Protein AF-0000000078527242 (afdb_homodimer)

pLDDT: mean 95.13, std 6.51, range [32.0, 98.88]

Organism: NCBI:txid29354

Radius of gyration: 37.09 Å; Cα contacts (8 Å, |Δi|>4): 2022; chains: 2; bounding box: 52×114×75 Å

Secondary structure (DSSP, 8-state):
------HHHHHHHHHHTS--BTTTT-SHHHHHHHHHHHHTSSS-EEEEEEETTEEEEEEEE--SEEEEEEEEEEE--B----S--SS-TTT-EEETTEEESTTIIIIIHHHHHHHHHHHHHHHHHHTTPPPSEEEEEEEES-TTTT-HHHHHHHHHTSS-TT-EEEE----TT-EEEEE-EEEEEEEEEE-B--BTT-GGGSB-HHHHHHHHHHHHHHHHHTSPPBTTTB--EEEEEEEEE-SSTTB--SEEEEEEEEEE-TT--HHHHHHHHHHHHHHHHHHSTT-EEEEEEEEEE--B---TT-HHHHHHHHHHHHHHSS---EEEESS--HHHHHHHHHT-S-EEE--SS-GGGTTSTT-EEEHHHHHHHHHHHHHHHHHHH-/------HHHHHHHHHHTS--BTTTT-SHHHHHHHHHHHHTSSS-EEEEEEETTEEEEEEEE--SEEEEEEEEEEE--B----S--SS-TTT-EEETTEEESTTIIIIIHHHHHHHHHHHHHHHHHHTTPPPSEEEEEEEES-TTTT-HHHHHHHHHTSS-TT-EEEE----TT-EEEEE-EEEEEEEEEE-B--BTT-GGGSB-HHHHHHHHHHHHHHHHHTSPPBTTTB--EEEEEEEEE-SSTTB--SEEEEEEEEEE-TT--HHHHHHHHHHHHHHHHHHSTT-EEEEEEEEEE--B---TT-HHHHHHHHHHHHHHSS---EEEESS--HHHHHHHHHT-S-EEE--SS-GGGTTSTT-EEEHHHHHHHHHHHHHHHHHHH-

InterPro domains:
  IPR002933 Peptidase M20 [PF01546] (74-382)
  IPR011650 Peptidase M20, dimerisation domain [PF07687] (177-282)
  IPR036264 Bacterial exopeptidase dimerisation domain [SSF55031] (180-295)
  IPR050072 Peptidase M20A family, bacterial cell wall biosynthesis [PTHR43808] (3-382)

Structure (mmCIF, N/CA/C/O backbone):
data_AF-0000000078527242-model_v1
#
loop_
_entity.id
_entity.type
_entity.pdbx_description
1 polymer 'Peptidase M20'
#
loop_
_atom_site.group_PDB
_atom_site.id
_atom_site.type_symbol
_atom_site.label_atom_id
_atom_site.label_alt_id
_atom_site.label_comp_id
_atom_site.label_asym_id
_atom_site.label_entity_id
_atom_site.label_seq_id
_atom_site.pdbx_PDB_ins_code
_atom_site.Cartn_x
_atom_site.Cartn_y
_atom_site.Cartn_z
_atom_site.occupancy
_atom_site.B_iso_or_equiv
_atom_site.auth_seq_id
_atom_site.auth_comp_id
_atom_site.auth_asym_id
_atom_site.auth_atom_id
_atom_site.pdbx_PDB_model_num
ATOM 1 N N . MET A 1 1 ? 27.891 35.531 30.297 1 32 1 MET A N 1
ATOM 2 C CA . MET A 1 1 ? 26.719 34.969 29.625 1 32 1 MET A CA 1
ATOM 3 C C . MET A 1 1 ? 25.578 35.969 29.609 1 32 1 MET A C 1
ATOM 5 O O . MET A 1 1 ? 25.172 36.469 30.656 1 32 1 MET A O 1
ATOM 9 N N . GLU A 1 2 ? 25.5 36.688 28.656 1 41.56 2 GLU A N 1
ATOM 10 C CA . GLU A 1 2 ? 24.625 37.875 28.594 1 41.56 2 GLU A CA 1
ATOM 11 C C . GLU A 1 2 ? 23.266 37.562 29.219 1 41.56 2 GLU A C 1
ATOM 13 O O . GLU A 1 2 ? 22.766 36.438 29.141 1 41.56 2 GLU A O 1
ATOM 18 N N . ASN A 1 3 ? 22.984 38.156 30.328 1 49.22 3 ASN A N 1
ATOM 19 C CA . ASN A 1 3 ? 21.844 38.031 31.219 1 49.22 3 ASN A CA 1
ATOM 20 C C . ASN A 1 3 ? 20.531 37.938 30.469 1 49.22 3 ASN A C 1
ATOM 22 O O . ASN A 1 3 ? 19.969 38.969 30.047 1 49.22 3 ASN A O 1
ATOM 26 N N . HIS A 1 4 ? 20.328 36.938 29.625 1 65.19 4 HIS A N 1
ATOM 27 C CA . HIS A 1 4 ? 19.125 36.656 28.828 1 65.19 4 HIS A CA 1
ATOM 28 C C . HIS A 1 4 ? 17.953 36.25 29.719 1 65.19 4 HIS A C 1
ATOM 30 O O . HIS A 1 4 ? 16.984 35.688 29.234 1 65.19 4 HIS A O 1
ATOM 36 N N . ARG A 1 5 ? 18.125 36.75 30.938 1 74.75 5 ARG A N 1
ATOM 37 C CA . ARG A 1 5 ? 17.125 36.312 31.891 1 74.75 5 ARG A CA 1
ATOM 38 C C . ARG A 1 5 ? 15.938 37.281 31.938 1 74.75 5 ARG A C 1
ATOM 40 O O . ARG A 1 5 ? 16.125 38.469 32.156 1 74.75 5 ARG A O 1
ATOM 47 N N . SER A 1 6 ? 14.883 36.875 31.406 1 86.25 6 SER A N 1
ATOM 48 C CA . SER A 1 6 ? 13.594 37.562 31.469 1 86.25 6 SER A CA 1
ATOM 49 C C . SER A 1 6 ? 12.516 36.625 32.062 1 86.25 6 SER A C 1
ATOM 51 O O . SER A 1 6 ? 12.773 35.438 32.281 1 86.25 6 SER A O 1
ATOM 53 N N . ASP A 1 7 ? 11.344 37.375 32.406 1 88.06 7 ASP A N 1
ATOM 54 C CA . ASP A 1 7 ? 10.203 36.562 32.844 1 88.06 7 ASP A CA 1
ATOM 55 C C . ASP A 1 7 ? 9.844 35.5 31.828 1 88.06 7 ASP A C 1
ATOM 57 O O . ASP A 1 7 ? 9.602 34.344 32.188 1 88.06 7 ASP A O 1
ATOM 61 N N . ALA A 1 8 ? 9.977 35.844 30.594 1 95.5 8 ALA A N 1
ATOM 62 C CA . ALA A 1 8 ? 9.57 34.938 29.547 1 95.5 8 ALA A CA 1
ATOM 63 C C . ALA A 1 8 ? 10.586 33.812 29.391 1 95.5 8 ALA A C 1
ATOM 65 O O . ALA A 1 8 ? 10.211 32.656 29.094 1 95.5 8 ALA A O 1
ATOM 66 N N . THR A 1 9 ? 11.883 34.031 29.547 1 96.69 9 THR A N 1
ATOM 67 C CA . THR A 1 9 ? 12.883 32.969 29.422 1 96.69 9 THR A CA 1
ATOM 68 C C . THR A 1 9 ? 12.758 31.969 30.562 1 96.69 9 THR A C 1
ATOM 70 O O . THR A 1 9 ? 12.867 30.766 30.359 1 96.69 9 THR A O 1
ATOM 73 N N . LEU A 1 10 ? 12.547 32.531 31.766 1 96.19 10 LEU A N 1
ATOM 74 C CA . LEU A 1 10 ? 12.359 31.641 32.938 1 96.19 10 LEU A CA 1
ATOM 75 C C . LEU A 1 10 ? 11.094 30.812 32.781 1 96.19 10 LEU A C 1
ATOM 77 O O . LEU A 1 10 ? 11.094 29.609 33.062 1 96.19 10 LEU A O 1
ATOM 81 N N . LEU A 1 11 ? 10.07 31.453 32.375 1 97.5 11 LEU A N 1
ATOM 82 C CA . LEU A 1 11 ? 8.805 30.766 32.156 1 97.5 11 LEU A CA 1
ATOM 83 C C . LEU A 1 11 ? 8.961 29.672 31.078 1 97.5 11 LEU A C 1
ATOM 85 O O . LEU A 1 11 ? 8.352 28.609 31.188 1 97.5 11 LEU A O 1
ATOM 89 N N . THR A 1 12 ? 9.719 29.953 30.031 1 98.25 12 THR A N 1
ATOM 90 C CA . THR A 1 12 ? 9.969 28.984 28.969 1 98.25 12 THR A CA 1
ATOM 91 C C . THR A 1 12 ? 10.586 27.719 29.547 1 98.25 12 THR A C 1
ATOM 93 O O . THR A 1 12 ? 10.141 26.609 29.234 1 98.25 12 THR A O 1
ATOM 96 N N . GLN A 1 13 ? 11.547 27.875 30.359 1 97.88 13 GLN A N 1
ATOM 97 C CA . GLN A 1 13 ? 12.203 26.719 30.969 1 97.88 13 GLN A CA 1
ATOM 98 C C . GLN A 1 13 ? 11.227 25.922 31.828 1 97.88 13 GLN A C 1
ATOM 100 O O . GLN A 1 13 ? 11.203 24.688 31.75 1 97.88 13 GLN A O 1
ATOM 105 N N . ASN A 1 14 ? 10.453 26.609 32.625 1 98 14 ASN A N 1
ATOM 106 C CA . ASN A 1 14 ? 9.477 25.938 33.469 1 98 14 ASN A CA 1
ATOM 107 C C . ASN A 1 14 ? 8.461 25.156 32.656 1 98 14 ASN A C 1
ATOM 109 O O . ASN A 1 14 ? 8.102 24.031 33 1 98 14 ASN A O 1
ATOM 113 N N . LEU A 1 15 ? 8.008 25.75 31.594 1 98.62 15 LEU A N 1
ATOM 114 C CA . LEU A 1 15 ? 6.996 25.109 30.75 1 98.62 15 LEU A CA 1
ATOM 115 C C . LEU A 1 15 ? 7.574 23.891 30.047 1 98.62 15 LEU A C 1
ATOM 117 O O . LEU A 1 15 ? 6.895 22.875 29.906 1 98.62 15 LEU A O 1
ATOM 121 N N . ILE A 1 16 ? 8.836 24 29.562 1 98.38 16 ILE A N 1
ATOM 122 C CA . ILE A 1 16 ? 9.484 22.891 28.859 1 98.38 16 ILE A CA 1
ATOM 123 C C . ILE A 1 16 ? 9.617 21.688 29.781 1 98.38 16 ILE A C 1
ATOM 125 O O . ILE A 1 16 ? 9.477 20.547 29.359 1 98.38 16 ILE A O 1
ATOM 129 N N . ARG A 1 17 ? 9.812 21.891 31.031 1 98.31 17 ARG A N 1
ATOM 130 C CA . ARG A 1 17 ? 10.047 20.828 32 1 98.31 17 ARG A CA 1
ATOM 131 C C . ARG A 1 17 ? 8.758 20.078 32.312 1 98.31 17 ARG A C 1
ATOM 133 O O . ARG A 1 17 ? 8.789 19.016 32.938 1 98.31 17 ARG A O 1
ATOM 140 N N . ILE A 1 18 ? 7.66 20.562 31.844 1 98.44 18 ILE A N 1
ATOM 141 C CA . ILE A 1 18 ? 6.383 19.875 31.984 1 98.44 18 ILE A CA 1
ATOM 142 C C . ILE A 1 18 ? 6.059 19.109 30.688 1 98.44 18 ILE A C 1
ATOM 144 O O . ILE A 1 18 ? 5.832 19.719 29.641 1 98.44 18 ILE A O 1
ATOM 148 N N . ASP A 1 19 ? 6.02 17.812 30.766 1 97.94 19 ASP A N 1
ATOM 149 C CA . ASP A 1 19 ? 5.676 17 29.594 1 97.94 19 ASP A CA 1
ATOM 150 C C . ASP A 1 19 ? 4.223 17.234 29.188 1 97.94 19 ASP A C 1
ATOM 152 O O . ASP A 1 19 ? 3.305 17.047 29.984 1 97.94 19 ASP A O 1
ATOM 156 N N . SER A 1 20 ? 4.023 17.641 27.953 1 98.25 20 SER A N 1
ATOM 157 C CA . SER A 1 20 ? 2.684 17.828 27.406 1 98.25 20 SER A CA 1
ATOM 158 C C . SER A 1 20 ? 2.584 17.281 26 1 98.25 20 SER A C 1
ATOM 160 O O . SER A 1 20 ? 1.985 17.906 25.109 1 98.25 20 SER A O 1
ATOM 162 N N . THR A 1 21 ? 3.215 16.172 25.75 1 95.69 21 THR A N 1
ATOM 163 C CA . THR A 1 21 ? 3.248 15.516 24.438 1 95.69 21 THR A CA 1
ATOM 164 C C . THR A 1 21 ? 1.855 15.039 24.047 1 95.69 21 THR A C 1
ATOM 166 O O . THR A 1 21 ? 1.085 14.578 24.891 1 95.69 21 THR A O 1
ATOM 169 N N . ASP A 1 22 ? 1.546 15.18 22.812 1 92.44 22 ASP A N 1
ATOM 170 C CA . ASP A 1 22 ? 0.29 14.727 22.234 1 92.44 22 ASP A CA 1
ATOM 171 C C . ASP A 1 22 ? 0.536 13.984 20.922 1 92.44 22 ASP A C 1
ATOM 173 O O . ASP A 1 22 ? 0.829 14.602 19.891 1 92.44 22 ASP A O 1
ATOM 177 N N . PRO A 1 23 ? 0.286 12.602 20.891 1 89.81 23 PRO A N 1
ATOM 178 C CA . PRO A 1 23 ? -0.17 11.836 22.047 1 89.81 23 PRO A CA 1
ATOM 179 C C . PRO A 1 23 ? 0.911 11.68 23.125 1 89.81 23 PRO A C 1
ATOM 181 O O . PRO A 1 23 ? 2.096 11.867 22.828 1 89.81 23 PRO A O 1
ATOM 184 N N . GLY A 1 24 ? 0.457 11.352 24.328 1 93.69 24 GLY A N 1
ATOM 185 C CA . GLY A 1 24 ? 1.379 11.148 25.438 1 93.69 24 GLY A CA 1
ATOM 186 C C . GLY A 1 24 ? 0.832 11.633 26.766 1 93.69 24 GLY A C 1
ATOM 187 O O . GLY A 1 24 ? -0.224 11.18 27.219 1 93.69 24 GLY A O 1
ATOM 188 N N . ALA A 1 25 ? 1.569 12.586 27.375 1 96 25 ALA A N 1
ATOM 189 C CA . ALA A 1 25 ? 1.191 13.102 28.688 1 96 25 ALA A CA 1
ATOM 190 C C . ALA A 1 25 ? -0.031 14.016 28.578 1 96 25 ALA A C 1
ATOM 192 O O . ALA A 1 25 ? -0.722 14.242 29.578 1 96 25 ALA A O 1
ATOM 193 N N . TYR A 1 26 ? -0.269 14.539 27.469 1 96.69 26 TYR A N 1
ATOM 194 C CA . TYR A 1 26 ? -1.339 15.5 27.203 1 96.69 26 TYR A CA 1
ATOM 195 C C . TYR A 1 26 ? -1.196 16.734 28.094 1 96.69 26 TYR A C 1
ATOM 197 O O . TYR A 1 26 ? -0.121 16.984 28.641 1 96.69 26 TYR A O 1
ATOM 205 N N . GLU A 1 27 ? -2.229 17.656 28.156 1 97.75 27 GLU A N 1
ATOM 206 C CA . GLU A 1 27 ? -2.018 19.031 28.625 1 97.75 27 GLU A CA 1
ATOM 207 C C . GLU A 1 27 ? -2.477 19.188 30.062 1 97.75 27 GLU A C 1
ATOM 209 O O . GLU A 1 27 ? -2.541 20.312 30.578 1 97.75 27 GLU A O 1
ATOM 214 N N . LYS A 1 28 ? -2.77 18.141 30.781 1 97.56 28 LYS A N 1
ATOM 215 C CA . LYS A 1 28 ? -3.336 18.297 32.125 1 97.56 28 LYS A CA 1
ATOM 216 C C . LYS A 1 28 ? -2.398 19.094 33.031 1 97.56 28 LYS A C 1
ATOM 218 O O . LYS A 1 28 ? -2.791 20.109 33.594 1 97.56 28 LYS A O 1
ATOM 223 N N . ASN A 1 29 ? -1.172 18.688 33.156 1 98.06 29 ASN A N 1
ATOM 224 C CA . ASN A 1 29 ? -0.233 19.297 34.094 1 98.06 29 ASN A CA 1
ATOM 225 C C . ASN A 1 29 ? 0.144 20.719 33.688 1 98.06 29 ASN A C 1
ATOM 227 O O . ASN A 1 29 ? 0.283 21.609 34.531 1 98.06 29 ASN A O 1
ATOM 231 N N . ILE A 1 30 ? 0.326 20.922 32.406 1 98.5 30 ILE A N 1
ATOM 232 C CA . ILE A 1 30 ? 0.716 22.25 31.953 1 98.5 30 ILE A CA 1
ATOM 233 C C . ILE A 1 30 ? -0.466 23.203 32.094 1 98.5 30 ILE A C 1
ATOM 235 O O . ILE A 1 30 ? -0.283 24.391 32.375 1 98.5 30 ILE A O 1
ATOM 239 N N . ALA A 1 31 ? -1.637 22.719 31.859 1 98.5 31 ALA A N 1
ATOM 240 C CA . ALA A 1 31 ? -2.832 23.547 32.062 1 98.5 31 ALA A CA 1
ATOM 241 C C . ALA A 1 31 ? -2.967 23.969 33.5 1 98.5 31 ALA A C 1
ATOM 243 O O . ALA A 1 31 ? -3.318 25.125 33.781 1 98.5 31 ALA A O 1
ATOM 244 N N . GLU A 1 32 ? -2.744 23.047 34.344 1 98.31 32 GLU A N 1
ATOM 245 C CA . GLU A 1 32 ? -2.805 23.344 35.781 1 98.31 32 GLU A CA 1
ATOM 246 C C . GLU A 1 32 ? -1.767 24.406 36.156 1 98.31 32 GLU A C 1
ATOM 248 O O . GLU A 1 32 ? -2.055 25.312 36.938 1 98.31 32 GLU A O 1
ATOM 253 N N . TYR A 1 33 ? -0.623 24.25 35.656 1 98.38 33 TYR A N 1
ATOM 254 C CA . TYR A 1 33 ? 0.436 25.219 35.938 1 98.38 33 TYR A CA 1
ATOM 255 C C . TYR A 1 33 ? 0.022 26.609 35.469 1 98.38 33 TYR A C 1
ATOM 257 O O . TYR A 1 33 ? 0.158 27.578 36.219 1 98.38 33 TYR A O 1
ATOM 265 N N . ILE A 1 34 ? -0.471 26.719 34.25 1 98.56 34 ILE A N 1
ATOM 266 C CA . ILE A 1 34 ? -0.866 28 33.688 1 98.56 34 ILE A CA 1
ATOM 267 C C . ILE A 1 34 ? -2.062 28.578 34.438 1 98.56 34 ILE A C 1
ATOM 269 O O . ILE A 1 34 ? -2.113 29.766 34.719 1 98.56 34 ILE A O 1
ATOM 273 N N . PHE A 1 35 ? -2.992 27.734 34.75 1 98.44 35 PHE A N 1
ATOM 274 C CA . PHE A 1 35 ? -4.156 28.141 35.531 1 98.44 35 PHE A CA 1
ATOM 275 C C . PHE A 1 35 ? -3.734 28.781 36.844 1 98.44 35 PHE A C 1
ATOM 277 O O . PHE A 1 35 ? -4.23 29.844 37.219 1 98.44 35 PHE A O 1
ATOM 284 N N . ASN A 1 36 ? -2.863 28.094 37.531 1 98.19 36 ASN A N 1
ATOM 285 C CA . ASN A 1 36 ? -2.393 28.594 38.812 1 98.19 36 ASN A CA 1
ATOM 286 C C . ASN A 1 36 ? -1.66 29.922 38.688 1 98.19 36 ASN A C 1
ATOM 288 O O . ASN A 1 36 ? -1.845 30.828 39.5 1 98.19 36 ASN A O 1
ATOM 292 N N . ARG A 1 37 ? -0.851 30.016 37.688 1 97.25 37 ARG A N 1
ATOM 293 C CA . ARG A 1 37 ? -0.117 31.266 37.438 1 97.25 37 ARG A CA 1
ATOM 294 C C . ARG A 1 37 ? -1.07 32.406 37.156 1 97.25 37 ARG A C 1
ATOM 296 O O . ARG A 1 37 ? -0.912 33.5 37.719 1 97.25 37 ARG A O 1
ATOM 303 N N . LEU A 1 38 ? -2.031 32.219 36.312 1 98.06 38 LEU A N 1
ATOM 304 C CA . LEU A 1 38 ? -2.977 33.281 35.938 1 98.06 38 LEU A CA 1
ATOM 305 C C . LEU A 1 38 ? -3.896 33.625 37.125 1 98.06 38 LEU A C 1
ATOM 307 O O . LEU A 1 38 ? -4.309 34.781 37.25 1 98.06 38 LEU A O 1
ATOM 311 N N . SER A 1 39 ? -4.191 32.625 37.938 1 97.44 39 SER A N 1
ATOM 312 C CA . SER A 1 39 ? -5.094 32.812 39.094 1 97.44 39 SER A CA 1
ATOM 313 C C . SER A 1 39 ? -4.449 33.688 40.156 1 97.44 39 SER A C 1
ATOM 315 O O . SER A 1 39 ? -5.141 34.188 41.031 1 97.44 39 SER A O 1
ATOM 317 N N . SER A 1 40 ? -3.211 33.844 40.125 1 96.06 40 SER A N 1
ATOM 318 C CA . SER A 1 40 ? -2.516 34.719 41.062 1 96.06 40 SER A CA 1
ATOM 319 C C . SER A 1 40 ? -2.697 36.188 40.688 1 96.06 40 SER A C 1
ATOM 321 O O . SER A 1 40 ? -2.42 37.062 41.5 1 96.06 40 SER A O 1
ATOM 323 N N . LEU A 1 41 ? -3.139 36.469 39.531 1 95.38 41 LEU A N 1
ATOM 324 C CA . LEU A 1 41 ? -3.457 37.812 39.062 1 95.38 41 LEU A CA 1
ATOM 325 C C . LEU A 1 41 ? -4.895 38.188 39.406 1 95.38 41 LEU A C 1
ATOM 327 O O . LEU A 1 41 ? -5.734 37.281 39.625 1 95.38 41 LEU A O 1
ATOM 331 N N . PRO A 1 42 ? -5.148 39.469 39.562 1 94.31 42 PRO A N 1
ATOM 332 C CA . PRO A 1 42 ? -6.516 39.875 39.875 1 94.31 42 PRO A CA 1
ATOM 333 C C . PRO A 1 42 ? -7.418 39.938 38.656 1 94.31 42 PRO A C 1
ATOM 335 O O . PRO A 1 42 ? -8.008 40.969 38.344 1 94.31 42 PRO A O 1
ATOM 338 N N . VAL A 1 43 ? -7.602 38.906 37.906 1 95.94 43 VAL A N 1
ATOM 339 C CA . VAL A 1 43 ? -8.453 38.781 36.719 1 95.94 43 VAL A CA 1
ATOM 340 C C . VAL A 1 43 ? -9.211 37.469 36.781 1 95.94 43 VAL A C 1
ATOM 342 O O . VAL A 1 43 ? -8.75 36.5 37.375 1 95.94 43 VAL A O 1
ATOM 345 N N . PRO A 1 44 ? -10.352 37.406 36.188 1 96.88 44 PRO A N 1
ATOM 346 C CA . PRO A 1 44 ? -11.047 36.125 36.062 1 96.88 44 PRO A CA 1
ATOM 347 C C . PRO A 1 44 ? -10.289 35.125 35.219 1 96.88 44 PRO A C 1
ATOM 349 O O . PRO A 1 44 ? -9.727 35.5 34.188 1 96.88 44 PRO A O 1
ATOM 352 N N . VAL A 1 45 ? -10.266 33.875 35.656 1 98.12 45 VAL A N 1
ATOM 353 C CA . VAL A 1 45 ? -9.656 32.781 34.938 1 98.12 45 VAL A CA 1
ATOM 354 C C . VAL A 1 45 ? -10.648 31.625 34.812 1 98.12 45 VAL A C 1
ATOM 356 O O . VAL A 1 45 ? -11.297 31.25 35.781 1 98.12 45 VAL A O 1
ATOM 359 N N . ILE A 1 46 ? -10.828 31.109 33.625 1 98.25 46 ILE A N 1
ATOM 360 C CA . ILE A 1 46 ? -11.727 30 33.344 1 98.25 46 ILE A CA 1
ATOM 361 C C . ILE A 1 46 ? -10.914 28.781 32.906 1 98.25 46 ILE A C 1
ATOM 363 O O . ILE A 1 46 ? -10 28.906 32.094 1 98.25 46 ILE A O 1
ATOM 367 N N . LYS A 1 47 ? -11.117 27.672 33.531 1 97.75 47 LYS A N 1
ATOM 368 C CA . LYS A 1 47 ? -10.609 26.359 33.125 1 97.75 47 LYS A CA 1
ATOM 369 C C . LYS A 1 47 ? -11.734 25.469 32.594 1 97.75 47 LYS A C 1
ATOM 371 O O . LYS A 1 47 ? -12.625 25.078 33.344 1 97.75 47 LYS A O 1
ATOM 376 N N . LYS A 1 48 ? -11.68 25.234 31.312 1 98 48 LYS A N 1
ATOM 377 C CA . LYS A 1 48 ? -12.781 24.516 30.672 1 98 48 LYS A CA 1
ATOM 378 C C . LYS A 1 48 ? -12.312 23.172 30.109 1 98 48 LYS A C 1
ATOM 380 O O . LYS A 1 48 ? -11.391 23.125 29.297 1 98 48 LYS A O 1
ATOM 385 N N . GLU A 1 49 ? -12.992 22.078 30.484 1 98.06 49 GLU A N 1
ATOM 386 C CA . GLU A 1 49 ? -12.656 20.75 29.969 1 98.06 49 GLU A CA 1
ATOM 387 C C . GLU A 1 49 ? -13.141 20.578 28.531 1 98.06 49 GLU A C 1
ATOM 389 O O . GLU A 1 49 ? -14.328 20.766 28.234 1 98.06 49 GLU A O 1
ATOM 394 N N . VAL A 1 50 ? -12.305 20.312 27.656 1 97.75 50 VAL A N 1
ATOM 395 C CA . VAL A 1 50 ? -12.609 20.141 26.234 1 97.75 50 VAL A CA 1
ATOM 396 C C . VAL A 1 50 ? -12.641 18.641 25.906 1 97.75 50 VAL A C 1
ATOM 398 O O . VAL A 1 50 ? -13.523 18.188 25.172 1 97.75 50 VAL A O 1
ATOM 401 N N . LEU A 1 51 ? -11.648 17.906 26.328 1 96.69 51 LEU A N 1
ATOM 402 C CA . LEU A 1 51 ? -11.508 16.453 26.281 1 96.69 51 LEU A CA 1
ATOM 403 C C . LEU A 1 51 ? -11.258 15.891 27.688 1 96.69 51 LEU A C 1
ATOM 405 O O . LEU A 1 51 ? -10.906 16.641 28.609 1 96.69 51 LEU A O 1
ATOM 409 N N . PRO A 1 52 ? -11.492 14.594 27.891 1 96.88 52 PRO A N 1
ATOM 410 C CA . PRO A 1 52 ? -11.289 14.047 29.234 1 96.88 52 PRO A CA 1
ATOM 411 C C . PRO A 1 52 ? -9.906 14.375 29.797 1 96.88 52 PRO A C 1
ATOM 413 O O . PRO A 1 52 ? -8.898 13.875 29.297 1 96.88 52 PRO A O 1
ATOM 416 N N . GLY A 1 53 ? -9.891 15.188 30.844 1 96.94 53 GLY A N 1
ATOM 417 C CA . GLY A 1 53 ? -8.656 15.539 31.531 1 96.94 53 GLY A CA 1
ATOM 418 C C . GLY A 1 53 ? -7.844 16.594 30.812 1 96.94 53 GLY A C 1
ATOM 419 O O . GLY A 1 53 ? -6.707 16.875 31.188 1 96.94 53 GLY A O 1
ATOM 420 N N . ARG A 1 54 ? -8.344 17.203 29.703 1 98.12 54 ARG A N 1
ATOM 421 C CA . ARG A 1 54 ? -7.656 18.203 28.922 1 98.12 54 ARG A CA 1
ATOM 422 C C . ARG A 1 54 ? -8.445 19.516 28.875 1 98.12 54 ARG A C 1
ATOM 424 O O . ARG A 1 54 ? -9.594 19.531 28.422 1 98.12 54 ARG A O 1
ATOM 431 N N . TYR A 1 55 ? -7.832 20.609 29.328 1 98.38 55 TYR A N 1
ATOM 432 C CA . TYR A 1 55 ? -8.586 21.828 29.609 1 98.38 55 TYR A CA 1
ATOM 433 C C . TYR A 1 55 ? -8.031 23 28.828 1 98.38 55 TYR A C 1
ATOM 435 O O . TYR A 1 55 ? -6.82 23.203 28.766 1 98.38 55 TYR A O 1
ATOM 443 N N . ASN A 1 56 ? -8.945 23.703 28.203 1 98.75 56 ASN A N 1
ATOM 444 C CA . ASN A 1 56 ? -8.594 25.062 27.781 1 98.75 56 ASN A CA 1
ATOM 445 C C . ASN A 1 56 ? -8.562 26.016 28.969 1 98.75 56 ASN A C 1
ATOM 447 O O . ASN A 1 56 ? -9.312 25.859 29.922 1 98.75 56 ASN A O 1
ATOM 451 N N . ILE A 1 57 ? -7.699 27.016 28.922 1 98.81 57 ILE A N 1
ATOM 452 C CA . ILE A 1 57 ? -7.602 28.047 29.938 1 98.81 57 ILE A CA 1
ATOM 453 C C . ILE A 1 57 ? -7.859 29.422 29.312 1 98.81 57 ILE A C 1
ATOM 455 O O . ILE A 1 57 ? -7.332 29.719 28.234 1 98.81 57 ILE A O 1
ATOM 459 N N . MET A 1 58 ? -8.68 30.25 29.922 1 98.75 58 MET A N 1
ATOM 460 C CA . MET A 1 58 ? -8.922 31.609 29.453 1 98.75 58 MET A CA 1
ATOM 461 C C . MET A 1 58 ? -8.828 32.625 30.594 1 98.75 58 MET A C 1
ATOM 463 O O . MET A 1 58 ? -9.352 32.375 31.688 1 98.75 58 MET A O 1
ATOM 467 N N . ALA A 1 59 ? -8.109 33.656 30.453 1 98.75 59 ALA A N 1
ATOM 468 C CA . ALA A 1 59 ? -8.055 34.781 31.359 1 98.75 59 ALA A CA 1
ATOM 469 C C . ALA A 1 59 ? -8.375 36.094 30.641 1 98.75 59 ALA A C 1
ATOM 471 O O . ALA A 1 59 ? -7.988 36.281 29.484 1 98.75 59 ALA A O 1
ATOM 472 N N . LYS A 1 60 ? -9.039 36.969 31.312 1 98.25 60 LYS A N 1
ATOM 473 C CA . LYS A 1 60 ? -9.516 38.188 30.641 1 98.25 60 LYS A CA 1
ATOM 474 C C . LYS A 1 60 ? -9.305 39.406 31.5 1 98.25 60 LYS A C 1
ATOM 476 O O . LYS A 1 60 ? -9.641 39.406 32.688 1 98.25 60 LYS A O 1
ATOM 481 N N . ILE A 1 61 ? -8.633 40.406 30.922 1 97.94 61 ILE A N 1
ATOM 482 C CA . ILE A 1 61 ? -8.617 41.75 31.453 1 97.94 61 ILE A CA 1
ATOM 483 C C . ILE A 1 61 ? -9.703 42.594 30.766 1 97.94 61 ILE A C 1
ATOM 485 O O . ILE A 1 61 ? -9.648 42.812 29.562 1 97.94 61 ILE A O 1
ATOM 489 N N . LYS A 1 62 ? -10.664 43 31.531 1 96.62 62 LYS A N 1
ATOM 490 C CA . LYS A 1 62 ? -11.805 43.719 30.969 1 96.62 62 LYS A CA 1
ATOM 491 C C . LYS A 1 62 ? -11.414 45.156 30.562 1 96.62 62 LYS A C 1
ATOM 493 O O . LYS A 1 62 ? -10.758 45.844 31.328 1 96.62 62 LYS A O 1
ATOM 498 N N . GLY A 1 63 ? -11.766 45.469 29.344 1 97.12 63 GLY A N 1
ATOM 499 C CA . GLY A 1 63 ? -11.586 46.844 28.875 1 97.12 63 GLY A CA 1
ATOM 500 C C . GLY A 1 63 ? -12.898 47.594 28.672 1 97.12 63 GLY A C 1
ATOM 501 O O . GLY A 1 63 ? -13.969 47.062 28.953 1 97.12 63 GLY A O 1
ATOM 502 N N . GLU A 1 64 ? -12.734 48.875 28.25 1 97.5 64 GLU A N 1
ATOM 503 C CA . GLU A 1 64 ? -13.922 49.656 27.938 1 97.5 64 GLU A CA 1
ATOM 504 C C . GLU A 1 64 ? -14.719 49.031 26.781 1 97.5 64 GLU A C 1
ATOM 506 O O . GLU A 1 64 ? -15.945 49 26.812 1 97.5 64 GLU A O 1
ATOM 511 N N . ILE A 1 65 ? -14.008 48.625 25.828 1 97.25 65 ILE A N 1
ATOM 512 C CA . ILE A 1 65 ? -14.57 47.875 24.703 1 97.25 65 ILE A CA 1
ATOM 513 C C . ILE A 1 65 ? -14.297 46.375 24.891 1 97.25 65 ILE A C 1
ATOM 515 O O . ILE A 1 65 ? -13.148 45.969 24.906 1 97.25 65 ILE A O 1
ATOM 519 N N . ASP A 1 66 ? -15.297 45.656 25 1 96.19 66 ASP A N 1
ATOM 520 C CA . ASP A 1 66 ? -15.133 44.219 25.281 1 96.19 66 ASP A CA 1
ATOM 521 C C . ASP A 1 66 ? -14.719 43.469 24.031 1 96.19 66 ASP A C 1
ATOM 523 O O . ASP A 1 66 ? -14.008 42.469 24.109 1 96.19 66 ASP A O 1
ATOM 527 N N . ASP A 1 67 ? -15.273 43.875 22.844 1 95.25 67 ASP A N 1
ATOM 528 C CA . ASP A 1 67 ? -14.938 43.344 21.531 1 95.25 67 ASP A CA 1
ATOM 529 C C . ASP A 1 67 ? -14.984 44.438 20.469 1 95.25 67 ASP A C 1
ATOM 531 O O . ASP A 1 67 ? -15.93 45.219 20.406 1 95.25 67 ASP A O 1
ATOM 535 N N . PRO A 1 68 ? -13.992 44.469 19.703 1 97.31 68 PRO A N 1
ATOM 536 C CA . PRO A 1 68 ? -12.875 43.562 19.516 1 97.31 68 PRO A CA 1
ATOM 537 C C . PRO A 1 68 ? -11.906 43.562 20.703 1 97.31 68 PRO A C 1
ATOM 539 O O . PRO A 1 68 ? -11.438 44.625 21.109 1 97.31 68 PRO A O 1
ATOM 542 N N . ALA A 1 69 ? -11.625 42.406 21.188 1 98.44 69 ALA A N 1
ATOM 543 C CA . ALA A 1 69 ? -10.594 42.156 22.203 1 98.44 69 ALA A CA 1
ATOM 544 C C . ALA A 1 69 ? -9.273 41.781 21.547 1 98.44 69 ALA A C 1
ATOM 546 O O . ALA A 1 69 ? -9.258 41.188 20.453 1 98.44 69 ALA A O 1
ATOM 547 N N . LEU A 1 70 ? -8.203 42.156 22.156 1 98.69 70 LEU A N 1
ATOM 548 C CA . LEU A 1 70 ? -6.93 41.531 21.812 1 98.69 70 LEU A CA 1
ATOM 549 C C . LEU A 1 70 ? -6.816 40.156 22.453 1 98.69 70 LEU A C 1
ATOM 551 O O . LEU A 1 70 ? -7.023 40.031 23.672 1 98.69 70 LEU A O 1
ATOM 555 N N . VAL A 1 71 ? -6.57 39.188 21.641 1 98.88 71 VAL A N 1
ATOM 556 C CA . VAL A 1 71 ? -6.504 37.812 22.125 1 98.88 71 VAL A CA 1
ATOM 557 C C . VAL A 1 71 ? -5.141 37.219 21.797 1 98.88 71 VAL A C 1
ATOM 559 O O . VAL A 1 71 ? -4.73 37.188 20.641 1 98.88 71 VAL A O 1
ATOM 562 N N . TYR A 1 72 ? -4.371 36.812 22.781 1 98.88 72 TYR A N 1
ATOM 563 C CA . TYR A 1 72 ? -3.236 35.938 22.594 1 98.88 72 TYR A CA 1
ATOM 564 C C . TYR A 1 72 ? -3.639 34.469 22.812 1 98.88 72 TYR A C 1
ATOM 566 O O . TYR A 1 72 ? -4.059 34.094 23.906 1 98.88 72 TYR A O 1
ATOM 574 N N . ILE A 1 73 ? -3.555 33.656 21.766 1 98.81 73 ILE A N 1
ATOM 575 C CA . ILE A 1 73 ? -3.949 32.281 21.859 1 98.81 73 ILE A CA 1
ATOM 576 C C . ILE A 1 73 ? -2.73 31.375 21.625 1 98.81 73 ILE A C 1
ATOM 578 O O . ILE A 1 73 ? -1.954 31.594 20.703 1 98.81 73 ILE A O 1
ATOM 582 N N . CYS A 1 74 ? -2.492 30.406 22.547 1 98.69 74 CYS A N 1
ATOM 583 C CA . CYS A 1 74 ? -1.323 29.547 22.516 1 98.69 74 CYS A CA 1
ATOM 584 C C . CYS A 1 74 ? -1.714 28.094 22.797 1 98.69 74 CYS A C 1
ATOM 586 O O . CYS A 1 74 ? -2.441 27.828 23.766 1 98.69 74 CYS A O 1
ATOM 588 N N . HIS A 1 75 ? -1.266 27.188 21.938 1 98.31 75 HIS A N 1
ATOM 589 C CA . HIS A 1 75 ? -1.521 25.797 22.297 1 98.31 75 HIS A CA 1
ATOM 590 C C . HIS A 1 75 ? -0.514 25.297 23.312 1 98.31 75 HIS A C 1
ATOM 592 O O . HIS A 1 75 ? 0.629 25.766 23.344 1 98.31 75 HIS A O 1
ATOM 598 N N . MET A 1 76 ? -0.97 24.328 24.109 1 98.62 76 MET A N 1
ATOM 599 C CA . MET A 1 76 ? -0.191 23.906 25.266 1 98.62 76 MET A CA 1
ATOM 600 C C . MET A 1 76 ? 0.475 22.562 25.016 1 98.62 76 MET A C 1
ATOM 602 O O . MET A 1 76 ? 1.387 22.172 25.75 1 98.62 76 MET A O 1
ATOM 606 N N . ASP A 1 77 ? 0.004 21.875 23.984 1 97.44 77 ASP A N 1
ATOM 607 C CA . ASP A 1 77 ? 0.544 20.547 23.703 1 97.44 77 ASP A CA 1
ATOM 608 C C . ASP A 1 77 ? 1.762 20.625 22.781 1 97.44 77 ASP A C 1
ATOM 610 O O . ASP A 1 77 ? 2.027 21.688 22.203 1 97.44 77 ASP A O 1
ATOM 614 N N . THR A 1 78 ? 2.588 19.578 22.828 1 95.31 78 THR A N 1
ATOM 615 C CA . THR A 1 78 ? 3.693 19.375 21.906 1 95.31 78 THR A CA 1
ATOM 616 C C . THR A 1 78 ? 3.561 18.031 21.188 1 95.31 78 THR A C 1
ATOM 618 O O . THR A 1 78 ? 2.768 17.172 21.594 1 95.31 78 THR A O 1
ATOM 621 N N . VAL A 1 79 ? 4.312 17.875 20.078 1 90.44 79 VAL A N 1
ATOM 622 C CA . VAL A 1 79 ? 4.391 16.562 19.438 1 90.44 79 VAL A CA 1
ATOM 623 C C . VAL A 1 79 ? 5.188 15.602 20.312 1 90.44 79 VAL A C 1
ATOM 625 O O . VAL A 1 79 ? 5.781 16.016 21.312 1 90.44 79 VAL A O 1
ATOM 628 N N . THR A 1 80 ? 5.273 14.383 19.984 1 90.06 80 THR A N 1
ATOM 629 C CA . THR A 1 80 ? 5.977 13.367 20.766 1 90.06 80 THR A CA 1
ATOM 630 C C . THR A 1 80 ? 7.473 13.656 20.812 1 90.06 80 THR A C 1
ATOM 632 O O . THR A 1 80 ? 7.988 14.406 19.969 1 90.06 80 THR A O 1
ATOM 635 N N . ILE A 1 81 ? 8.133 13.125 21.797 1 90.62 81 ILE A N 1
ATOM 636 C CA . ILE A 1 81 ? 9.555 13.383 21.984 1 90.62 81 ILE A CA 1
ATOM 637 C C . ILE A 1 81 ? 10.359 12.711 20.875 1 90.62 81 ILE A C 1
ATOM 639 O O . ILE A 1 81 ? 11.234 13.328 20.266 1 90.62 81 ILE A O 1
ATOM 643 N N . GLY A 1 82 ? 9.977 11.484 20.625 1 83.5 82 GLY A N 1
ATOM 644 C CA . GLY A 1 82 ? 10.703 10.742 19.609 1 83.5 82 GLY A CA 1
ATOM 645 C C . GLY A 1 82 ? 12.102 10.359 20.031 1 83.5 82 GLY A C 1
ATOM 646 O O . GLY A 1 82 ? 12.469 10.508 21.188 1 83.5 82 GLY A O 1
ATOM 647 N N . ASP A 1 83 ? 12.961 9.797 19.078 1 85 83 ASP A N 1
ATOM 648 C CA . ASP A 1 83 ? 14.312 9.336 19.344 1 85 83 ASP A CA 1
ATOM 649 C C . ASP A 1 83 ? 15.352 10.297 18.766 1 85 83 ASP A C 1
ATOM 651 O O . ASP A 1 83 ? 15.016 11.195 18 1 85 83 ASP A O 1
ATOM 655 N N . GLY A 1 84 ? 16.578 10.219 19.203 1 89.81 84 GLY A N 1
ATOM 656 C CA . GLY A 1 84 ? 17.656 10.93 18.547 1 89.81 84 GLY A CA 1
ATOM 657 C C . GLY A 1 84 ? 18.094 12.188 19.297 1 89.81 84 GLY A C 1
ATOM 658 O O . GLY A 1 84 ? 18.812 13.023 18.75 1 89.81 84 GLY A O 1
ATOM 659 N N . TRP A 1 85 ? 17.625 12.359 20.469 1 92.69 85 TRP A N 1
ATOM 660 C CA . TRP A 1 85 ? 17.984 13.531 21.25 1 92.69 85 TRP A CA 1
ATOM 661 C C . TRP A 1 85 ? 19.391 13.414 21.812 1 92.69 85 TRP A C 1
ATOM 663 O O . TRP A 1 85 ? 19.812 12.336 22.234 1 92.69 85 TRP A O 1
ATOM 673 N N . THR A 1 86 ? 20.109 14.461 21.734 1 95.88 86 THR A N 1
ATOM 674 C CA . THR A 1 86 ? 21.422 14.539 22.375 1 95.88 86 THR A CA 1
ATOM 675 C C . THR A 1 86 ? 21.344 15.328 23.672 1 95.88 86 THR A C 1
ATOM 677 O O . THR A 1 86 ? 22.25 15.273 24.5 1 95.88 86 THR A O 1
ATOM 680 N N . THR A 1 87 ? 20.281 16.094 23.875 1 95.56 87 THR A N 1
ATOM 681 C CA . THR A 1 87 ? 19.953 16.797 25.109 1 95.56 87 THR A CA 1
ATOM 682 C C . THR A 1 87 ? 18.688 16.234 25.734 1 95.56 87 THR A C 1
ATOM 684 O O . THR A 1 87 ? 17.922 15.516 25.078 1 95.56 87 THR A O 1
ATOM 687 N N . ASP A 1 88 ? 18.531 16.453 27.047 1 96.44 88 ASP A N 1
ATOM 688 C CA . ASP A 1 88 ? 17.297 16.031 27.688 1 96.44 88 ASP A CA 1
ATOM 689 C C . ASP A 1 88 ? 16.094 16.781 27.125 1 96.44 88 ASP A C 1
ATOM 691 O O . ASP A 1 88 ? 16 18 27.281 1 96.44 88 ASP A O 1
ATOM 695 N N . PRO A 1 89 ? 15.195 16.078 26.531 1 97.38 89 PRO A N 1
ATOM 696 C CA . PRO A 1 89 ? 14.07 16.75 25.891 1 97.38 89 PRO A CA 1
ATOM 697 C C . PRO A 1 89 ? 13.195 17.516 26.875 1 97.38 89 PRO A C 1
ATOM 699 O O . PRO A 1 89 ? 12.445 18.422 26.484 1 97.38 89 PRO A O 1
ATOM 702 N N . LEU A 1 90 ? 13.242 17.25 28.172 1 98.06 90 LEU A N 1
ATOM 703 C CA . LEU A 1 90 ? 12.445 17.938 29.172 1 98.06 90 LEU A CA 1
ATOM 704 C C . LEU A 1 90 ? 13.344 18.656 30.172 1 98.06 90 LEU A C 1
ATOM 706 O O . LEU A 1 90 ? 12.891 19.031 31.266 1 98.06 90 LEU A O 1
ATOM 710 N N . GLY A 1 91 ? 14.531 18.922 29.75 1 97.38 91 GLY A N 1
ATOM 711 C CA . GLY A 1 91 ? 15.508 19.516 30.656 1 97.38 91 GLY A CA 1
ATOM 712 C C . GLY A 1 91 ? 15.531 21.031 30.609 1 97.38 91 GLY A C 1
ATOM 713 O O . GLY A 1 91 ? 15.891 21.688 31.594 1 97.38 91 GLY A O 1
ATOM 714 N N . ALA A 1 92 ? 15.258 21.562 29.438 1 97.5 92 ALA A N 1
ATOM 715 C CA . ALA A 1 92 ? 15.273 23 29.203 1 97.5 92 ALA A CA 1
ATOM 716 C C . ALA A 1 92 ? 16.672 23.578 29.438 1 97.5 92 ALA A C 1
ATOM 718 O O . ALA A 1 92 ? 16.812 24.641 30.062 1 97.5 92 ALA A O 1
ATOM 719 N N . GLU A 1 93 ? 17.609 22.906 28.984 1 96.69 93 GLU A N 1
ATOM 720 C CA . GLU A 1 93 ? 19 23.344 29.156 1 96.69 93 GLU A CA 1
ATOM 721 C C . GLU A 1 93 ? 19.297 24.562 28.281 1 96.69 93 GLU A C 1
ATOM 723 O O . GLU A 1 93 ? 18.828 24.656 27.141 1 96.69 93 GLU A O 1
ATOM 728 N N . VAL A 1 94 ? 20.141 25.484 28.859 1 96.25 94 VAL A N 1
ATOM 729 C CA . VAL A 1 94 ? 20.609 26.625 28.078 1 96.25 94 VAL A CA 1
ATOM 730 C C . VAL A 1 94 ? 22.016 26.359 27.562 1 96.25 94 VAL A C 1
ATOM 732 O O . VAL A 1 94 ? 22.953 26.188 28.344 1 96.25 94 VAL A O 1
ATOM 735 N N . ILE A 1 95 ? 22.109 26.25 26.266 1 96.06 95 ILE A N 1
ATOM 736 C CA . ILE A 1 95 ? 23.391 26 25.609 1 96.06 95 ILE A CA 1
ATOM 737 C C . ILE A 1 95 ? 23.672 27.078 24.578 1 96.06 95 ILE A C 1
ATOM 739 O O . ILE A 1 95 ? 22.891 27.25 23.625 1 96.06 95 ILE A O 1
ATOM 743 N N . ASN A 1 96 ? 24.734 27.859 24.734 1 95.44 96 ASN A N 1
ATOM 744 C CA . ASN A 1 96 ? 25.172 28.891 23.797 1 95.44 96 ASN A CA 1
ATOM 745 C C . ASN A 1 96 ? 24.047 29.859 23.469 1 95.44 96 ASN A C 1
ATOM 747 O O . ASN A 1 96 ? 23.766 30.125 22.297 1 95.44 96 ASN A O 1
ATOM 751 N N . GLY A 1 97 ? 23.266 30.234 24.5 1 95.88 97 GLY A N 1
ATOM 752 C CA . GLY A 1 97 ? 22.25 31.281 24.344 1 95.88 97 GLY A CA 1
ATOM 753 C C . GLY A 1 97 ? 20.922 30.766 23.844 1 95.88 97 GLY A C 1
ATOM 754 O O . GLY A 1 97 ? 20.031 31.547 23.516 1 95.88 97 GLY A O 1
ATOM 755 N N . SER A 1 98 ? 20.812 29.422 23.812 1 97.19 98 SER A N 1
ATOM 756 C CA . SER A 1 98 ? 19.578 28.797 23.359 1 97.19 98 SER A CA 1
ATOM 757 C C . SER A 1 98 ? 19.031 27.828 24.391 1 97.19 98 SER A C 1
ATOM 759 O O . SER A 1 98 ? 19.797 27.109 25.047 1 97.19 98 SER A O 1
ATOM 761 N N . ILE A 1 99 ? 17.75 27.797 24.516 1 97.62 99 ILE A N 1
ATOM 762 C CA . ILE A 1 99 ? 17.094 26.844 25.391 1 97.62 99 ILE A CA 1
ATOM 763 C C . ILE A 1 99 ? 16.688 25.594 24.594 1 97.62 99 ILE A C 1
ATOM 765 O O . ILE A 1 99 ? 15.977 25.703 23.594 1 97.62 99 ILE A O 1
ATOM 769 N N . TYR A 1 100 ? 17.141 24.484 25.078 1 97.56 100 TYR A N 1
ATOM 770 C CA . TYR A 1 100 ? 16.844 23.234 24.391 1 97.56 100 TYR A CA 1
ATOM 771 C C . TYR A 1 100 ? 15.734 22.469 25.109 1 97.56 100 TYR A C 1
ATOM 773 O O . TYR A 1 100 ? 15.664 22.469 26.344 1 97.56 100 TYR A O 1
ATOM 781 N N . GLY A 1 101 ? 14.898 21.797 24.312 1 97.56 101 GLY A N 1
ATOM 782 C CA . GLY A 1 101 ? 13.844 20.953 24.844 1 97.56 101 GLY A CA 1
ATOM 783 C C . GLY A 1 101 ? 12.656 20.812 23.906 1 97.56 101 GLY A C 1
ATOM 784 O O . GLY A 1 101 ? 12.469 21.641 23 1 97.56 101 GLY A O 1
ATOM 785 N N . ARG A 1 102 ? 11.867 19.766 24.125 1 96.88 102 ARG A N 1
ATOM 786 C CA . ARG A 1 102 ? 10.648 19.594 23.344 1 96.88 102 ARG A CA 1
ATOM 787 C C . ARG A 1 102 ? 9.656 20.719 23.609 1 96.88 102 ARG A C 1
ATOM 789 O O . ARG A 1 102 ? 9.297 20.984 24.75 1 96.88 102 ARG A O 1
ATOM 796 N N . GLY A 1 103 ? 9.266 21.422 22.547 1 96.38 103 GLY A N 1
ATOM 797 C CA . GLY A 1 103 ? 8.344 22.531 22.672 1 96.38 103 GLY A CA 1
ATOM 798 C C . GLY A 1 103 ? 9.055 23.875 22.828 1 96.38 103 GLY A C 1
ATOM 799 O O . GLY A 1 103 ? 8.406 24.922 22.812 1 96.38 103 GLY A O 1
ATOM 800 N N . ALA A 1 104 ? 10.398 23.828 22.875 1 97.31 104 ALA A N 1
ATOM 801 C CA . ALA A 1 104 ? 11.133 25.078 23.016 1 97.31 104 ALA A CA 1
ATOM 802 C C . ALA A 1 104 ? 10.758 26.062 21.922 1 97.31 104 ALA A C 1
ATOM 804 O O . ALA A 1 104 ? 10.5 27.25 22.188 1 97.31 104 ALA A O 1
ATOM 805 N N . CYS A 1 105 ? 10.703 25.516 20.797 1 94.44 105 CYS A N 1
ATOM 806 C CA . CYS A 1 105 ? 10.367 26.328 19.625 1 94.44 105 CYS A CA 1
ATOM 807 C C . CYS A 1 105 ? 8.875 26.266 19.328 1 94.44 105 CYS A C 1
ATOM 809 O O . CYS A 1 105 ? 8.25 27.281 19.047 1 94.44 105 CYS A O 1
ATOM 811 N N . ASP A 1 106 ? 8.125 25.25 19.453 1 93.31 106 ASP A N 1
ATOM 812 C CA . ASP A 1 106 ? 6.734 25.016 19.078 1 93.31 106 ASP A CA 1
ATOM 813 C C . ASP A 1 106 ? 5.945 24.391 20.234 1 93.31 106 ASP A C 1
ATOM 815 O O . ASP A 1 106 ? 5.867 23.172 20.344 1 93.31 106 ASP A O 1
ATOM 819 N N . MET A 1 107 ? 5.391 25.094 21.141 1 95.12 107 MET A N 1
ATOM 820 C CA . MET A 1 107 ? 5.621 26.531 21.109 1 95.12 107 MET A CA 1
ATOM 821 C C . MET A 1 107 ? 5.609 27.125 22.516 1 95.12 107 MET A C 1
ATOM 823 O O . MET A 1 107 ? 4.996 28.172 22.75 1 95.12 107 MET A O 1
ATOM 827 N N . LYS A 1 108 ? 6.246 26.438 23.391 1 98.31 108 LYS A N 1
ATOM 828 C CA . LYS A 1 108 ? 6.211 26.812 24.797 1 98.31 108 LYS A CA 1
ATOM 829 C C . LYS A 1 108 ? 6.953 28.141 25.031 1 98.31 108 LYS A C 1
ATOM 831 O O . LYS A 1 108 ? 6.672 28.859 25.984 1 98.31 108 LYS A O 1
ATOM 836 N N . SER A 1 109 ? 7.934 28.453 24.219 1 98.44 109 SER A N 1
ATOM 837 C CA . SER A 1 109 ? 8.555 29.766 24.328 1 98.44 109 SER A CA 1
ATOM 838 C C . SER A 1 109 ? 7.578 30.875 23.938 1 98.44 109 SER A C 1
ATOM 840 O O . SER A 1 109 ? 7.531 31.922 24.594 1 98.44 109 SER A O 1
ATOM 842 N N . GLY A 1 110 ? 6.816 30.688 22.859 1 98.62 110 GLY A N 1
ATOM 843 C CA . GLY A 1 110 ? 5.77 31.625 22.516 1 98.62 110 GLY A CA 1
ATOM 844 C C . GLY A 1 110 ? 4.699 31.766 23.578 1 98.62 110 GLY A C 1
ATOM 845 O O . GLY A 1 110 ? 4.238 32.875 23.875 1 98.62 110 GLY A O 1
ATOM 846 N N . LEU A 1 111 ? 4.32 30.672 24.125 1 98.75 111 LEU A N 1
ATOM 847 C CA . LEU A 1 111 ? 3.379 30.641 25.234 1 98.75 111 LEU A CA 1
ATOM 848 C C . LEU A 1 111 ? 3.898 31.469 26.422 1 98.75 111 LEU A C 1
ATOM 850 O O . LEU A 1 111 ? 3.148 32.219 27.016 1 98.75 111 LEU A O 1
ATOM 854 N N . ALA A 1 112 ? 5.129 31.328 26.703 1 98.69 112 ALA A N 1
ATOM 855 C CA . ALA A 1 112 ? 5.762 32.062 27.797 1 98.69 112 ALA A CA 1
ATOM 856 C C . ALA A 1 112 ? 5.707 33.562 27.516 1 98.69 112 ALA A C 1
ATOM 858 O O . ALA A 1 112 ? 5.426 34.375 28.422 1 98.69 112 ALA A O 1
ATOM 859 N N . CYS A 1 113 ? 6.004 33.938 26.312 1 98.62 113 CYS A N 1
ATOM 860 C CA . CYS A 1 113 ? 5.969 35.375 25.938 1 98.62 113 CYS A CA 1
ATOM 861 C C . CYS A 1 113 ? 4.566 35.938 26.109 1 98.62 113 CYS A C 1
ATOM 863 O O . CYS A 1 113 ? 4.402 37.062 26.609 1 98.62 113 CYS A O 1
ATOM 865 N N . ALA A 1 114 ? 3.578 35.219 25.656 1 98.75 114 ALA A N 1
ATOM 866 C CA . ALA A 1 114 ? 2.189 35.656 25.766 1 98.75 114 ALA A CA 1
ATOM 867 C C . ALA A 1 114 ? 1.777 35.812 27.234 1 98.75 114 ALA A C 1
ATOM 869 O O . ALA A 1 114 ? 1.126 36.812 27.594 1 98.75 114 ALA A O 1
ATOM 870 N N . LEU A 1 115 ? 2.152 34.812 28.062 1 98.62 115 LEU A N 1
ATOM 871 C CA . LEU A 1 115 ? 1.83 34.875 29.484 1 98.62 115 LEU A CA 1
ATOM 872 C C . LEU A 1 115 ? 2.508 36.062 30.156 1 98.62 115 LEU A C 1
ATOM 874 O O . LEU A 1 115 ? 1.908 36.719 31 1 98.62 115 LEU A O 1
ATOM 878 N N . SER A 1 116 ? 3.73 36.25 29.797 1 98 116 SER A N 1
ATOM 879 C CA . SER A 1 116 ? 4.473 37.375 30.359 1 98 116 SER A CA 1
ATOM 880 C C . SER A 1 116 ? 3.809 38.719 30 1 98 116 SER A C 1
ATOM 882 O O . SER A 1 116 ? 3.613 39.562 30.859 1 98 116 SER A O 1
ATOM 884 N N . ALA A 1 117 ? 3.486 38.875 28.75 1 98.06 117 ALA A N 1
ATOM 885 C CA . ALA A 1 117 ? 2.818 40.094 28.297 1 98.06 117 ALA A CA 1
ATOM 886 C C . ALA A 1 117 ? 1.479 40.281 29 1 98.06 117 ALA A C 1
ATOM 888 O O . ALA A 1 117 ? 1.135 41.406 29.422 1 98.06 117 ALA A O 1
ATOM 889 N N . PHE A 1 118 ? 0.722 39.25 29.109 1 98.25 118 PHE A N 1
ATOM 890 C CA . PHE A 1 118 ? -0.578 39.312 29.766 1 98.25 118 PHE A CA 1
ATOM 891 C C . PHE A 1 118 ? -0.43 39.75 31.219 1 98.25 118 PHE A C 1
ATOM 893 O O . PHE A 1 118 ? -1.183 40.594 31.703 1 98.25 118 PHE A O 1
ATOM 900 N N . SER A 1 119 ? 0.516 39.125 31.906 1 97.31 119 SER A N 1
ATOM 901 C CA . SER A 1 119 ? 0.76 39.469 33.312 1 97.31 119 SER A CA 1
ATOM 902 C C . SER A 1 119 ? 1.135 40.938 33.469 1 97.31 119 SER A C 1
ATOM 904 O O . SER A 1 119 ? 0.685 41.594 34.406 1 97.31 119 SER A O 1
ATOM 906 N N . ALA A 1 120 ? 1.95 41.375 32.594 1 96.25 120 ALA A N 1
ATOM 907 C CA . ALA A 1 120 ? 2.354 42.781 32.656 1 96.25 120 ALA A CA 1
ATOM 908 C C . ALA A 1 120 ? 1.148 43.719 32.5 1 96.25 120 ALA A C 1
ATOM 910 O O . ALA A 1 120 ? 1.024 44.719 33.25 1 96.25 120 ALA A O 1
ATOM 911 N N . MET A 1 121 ? 0.267 43.406 31.609 1 97.38 121 MET A N 1
ATOM 912 C CA . MET A 1 121 ? -0.916 44.219 31.375 1 97.38 121 MET A CA 1
ATOM 913 C C . MET A 1 121 ? -1.889 44.125 32.562 1 97.38 121 MET A C 1
ATOM 915 O O . MET A 1 121 ? -2.562 45.094 32.906 1 97.38 121 MET A O 1
ATOM 919 N N . ALA A 1 122 ? -1.966 42.938 33.094 1 96.75 122 ALA A N 1
ATOM 920 C CA . ALA A 1 122 ? -2.838 42.75 34.25 1 96.75 122 ALA A CA 1
ATOM 921 C C . ALA A 1 122 ? -2.389 43.625 35.438 1 96.75 122 ALA A C 1
ATOM 923 O O . ALA A 1 122 ? -3.219 44.188 36.125 1 96.75 122 ALA A O 1
ATOM 924 N N . LYS A 1 123 ? -1.117 43.656 35.594 1 94.44 123 LYS A N 1
ATOM 925 C CA . LYS A 1 123 ? -0.571 44.469 36.688 1 94.44 123 LYS A CA 1
ATOM 926 C C . LYS A 1 123 ? -0.833 45.969 36.406 1 94.44 123 LYS A C 1
ATOM 928 O O . LYS A 1 123 ? -1.165 46.688 37.344 1 94.44 123 LYS A O 1
ATOM 933 N N . GLU A 1 124 ? -0.685 46.312 35.219 1 94.81 124 GLU A N 1
ATOM 934 C CA . GLU A 1 124 ? -0.958 47.719 34.844 1 94.81 124 GLU A CA 1
ATOM 935 C C . GLU A 1 124 ? -2.434 48.031 35.031 1 94.81 124 GLU A C 1
ATOM 937 O O . GLU A 1 124 ? -2.773 49.125 35.531 1 94.81 124 GLU A O 1
ATOM 942 N N . ALA A 1 125 ? -3.254 47.188 34.656 1 94.94 125 ALA A N 1
ATOM 943 C CA . ALA A 1 125 ? -4.688 47.375 34.844 1 94.94 125 ALA A CA 1
ATOM 944 C C . ALA A 1 125 ? -5.043 47.438 36.312 1 94.94 125 ALA A C 1
ATOM 946 O O . ALA A 1 125 ? -5.895 48.25 36.719 1 94.94 125 ALA A O 1
ATOM 947 N N . ALA A 1 126 ? -4.414 46.688 37.094 1 93 126 ALA A N 1
ATOM 948 C CA . ALA A 1 126 ? -4.668 46.625 38.531 1 93 126 ALA A CA 1
ATOM 949 C C . ALA A 1 126 ? -4.211 47.906 39.219 1 93 126 ALA A C 1
ATOM 951 O O . ALA A 1 126 ? -4.688 48.25 40.312 1 93 126 ALA A O 1
ATOM 952 N N . SER A 1 127 ? -3.348 48.625 38.562 1 93.19 127 SER A N 1
ATOM 953 C CA . SER A 1 127 ? -2.832 49.875 39.125 1 93.19 127 SER A CA 1
ATOM 954 C C . SER A 1 127 ? -3.758 51.031 38.812 1 93.19 127 SER A C 1
ATOM 956 O O . SER A 1 127 ? -3.467 52.188 39.188 1 93.19 127 SER A O 1
ATOM 958 N N . GLY A 1 128 ? -4.848 50.781 38.094 1 91.81 128 GLY A N 1
ATOM 959 C CA . GLY A 1 128 ? -5.867 51.812 37.938 1 91.81 128 GLY A CA 1
ATOM 960 C C . GLY A 1 128 ? -6.02 52.25 36.5 1 91.81 128 GLY A C 1
ATOM 961 O O . GLY A 1 128 ? -6.906 53.062 36.188 1 91.81 128 GLY A O 1
ATOM 962 N N . LYS A 1 129 ? -5.223 51.844 35.625 1 92.88 129 LYS A N 1
ATOM 963 C CA . LYS A 1 129 ? -5.352 52.188 34.219 1 92.88 129 LYS A CA 1
ATOM 964 C C . LYS A 1 129 ? -6.422 51.312 33.562 1 92.88 129 LYS A C 1
ATOM 966 O O . LYS A 1 129 ? -6.332 50.094 33.562 1 92.88 129 LYS A O 1
ATOM 971 N N . ILE A 1 130 ? -7.336 51.906 32.938 1 92.88 130 ILE A N 1
ATOM 972 C CA . ILE A 1 130 ? -8.43 51.188 32.312 1 92.88 130 ILE A CA 1
ATOM 973 C C . ILE A 1 130 ? -8.094 50.875 30.859 1 92.88 130 ILE A C 1
ATOM 975 O O . ILE A 1 130 ? -7.914 51.812 30.062 1 92.88 130 ILE A O 1
ATOM 979 N N . PRO A 1 131 ? -8.039 49.625 30.516 1 97.12 131 PRO A N 1
ATOM 980 C CA . PRO A 1 131 ? -7.754 49.312 29.109 1 97.12 131 PRO A CA 1
ATOM 981 C C . PRO A 1 131 ? -8.875 49.75 28.172 1 97.12 131 PRO A C 1
ATOM 983 O O . PRO A 1 131 ? -10.055 49.656 28.516 1 97.12 131 PRO A O 1
ATOM 986 N N . ARG A 1 132 ? -8.492 50.156 26.984 1 97.56 132 ARG A N 1
ATOM 987 C CA . ARG A 1 132 ? -9.469 50.5 25.953 1 97.56 132 ARG A CA 1
ATOM 988 C C . ARG A 1 132 ? -10.203 49.25 25.469 1 97.56 132 ARG A C 1
ATOM 990 O O . ARG A 1 132 ? -11.438 49.25 25.406 1 97.56 132 ARG A O 1
ATOM 997 N N . HIS A 1 133 ? -9.461 48.25 25.109 1 97.94 133 HIS A N 1
ATOM 998 C CA . HIS A 1 133 ? -10 46.969 24.688 1 97.94 133 HIS A CA 1
ATOM 999 C C . HIS A 1 133 ? -9.742 45.875 25.734 1 97.94 133 HIS A C 1
ATOM 1001 O O . HIS A 1 133 ? -8.75 45.938 26.469 1 97.94 133 HIS A O 1
ATOM 1007 N N . SER A 1 134 ? -10.648 44.938 25.797 1 98.25 134 SER A N 1
ATOM 1008 C CA . SER A 1 134 ? -10.352 43.781 26.625 1 98.25 134 SER A CA 1
ATOM 1009 C C . SER A 1 134 ? -9.141 43 26.094 1 98.25 134 SER A C 1
ATOM 1011 O O . SER A 1 134 ? -8.859 43.031 24.891 1 98.25 134 SER A O 1
ATOM 1013 N N . PHE A 1 135 ? -8.438 42.469 26.969 1 98.5 135 PHE A N 1
ATOM 1014 C CA . PHE A 1 135 ? -7.289 41.625 26.641 1 98.5 135 PHE A CA 1
ATOM 1015 C C . PHE A 1 135 ? -7.492 40.219 27.172 1 98.5 135 PHE A C 1
ATOM 1017 O O . PHE A 1 135 ? -7.738 40.031 28.359 1 98.5 135 PHE A O 1
ATOM 1024 N N . VAL A 1 136 ? -7.418 39.219 26.266 1 98.81 136 VAL A N 1
ATOM 1025 C CA . VAL A 1 136 ? -7.738 37.844 26.609 1 98.81 136 VAL A CA 1
ATOM 1026 C C . VAL A 1 136 ? -6.543 36.938 26.312 1 98.81 136 VAL A C 1
ATOM 1028 O O . VAL A 1 136 ? -5.918 37.031 25.266 1 98.81 136 VAL A O 1
ATOM 1031 N N . PHE A 1 137 ? -6.152 36.094 27.266 1 98.75 137 PHE A N 1
ATOM 1032 C CA . PHE A 1 137 ? -5.234 35 27.047 1 98.75 137 PHE A CA 1
ATOM 1033 C C . PHE A 1 137 ? -6 33.688 26.938 1 98.75 137 PHE A C 1
ATOM 1035 O O . PHE A 1 137 ? -6.887 33.375 27.75 1 98.75 137 PHE A O 1
ATOM 1042 N N . ILE A 1 138 ? -5.672 32.906 25.922 1 98.88 138 ILE A N 1
ATOM 1043 C CA . ILE A 1 138 ? -6.285 31.578 25.766 1 98.88 138 ILE A CA 1
ATOM 1044 C C . ILE A 1 138 ? -5.199 30.516 25.609 1 98.88 138 ILE A C 1
ATOM 1046 O O . ILE A 1 138 ? -4.355 30.625 24.719 1 98.88 138 ILE A O 1
ATOM 1050 N N . GLY A 1 139 ? -5.148 29.531 26.484 1 98.81 139 GLY A N 1
ATOM 1051 C CA . GLY A 1 139 ? -4.391 28.312 26.297 1 98.81 139 GLY A CA 1
ATOM 1052 C C . GLY A 1 139 ? -5.23 27.156 25.781 1 98.81 139 GLY A C 1
ATOM 1053 O O . GLY A 1 139 ? -6.242 26.797 26.391 1 98.81 139 GLY A O 1
ATOM 1054 N N . THR A 1 140 ? -4.836 26.531 24.625 1 98.75 140 THR A N 1
ATOM 1055 C CA . THR A 1 140 ? -5.684 25.531 24 1 98.75 140 THR A CA 1
ATOM 1056 C C . THR A 1 140 ? -5.035 24.156 24.078 1 98.75 140 THR A C 1
ATOM 1058 O O . THR A 1 140 ? -3.816 24.031 24.219 1 98.75 140 THR A O 1
ATOM 1061 N N . VAL A 1 141 ? -5.879 23.109 24 1 98.12 141 VAL A N 1
ATOM 1062 C CA . VAL A 1 141 ? -5.441 21.719 23.953 1 98.12 141 VAL A CA 1
ATOM 1063 C C . VAL A 1 141 ? -5.535 21.203 22.516 1 98.12 141 VAL A C 1
ATOM 1065 O O . VAL A 1 141 ? -6.227 21.797 21.688 1 98.12 141 VAL A O 1
ATOM 1068 N N . ASP A 1 142 ? -4.773 20.219 22.125 1 95.81 142 ASP A N 1
ATOM 1069 C CA . ASP A 1 142 ? -4.961 19.312 21 1 95.81 142 ASP A CA 1
ATOM 1070 C C . ASP A 1 142 ? -4.633 20 19.672 1 95.81 142 ASP A C 1
ATOM 1072 O O . ASP A 1 142 ? -5.16 19.625 18.625 1 95.81 142 ASP A O 1
ATOM 1076 N N . GLU A 1 143 ? -3.838 21.016 19.672 1 92.69 143 GLU A N 1
ATOM 1077 C CA . GLU A 1 143 ? -3.441 21.688 18.438 1 92.69 143 GLU A CA 1
ATOM 1078 C C . GLU A 1 143 ? -2.627 20.75 17.547 1 92.69 143 GLU A C 1
ATOM 1080 O O . GLU A 1 143 ? -2.789 20.75 16.328 1 92.69 143 GLU A O 1
ATOM 1085 N N . GLU A 1 144 ? -1.83 19.969 18.047 1 87.62 144 GLU A N 1
ATOM 1086 C CA . GLU A 1 144 ? -0.896 19.125 17.312 1 87.62 144 GLU A CA 1
ATOM 1087 C C . GLU A 1 144 ? -1.597 17.906 16.719 1 87.62 144 GLU A C 1
ATOM 1089 O O . GLU A 1 144 ? -0.968 17.094 16.047 1 87.62 144 GLU A O 1
ATOM 1094 N N . ASP A 1 145 ? -2.834 17.734 16.938 1 86.44 145 ASP A N 1
ATOM 1095 C CA . ASP A 1 145 ? -3.588 16.594 16.406 1 86.44 145 ASP A CA 1
ATOM 1096 C C . ASP A 1 145 ? -4.82 17.062 15.641 1 86.44 145 ASP A C 1
ATOM 1098 O O . ASP A 1 145 ? -4.715 17.5 14.492 1 86.44 145 ASP A O 1
ATOM 1102 N N . PHE A 1 146 ? -6.039 17.266 16.344 1 85.56 146 PHE A N 1
ATOM 1103 C CA . PHE A 1 146 ? -7.273 17.547 15.617 1 85.56 146 PHE A CA 1
ATOM 1104 C C . PHE A 1 146 ? -7.719 18.984 15.844 1 85.56 146 PHE A C 1
ATOM 1106 O O . PHE A 1 146 ? -8.742 19.406 15.305 1 85.56 146 PHE A O 1
ATOM 1113 N N . MET A 1 147 ? -6.945 19.734 16.609 1 92.5 147 MET A N 1
ATOM 1114 C CA . MET A 1 147 ? -7.215 21.141 16.875 1 92.5 147 MET A CA 1
ATOM 1115 C C . MET A 1 147 ? -8.609 21.328 17.484 1 92.5 147 MET A C 1
ATOM 1117 O O . MET A 1 147 ? -9.281 22.312 17.188 1 92.5 147 MET A O 1
ATOM 1121 N N . ARG A 1 148 ? -9.031 20.344 18.391 1 94.25 148 ARG A N 1
ATOM 1122 C CA . ARG A 1 148 ? -10.359 20.359 18.984 1 94.25 148 ARG A CA 1
ATOM 1123 C C . ARG A 1 148 ? -10.469 21.453 20.047 1 94.25 148 ARG A C 1
ATOM 1125 O O . ARG A 1 148 ? -11.57 21.891 20.391 1 94.25 148 ARG A O 1
ATOM 1132 N N . GLY A 1 149 ? -9.297 21.953 20.625 1 98.19 149 GLY A N 1
ATOM 1133 C CA . GLY A 1 149 ? -9.273 23.047 21.594 1 98.19 149 GLY A CA 1
ATOM 1134 C C . GLY A 1 149 ? -9.789 24.359 21.016 1 98.19 149 GLY A C 1
ATOM 1135 O O . GLY A 1 149 ? -10.664 25 21.609 1 98.19 149 GLY A O 1
ATOM 1136 N N . VAL A 1 150 ? -9.219 24.703 19.891 1 97.94 150 VAL A N 1
ATOM 1137 C CA . VAL A 1 150 ? -9.609 25.969 19.281 1 97.94 150 VAL A CA 1
ATOM 1138 C C . VAL A 1 150 ? -11.055 25.891 18.797 1 97.94 150 VAL A C 1
ATOM 1140 O O . VAL A 1 150 ? -11.789 26.891 18.844 1 97.94 150 VAL A O 1
ATOM 1143 N N . GLU A 1 151 ? -11.492 24.734 18.375 1 97.06 151 GLU A N 1
ATOM 1144 C CA . GLU A 1 151 ? -12.891 24.578 18 1 97.06 151 GLU A CA 1
ATOM 1145 C C . GLU A 1 151 ? -13.812 24.875 19.188 1 97.06 151 GLU A C 1
ATOM 1147 O O . GLU A 1 151 ? -14.867 25.5 19.016 1 97.06 151 GLU A O 1
ATOM 1152 N N . ASP A 1 152 ? -13.438 24.375 20.312 1 98.19 152 ASP A N 1
ATOM 1153 C CA . ASP A 1 152 ? -14.211 24.641 21.516 1 98.19 152 ASP A CA 1
ATOM 1154 C C . ASP A 1 152 ? -14.195 26.125 21.875 1 98.19 152 ASP A C 1
ATOM 1156 O O . ASP A 1 152 ? -15.203 26.672 22.312 1 98.19 152 ASP A O 1
ATOM 1160 N N . VAL A 1 153 ? -13.047 26.797 21.703 1 98.56 153 VAL A N 1
ATOM 1161 C CA . VAL A 1 153 ? -12.906 28.234 21.938 1 98.56 153 VAL A CA 1
ATOM 1162 C C . VAL A 1 153 ? -13.938 29 21.109 1 98.56 153 VAL A C 1
ATOM 1164 O O . VAL A 1 153 ? -14.578 29.938 21.594 1 98.56 153 VAL A O 1
ATOM 1167 N N . ILE A 1 154 ? -14.062 28.609 19.859 1 98.19 154 ILE A N 1
ATOM 1168 C CA . ILE A 1 154 ? -15.016 29.25 18.953 1 98.19 154 ILE A CA 1
ATOM 1169 C C . ILE A 1 154 ? -16.438 28.969 19.422 1 98.19 154 ILE A C 1
ATOM 1171 O O . ILE A 1 154 ? -17.266 29.891 19.5 1 98.19 154 ILE A O 1
ATOM 1175 N N . ARG A 1 155 ? -16.734 27.719 19.828 1 97.88 155 ARG A N 1
ATOM 1176 C CA . ARG A 1 155 ? -18.062 27.312 20.266 1 97.88 155 ARG A CA 1
ATOM 1177 C C . ARG A 1 155 ? -18.484 28.078 21.516 1 97.88 155 ARG A C 1
ATOM 1179 O O . ARG A 1 155 ? -19.656 28.422 21.672 1 97.88 155 ARG A O 1
ATOM 1186 N N . GLU A 1 156 ? -17.531 28.344 22.375 1 97.38 156 GLU A N 1
ATOM 1187 C CA . GLU A 1 156 ? -17.797 29 23.641 1 97.38 156 GLU A CA 1
ATOM 1188 C C . GLU A 1 156 ? -17.922 30.516 23.469 1 97.38 156 GLU A C 1
ATOM 1190 O O . GLU A 1 156 ? -18.328 31.219 24.391 1 97.38 156 GLU A O 1
ATOM 1195 N N . GLY A 1 157 ? -17.5 30.984 22.344 1 97.81 157 GLY A N 1
ATOM 1196 C CA . GLY A 1 157 ? -17.609 32.406 22.078 1 97.81 157 GLY A CA 1
ATOM 1197 C C . GLY A 1 157 ? -16.5 33.219 22.719 1 97.81 157 GLY A C 1
ATOM 1198 O O . GLY A 1 157 ? -16.672 34.406 23 1 97.81 157 GLY A O 1
ATOM 1199 N N . TRP A 1 158 ? -15.359 32.594 22.984 1 98.12 158 TRP A N 1
ATOM 1200 C CA . TRP A 1 158 ? -14.242 33.312 23.594 1 98.12 158 TRP A CA 1
ATOM 1201 C C . TRP A 1 158 ? -13.586 34.25 22.578 1 98.12 158 TRP A C 1
ATOM 1203 O O . TRP A 1 158 ? -12.836 35.156 22.953 1 98.12 158 TRP A O 1
ATOM 1213 N N . VAL A 1 159 ? -13.836 33.969 21.297 1 98.31 159 VAL A N 1
ATOM 1214 C CA . VAL A 1 159 ? -13.383 34.812 20.203 1 98.31 159 VAL A CA 1
ATOM 1215 C C . VAL A 1 159 ? -14.531 35.062 19.219 1 98.31 159 VAL A C 1
ATOM 1217 O O . VAL A 1 159 ? -15.484 34.281 19.172 1 98.31 159 VAL A O 1
ATOM 1220 N N . THR A 1 160 ? -14.414 36.125 18.5 1 98.12 160 THR A N 1
ATOM 1221 C CA . THR A 1 160 ? -15.445 36.469 17.516 1 98.12 160 THR A CA 1
ATOM 1222 C C . THR A 1 160 ? -14.82 36.844 16.188 1 98.12 160 THR A C 1
ATOM 1224 O O . THR A 1 160 ? -13.594 36.875 16.047 1 98.12 160 THR A O 1
ATOM 1227 N N . GLU A 1 161 ? -15.664 37.188 15.211 1 97.19 161 GLU A N 1
ATOM 1228 C CA . GLU A 1 161 ? -15.227 37.594 13.883 1 97.19 161 GLU A CA 1
ATOM 1229 C C . GLU A 1 161 ? -14.523 38.969 13.93 1 97.19 161 GLU A C 1
ATOM 1231 O O . GLU A 1 161 ? -13.828 39.344 12.977 1 97.19 161 GLU A O 1
ATOM 1236 N N . LYS A 1 162 ? -14.57 39.625 15.102 1 97.06 162 LYS A N 1
ATOM 1237 C CA . LYS A 1 162 ? -14.016 40.969 15.211 1 97.06 162 LYS A CA 1
ATOM 1238 C C . LYS A 1 162 ? -12.734 40.969 16.047 1 97.06 162 LYS A C 1
ATOM 1240 O O . LYS A 1 162 ? -11.961 41.938 16.016 1 97.06 162 LYS A O 1
ATOM 1245 N N . SER A 1 163 ? -12.531 39.938 16.812 1 98.25 163 SER A N 1
ATOM 1246 C CA . SER A 1 163 ? -11.422 39.875 17.75 1 98.25 163 SER A CA 1
ATOM 1247 C C . SER A 1 163 ? -10.086 40.031 17.031 1 98.25 163 SER A C 1
ATOM 1249 O O . SER A 1 163 ? -9.945 39.625 15.875 1 98.25 163 SER A O 1
ATOM 1251 N N . PHE A 1 164 ? -9.102 40.656 17.688 1 98.44 164 PHE A N 1
ATOM 1252 C CA . PHE A 1 164 ? -7.711 40.688 17.25 1 98.44 164 PHE A CA 1
ATOM 1253 C C . PHE A 1 164 ? -6.941 39.5 17.812 1 98.44 164 PHE A C 1
ATOM 1255 O O . PHE A 1 164 ? -6.535 39.531 18.969 1 98.44 164 PHE A O 1
ATOM 1262 N N . ILE A 1 165 ? -6.668 38.5 16.969 1 98.56 165 ILE A N 1
ATOM 1263 C CA . ILE A 1 165 ? -6.195 37.25 17.516 1 98.56 165 ILE A CA 1
ATOM 1264 C C . ILE A 1 165 ? -4.773 36.969 17.031 1 98.56 165 ILE A C 1
ATOM 1266 O O . ILE A 1 165 ? -4.512 36.938 15.828 1 98.56 165 ILE A O 1
ATOM 1270 N N . LEU A 1 166 ? -3.877 36.781 17.938 1 98.62 166 LEU A N 1
ATOM 1271 C CA . LEU A 1 166 ? -2.475 36.469 17.672 1 98.62 166 LEU A CA 1
ATOM 1272 C C . LEU A 1 166 ? -2.043 35.188 18.359 1 98.62 166 LEU A C 1
ATOM 1274 O O . LEU A 1 166 ? -2.205 35.031 19.562 1 98.62 166 LEU A O 1
ATOM 1278 N N . ASP A 1 167 ? -1.605 34.25 17.531 1 98.38 167 ASP A N 1
ATOM 1279 C CA . ASP A 1 167 ? -0.905 33.125 18.156 1 98.38 167 ASP A CA 1
ATOM 1280 C C . ASP A 1 167 ? 0.607 33.344 18.109 1 98.38 167 ASP A C 1
ATOM 1282 O O . ASP A 1 167 ? 1.092 34.281 17.5 1 98.38 167 ASP A O 1
ATOM 1286 N N . THR A 1 168 ? 1.323 32.5 18.891 1 98.31 168 THR A N 1
ATOM 1287 C CA . THR A 1 168 ? 2.752 32.75 19.062 1 98.31 168 THR A CA 1
ATOM 1288 C C . THR A 1 168 ? 3.564 31.594 18.484 1 98.31 168 THR A C 1
ATOM 1290 O O . THR A 1 168 ? 4.566 31.172 19.078 1 98.31 168 THR A O 1
ATOM 1293 N N . GLU A 1 169 ? 3.109 31.094 17.359 1 96.94 169 GLU A N 1
ATOM 1294 C CA . GLU A 1 169 ? 3.865 30.078 16.641 1 96.94 169 GLU A CA 1
ATOM 1295 C C . GLU A 1 169 ? 5.238 30.609 16.234 1 96.94 169 GLU A C 1
ATOM 1297 O O . GLU A 1 169 ? 5.43 31.828 16.078 1 96.94 169 GLU A O 1
ATOM 1302 N N . PRO A 1 170 ? 6.191 29.656 16.109 1 96.19 170 PRO A N 1
ATOM 1303 C CA . PRO A 1 170 ? 7.5 30.141 15.664 1 96.19 170 PRO A CA 1
ATOM 1304 C C . PRO A 1 170 ? 7.477 30.672 14.234 1 96.19 170 PRO A C 1
ATOM 1306 O O . PRO A 1 170 ? 7.105 29.953 13.305 1 96.19 170 PRO A O 1
ATOM 1309 N N . THR A 1 171 ? 7.906 31.938 14.055 1 95.44 171 THR A N 1
ATOM 1310 C CA . THR A 1 171 ? 7.781 32.562 12.742 1 95.44 171 THR A CA 1
ATOM 1311 C C . THR A 1 171 ? 9.117 33.156 12.297 1 95.44 171 THR A C 1
ATOM 1313 O O . THR A 1 171 ? 9.18 33.875 11.297 1 95.44 171 THR A O 1
ATOM 1316 N N . ASN A 1 172 ? 10.133 32.938 13.094 1 93.88 172 ASN A N 1
ATOM 1317 C CA . ASN A 1 172 ? 11.477 33.406 12.758 1 93.88 172 ASN A CA 1
ATOM 1318 C C . ASN A 1 172 ? 11.523 34.875 12.438 1 93.88 172 ASN A C 1
ATOM 1320 O O . ASN A 1 172 ? 12.125 35.281 11.445 1 93.88 172 ASN A O 1
ATOM 1324 N N . GLY A 1 173 ? 10.75 35.625 13.195 1 94.12 173 GLY A N 1
ATOM 1325 C CA . GLY A 1 173 ? 10.805 37.094 13.102 1 94.12 173 GLY A CA 1
ATOM 1326 C C . GLY A 1 173 ? 9.875 37.656 12.047 1 94.12 173 GLY A C 1
ATOM 1327 O O . GLY A 1 173 ? 9.82 38.875 11.844 1 94.12 173 GLY A O 1
ATOM 1328 N N . GLN A 1 174 ? 9.133 36.781 11.438 1 96.12 174 GLN A N 1
ATOM 1329 C CA . GLN A 1 174 ? 8.18 37.25 10.43 1 96.12 174 GLN A CA 1
ATOM 1330 C C . GLN A 1 174 ? 6.766 37.281 10.992 1 96.12 174 GLN A C 1
ATOM 1332 O O . GLN A 1 174 ? 6.441 36.562 11.93 1 96.12 174 GLN A O 1
ATOM 1337 N N . ILE A 1 175 ? 5.98 38.25 10.453 1 97.06 175 ILE A N 1
ATOM 1338 C CA . ILE A 1 175 ? 4.543 38.188 10.695 1 97.06 175 ILE A CA 1
ATOM 1339 C C . ILE A 1 175 ? 3.898 37.25 9.672 1 97.06 175 ILE A C 1
ATOM 1341 O O . ILE A 1 175 ? 4.016 37.469 8.469 1 97.06 175 ILE A O 1
ATOM 1345 N N . GLN A 1 176 ? 3.277 36.219 10.141 1 94.69 176 GLN A N 1
ATOM 1346 C CA . GLN A 1 176 ? 2.672 35.281 9.227 1 94.69 176 GLN A CA 1
ATOM 1347 C C . GLN A 1 176 ? 1.15 35.281 9.336 1 94.69 176 GLN A C 1
ATOM 1349 O O . GLN A 1 176 ? 0.597 35 10.398 1 94.69 176 GLN A O 1
ATOM 1354 N N . VAL A 1 177 ? 0.44 35.656 8.219 1 93.06 177 VAL A N 1
ATOM 1355 C CA . VAL A 1 177 ? -0.977 35.969 8.289 1 93.06 177 VAL A CA 1
ATOM 1356 C C . VAL A 1 177 ? -1.774 35.094 7.352 1 93.06 177 VAL A C 1
ATOM 1358 O O . VAL A 1 177 ? -3.008 35.094 7.375 1 93.06 177 VAL A O 1
ATOM 1361 N N . ALA A 1 178 ? -1.137 34.375 6.469 1 90.06 178 ALA A N 1
ATOM 1362 C CA . ALA A 1 178 ? -1.811 33.531 5.477 1 90.06 178 ALA A CA 1
ATOM 1363 C C . ALA A 1 178 ? -1.478 32.062 5.684 1 90.06 178 ALA A C 1
ATOM 1365 O O . ALA A 1 178 ? -0.445 31.734 6.27 1 90.06 178 ALA A O 1
ATOM 1366 N N . HIS A 1 179 ? -2.471 31.234 5.312 1 93.5 179 HIS A N 1
ATOM 1367 C CA . HIS A 1 179 ? -2.33 29.797 5.445 1 93.5 179 HIS A CA 1
ATOM 1368 C C . HIS A 1 179 ? -2.863 29.078 4.211 1 93.5 179 HIS A C 1
ATOM 1370 O O . HIS A 1 179 ? -3.9 29.453 3.662 1 93.5 179 HIS A O 1
ATOM 1376 N N . LYS A 1 180 ? -2.078 28.078 3.824 1 92.88 180 LYS A N 1
ATOM 1377 C CA . LYS A 1 180 ? -2.656 27.156 2.846 1 92.88 180 LYS A CA 1
ATOM 1378 C C . LYS A 1 180 ? -3.803 26.359 3.453 1 92.88 180 LYS A C 1
ATOM 1380 O O . LYS A 1 180 ? -3.826 26.109 4.66 1 92.88 180 LYS A O 1
ATOM 1385 N N . GLY A 1 181 ? -4.746 26.031 2.584 1 93.31 181 GLY A N 1
ATOM 1386 C CA . GLY A 1 181 ? -5.762 25.094 3.021 1 93.31 181 GLY A CA 1
ATOM 1387 C C . GLY A 1 181 ? -5.23 23.688 3.219 1 93.31 181 GLY A C 1
ATOM 1388 O O . GLY A 1 181 ? -4.152 23.344 2.725 1 93.31 181 GLY A O 1
ATOM 1389 N N . ARG A 1 182 ? -5.977 22.906 4 1 93.12 182 ARG A N 1
ATOM 1390 C CA . ARG A 1 182 ? -5.633 21.516 4.246 1 93.12 182 ARG A CA 1
ATOM 1391 C C . ARG A 1 182 ? -6.852 20.609 4.082 1 93.12 182 ARG A C 1
ATOM 1393 O O . ARG A 1 182 ? -7.836 20.75 4.816 1 93.12 182 ARG A O 1
ATOM 1400 N N . THR A 1 183 ? -6.793 19.75 3.16 1 95.5 183 THR A N 1
ATOM 1401 C CA . THR A 1 183 ? -7.84 18.75 2.977 1 95.5 183 THR A CA 1
ATOM 1402 C C . THR A 1 183 ? -7.25 17.344 3.002 1 95.5 183 THR A C 1
ATOM 1404 O O . THR A 1 183 ? -6.309 17.031 2.262 1 95.5 183 THR A O 1
ATOM 1407 N N . TRP A 1 184 ? -7.832 16.5 3.865 1 95.69 184 TRP A N 1
ATOM 1408 C CA . TRP A 1 184 ? -7.402 15.102 3.984 1 95.69 184 TRP A CA 1
ATOM 1409 C C . TRP A 1 184 ? -8.438 14.156 3.389 1 95.69 184 TRP A C 1
ATOM 1411 O O . TRP A 1 184 ? -9.633 14.281 3.67 1 95.69 184 TRP A O 1
ATOM 1421 N N . PHE A 1 185 ? -7.922 13.289 2.537 1 97.75 185 PHE A N 1
ATOM 1422 C CA . PHE A 1 185 ? -8.789 12.266 1.962 1 97.75 185 PHE A CA 1
ATOM 1423 C C . PHE A 1 185 ? -8.336 10.875 2.395 1 97.75 185 PHE A C 1
ATOM 1425 O O . PHE A 1 185 ? -7.141 10.625 2.559 1 97.75 185 PHE A O 1
ATOM 1432 N N . GLU A 1 186 ? -9.273 10.047 2.598 1 98.25 186 GLU A N 1
ATOM 1433 C CA . GLU A 1 186 ? -9.094 8.602 2.531 1 98.25 186 GLU A CA 1
ATOM 1434 C C . GLU A 1 186 ? -9.82 8.008 1.326 1 98.25 186 GLU A C 1
ATOM 1436 O O . GLU A 1 186 ? -11.039 8.133 1.208 1 98.25 186 GLU A O 1
ATOM 1441 N N . VAL A 1 187 ? -9.102 7.43 0.438 1 98.75 187 VAL A N 1
ATOM 1442 C CA . VAL A 1 187 ? -9.695 6.84 -0.756 1 98.75 187 VAL A CA 1
ATOM 1443 C C . VAL A 1 187 ? -9.578 5.32 -0.7 1 98.75 187 VAL A C 1
ATOM 1445 O O . VAL A 1 187 ? -8.516 4.785 -0.393 1 98.75 187 VAL A O 1
ATOM 1448 N N . THR A 1 188 ? -10.672 4.633 -0.938 1 98.81 188 THR A N 1
ATOM 1449 C CA . THR A 1 188 ? -10.719 3.176 -0.947 1 98.81 188 THR A CA 1
ATOM 1450 C C . THR A 1 188 ? -11.211 2.656 -2.293 1 98.81 188 THR A C 1
ATOM 1452 O O . THR A 1 188 ? -12.25 3.092 -2.789 1 98.81 188 THR A O 1
ATOM 1455 N N . VAL A 1 189 ? -10.461 1.775 -2.828 1 98.81 189 VAL A N 1
ATOM 1456 C CA . VAL A 1 189 ? -10.867 1.091 -4.051 1 98.81 189 VAL A CA 1
ATOM 1457 C C . VAL A 1 189 ? -11.266 -0.347 -3.729 1 98.81 189 VAL A C 1
ATOM 1459 O O . VAL A 1 189 ? -10.57 -1.041 -2.986 1 98.81 189 VAL A O 1
ATOM 1462 N N . THR A 1 190 ? -12.398 -0.759 -4.207 1 98 190 THR A N 1
ATOM 1463 C CA . THR A 1 190 ? -12.867 -2.137 -4.129 1 98 190 THR A CA 1
ATOM 1464 C C . THR A 1 190 ? -12.844 -2.797 -5.504 1 98 190 THR A C 1
ATOM 1466 O O . THR A 1 190 ? -13.461 -2.295 -6.449 1 98 190 THR A O 1
ATOM 1469 N N . GLY A 1 191 ? -12.141 -3.873 -5.59 1 97.31 191 GLY A N 1
ATOM 1470 C CA . GLY A 1 191 ? -12.07 -4.668 -6.809 1 97.31 191 GLY A CA 1
ATOM 1471 C C . GLY A 1 191 ? -12.688 -6.043 -6.66 1 97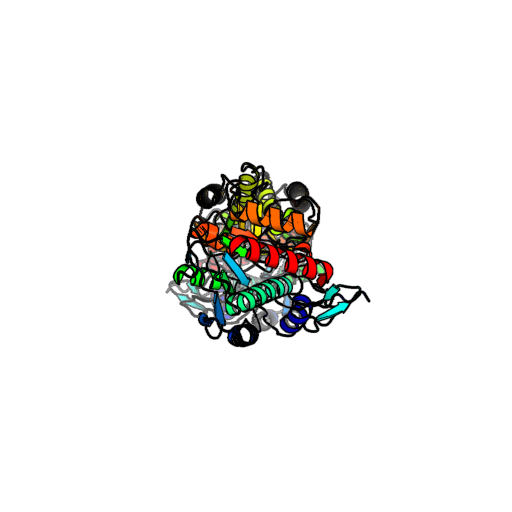.31 191 GLY A C 1
ATOM 1472 O O . GLY A 1 191 ? -13.688 -6.207 -5.953 1 97.31 191 GLY A O 1
ATOM 1473 N N . VAL A 1 192 ? -12.211 -6.977 -7.504 1 92.69 192 VAL A N 1
ATOM 1474 C CA . VAL A 1 192 ? -12.68 -8.359 -7.504 1 92.69 192 VAL A CA 1
ATOM 1475 C C . VAL A 1 192 ? -11.492 -9.312 -7.527 1 92.69 192 VAL A C 1
ATOM 1477 O O . VAL A 1 192 ? -10.602 -9.188 -8.375 1 92.69 192 VAL A O 1
ATOM 1480 N N . THR A 1 193 ? -11.453 -10.25 -6.551 1 88 193 THR A N 1
ATOM 1481 C CA . THR A 1 193 ? -10.359 -11.203 -6.457 1 88 193 THR A CA 1
ATOM 1482 C C . THR A 1 193 ? -10.398 -12.195 -7.621 1 88 193 THR A C 1
ATOM 1484 O O . THR A 1 193 ? -11.477 -12.523 -8.125 1 88 193 THR A O 1
ATOM 1487 N N . ALA A 1 194 ? -9.258 -12.562 -8.086 1 83.62 194 ALA A N 1
ATOM 1488 C CA . ALA A 1 194 ? -9.062 -13.625 -9.062 1 83.62 194 ALA A CA 1
ATOM 1489 C C . ALA A 1 194 ? -7.645 -14.195 -8.977 1 83.62 194 ALA A C 1
ATOM 1491 O O . ALA A 1 194 ? -6.77 -13.602 -8.344 1 83.62 194 ALA A O 1
ATOM 1492 N N . HIS A 1 195 ? -7.5 -15.43 -9.477 1 80.69 195 HIS A N 1
ATOM 1493 C CA . HIS A 1 195 ? -6.152 -15.977 -9.602 1 80.69 195 HIS A CA 1
ATOM 1494 C C . HIS A 1 195 ? -5.301 -15.133 -10.547 1 80.69 195 HIS A C 1
ATOM 1496 O O . HIS A 1 195 ? -5.785 -14.672 -11.578 1 80.69 195 HIS A O 1
ATOM 1502 N N . ALA A 1 196 ? -3.992 -14.961 -10.234 1 85.5 196 ALA A N 1
ATOM 1503 C CA . ALA A 1 196 ? -3.111 -14.109 -11.023 1 85.5 196 ALA A CA 1
ATOM 1504 C C . ALA A 1 196 ? -2.961 -14.648 -12.445 1 85.5 196 ALA A C 1
ATOM 1506 O O . ALA A 1 196 ? -2.592 -13.906 -13.359 1 85.5 196 ALA A O 1
ATOM 1507 N N . SER A 1 197 ? -3.275 -15.906 -12.672 1 83.38 197 SER A N 1
ATOM 1508 C CA . SER A 1 197 ? -3.18 -16.5 -14 1 83.38 197 SER A CA 1
ATOM 1509 C C . SER A 1 197 ? -4.414 -16.172 -14.844 1 83.38 197 SER A C 1
ATOM 1511 O O . SER A 1 197 ? -4.414 -16.391 -16.062 1 83.38 197 SER A O 1
ATOM 1513 N N . THR A 1 198 ? -5.469 -15.742 -14.18 1 83.94 198 THR A N 1
ATOM 1514 C CA . THR A 1 198 ? -6.688 -15.344 -14.875 1 83.94 198 THR A CA 1
ATOM 1515 C C . THR A 1 198 ? -7.164 -13.977 -14.398 1 83.94 198 THR A C 1
ATOM 1517 O O . THR A 1 198 ? -8.312 -13.828 -13.969 1 83.94 198 THR A O 1
ATOM 1520 N N . PRO A 1 199 ? -6.359 -12.977 -14.516 1 88.38 199 PRO A N 1
ATOM 1521 C CA . PRO A 1 199 ? -6.676 -11.68 -13.914 1 88.38 199 PRO A CA 1
ATOM 1522 C C . PRO A 1 199 ? -7.91 -11.023 -14.531 1 88.38 199 PRO A C 1
ATOM 1524 O O . PRO A 1 199 ? -8.539 -10.172 -13.898 1 88.38 199 PRO A O 1
ATOM 1527 N N . TRP A 1 200 ? -8.352 -11.414 -15.734 1 88.38 200 TRP A N 1
ATOM 1528 C CA . TRP A 1 200 ? -9.516 -10.844 -16.406 1 88.38 200 TRP A CA 1
ATOM 1529 C C . TRP A 1 200 ? -10.805 -11.25 -15.688 1 88.38 200 TRP A C 1
ATOM 1531 O O . TRP A 1 200 ? -11.859 -10.664 -15.914 1 88.38 200 TRP A O 1
ATOM 1541 N N . LYS A 1 201 ? -10.641 -12.211 -14.875 1 87.94 201 LYS A N 1
ATOM 1542 C CA . LYS A 1 201 ? -11.805 -12.625 -14.094 1 87.94 201 LYS A CA 1
ATOM 1543 C C . LYS A 1 201 ? -11.977 -11.75 -12.859 1 87.94 201 LYS A C 1
ATOM 1545 O O . LYS A 1 201 ? -12.977 -11.867 -12.141 1 87.94 201 LYS A O 1
ATOM 1550 N N . GLY A 1 202 ? -11.047 -10.891 -12.594 1 92.62 202 GLY A N 1
ATOM 1551 C CA . GLY A 1 202 ? -11.094 -10.008 -11.445 1 92.62 202 GLY A CA 1
ATOM 1552 C C . GLY A 1 202 ? -10.992 -8.539 -11.812 1 92.62 202 GLY A C 1
ATOM 1553 O O . GLY A 1 202 ? -11.273 -8.156 -12.945 1 92.62 202 GLY A O 1
ATOM 1554 N N . ALA A 1 203 ? -10.789 -7.691 -10.859 1 97 203 ALA A N 1
ATOM 1555 C CA . ALA A 1 203 ? -10.531 -6.258 -10.984 1 97 203 ALA A CA 1
ATOM 1556 C C . ALA A 1 203 ? -9.469 -5.805 -9.984 1 97 203 ALA A C 1
ATOM 1558 O O . ALA A 1 203 ? -9.711 -5.801 -8.781 1 97 203 ALA A O 1
ATOM 1559 N N . ASP A 1 204 ? -8.312 -5.359 -10.469 1 97.56 204 ASP A N 1
ATOM 1560 C CA . ASP A 1 204 ? -7.117 -5.09 -9.672 1 97.56 204 ASP A CA 1
ATOM 1561 C C . ASP A 1 204 ? -7.227 -3.74 -8.961 1 97.56 204 ASP A C 1
ATOM 1563 O O . ASP A 1 204 ? -7 -2.693 -9.57 1 97.56 204 ASP A O 1
ATOM 1567 N N . ALA A 1 205 ? -7.488 -3.818 -7.676 1 98.62 205 ALA A N 1
ATOM 1568 C CA . ALA A 1 205 ? -7.711 -2.609 -6.887 1 98.62 205 ALA A CA 1
ATOM 1569 C C . ALA A 1 205 ? -6.441 -1.77 -6.797 1 98.62 205 ALA A C 1
ATOM 1571 O O . ALA A 1 205 ? -6.504 -0.539 -6.742 1 98.62 205 ALA A O 1
ATOM 1572 N N . ILE A 1 206 ? -5.25 -2.365 -6.758 1 98.75 206 ILE A N 1
ATOM 1573 C CA . ILE A 1 206 ? -3.979 -1.658 -6.648 1 98.75 206 ILE A CA 1
ATOM 1574 C C . ILE A 1 206 ? -3.68 -0.932 -7.957 1 98.75 206 ILE A C 1
ATOM 1576 O O . ILE A 1 206 ? -3.254 0.226 -7.949 1 98.75 206 ILE A O 1
ATOM 1580 N N . ALA A 1 207 ? -3.943 -1.597 -9.07 1 98.69 207 ALA A N 1
ATOM 1581 C CA . ALA A 1 207 ? -3.777 -0.946 -10.367 1 98.69 207 ALA A CA 1
ATOM 1582 C C . ALA A 1 207 ? -4.668 0.29 -10.477 1 98.69 207 ALA A C 1
ATOM 1584 O O . ALA A 1 207 ? -4.223 1.341 -10.945 1 98.69 207 ALA A O 1
ATOM 1585 N N . ALA A 1 208 ? -5.883 0.142 -10.078 1 98.81 208 ALA A N 1
ATOM 1586 C CA . ALA A 1 208 ? -6.816 1.262 -10.125 1 98.81 208 ALA A CA 1
ATOM 1587 C C . ALA A 1 208 ? -6.352 2.404 -9.227 1 98.81 208 ALA A C 1
ATOM 1589 O O . ALA A 1 208 ? -6.43 3.574 -9.609 1 98.81 208 ALA A O 1
ATOM 1590 N N . MET A 1 209 ? -5.879 2.078 -8.047 1 98.88 209 MET A N 1
ATOM 1591 C CA . MET A 1 209 ? -5.406 3.098 -7.113 1 98.88 209 MET A CA 1
ATOM 1592 C C . MET A 1 209 ? -4.219 3.857 -7.695 1 98.88 209 MET A C 1
ATOM 1594 O O . MET A 1 209 ? -4.102 5.07 -7.516 1 98.88 209 MET A O 1
ATOM 1598 N N . ALA A 1 210 ? -3.316 3.121 -8.367 1 98.88 210 ALA A N 1
ATOM 1599 C CA . ALA A 1 210 ? -2.184 3.777 -9.016 1 98.88 210 ALA A CA 1
ATOM 1600 C C . ALA A 1 210 ? -2.658 4.82 -10.023 1 98.88 210 ALA A C 1
ATOM 1602 O O . ALA A 1 210 ? -2.094 5.914 -10.109 1 98.88 210 ALA A O 1
ATOM 1603 N N . GLU A 1 211 ? -3.693 4.469 -10.797 1 98.75 211 GLU A N 1
ATOM 1604 C CA . GLU A 1 211 ? -4.27 5.418 -11.742 1 98.75 211 GLU A CA 1
ATOM 1605 C C . GLU A 1 211 ? -4.836 6.641 -11.031 1 98.75 211 GLU A C 1
ATOM 1607 O O . GLU A 1 211 ? -4.68 7.77 -11.492 1 98.75 211 GLU A O 1
ATOM 1612 N N . ILE A 1 212 ? -5.496 6.402 -9.93 1 98.88 212 ILE A N 1
ATOM 1613 C CA . ILE A 1 212 ? -6.09 7.48 -9.148 1 98.88 212 ILE A CA 1
ATOM 1614 C C . ILE A 1 212 ? -4.992 8.414 -8.641 1 98.88 212 ILE A C 1
ATOM 1616 O O . ILE A 1 212 ? -5.078 9.633 -8.812 1 98.88 212 ILE A O 1
ATOM 1620 N N . ILE A 1 213 ? -3.953 7.871 -8.039 1 98.88 213 ILE A N 1
ATOM 1621 C CA . ILE A 1 213 ? -2.861 8.641 -7.457 1 98.88 213 ILE A CA 1
ATOM 1622 C C . ILE A 1 213 ? -2.186 9.484 -8.539 1 98.88 213 ILE A C 1
ATOM 1624 O O . ILE A 1 213 ? -1.972 10.68 -8.367 1 98.88 213 ILE A O 1
ATOM 1628 N N . SER A 1 214 ? -1.871 8.844 -9.664 1 98.44 214 SER A N 1
ATOM 1629 C CA . SER A 1 214 ? -1.206 9.547 -10.75 1 98.44 214 SER A CA 1
ATOM 1630 C C . SER A 1 214 ? -2.064 10.695 -11.273 1 98.44 214 SER A C 1
ATOM 1632 O O . SER A 1 214 ? -1.554 11.781 -11.562 1 98.44 214 SER A O 1
ATOM 1634 N N . SER A 1 215 ? -3.357 10.453 -11.438 1 98.62 215 SER A N 1
ATOM 1635 C CA . SER A 1 215 ? -4.281 11.477 -11.922 1 98.62 215 SER A CA 1
ATOM 1636 C C . SER A 1 215 ? -4.367 12.641 -10.945 1 98.62 215 SER A C 1
ATOM 1638 O O . SER A 1 215 ? -4.293 13.805 -11.352 1 98.62 215 SER A O 1
ATOM 1640 N N . ILE A 1 216 ? -4.523 12.359 -9.656 1 98.81 216 ILE A N 1
ATOM 1641 C CA . ILE A 1 216 ? -4.617 13.391 -8.633 1 98.81 216 ILE A CA 1
ATOM 1642 C C . ILE A 1 216 ? -3.346 14.234 -8.633 1 98.81 216 ILE A C 1
ATOM 1644 O O . ILE A 1 216 ? -3.41 15.469 -8.617 1 98.81 216 ILE A O 1
ATOM 1648 N N . ARG A 1 217 ? -2.232 13.578 -8.609 1 98.25 217 ARG A N 1
ATOM 1649 C CA . ARG A 1 217 ? -0.952 14.273 -8.578 1 98.25 217 ARG A CA 1
ATOM 1650 C C . ARG A 1 217 ? -0.83 15.242 -9.758 1 98.25 217 ARG A C 1
ATOM 1652 O O . ARG A 1 217 ? -0.446 16.391 -9.578 1 98.25 217 ARG A O 1
ATOM 1659 N N . ARG A 1 218 ? -1.132 14.75 -10.953 1 97.56 218 ARG A N 1
ATOM 1660 C CA . ARG A 1 218 ? -1.048 15.57 -12.164 1 97.56 218 ARG A CA 1
ATOM 1661 C C . ARG A 1 218 ? -1.985 16.766 -12.078 1 97.56 218 ARG A C 1
ATOM 1663 O O . ARG A 1 218 ? -1.583 17.891 -12.359 1 97.56 218 ARG A O 1
ATOM 1670 N N . ARG A 1 219 ? -3.18 16.594 -11.672 1 98.38 219 ARG A N 1
ATOM 1671 C CA . ARG A 1 219 ? -4.195 17.641 -11.664 1 98.38 219 ARG A CA 1
ATOM 1672 C C . ARG A 1 219 ? -3.896 18.688 -10.602 1 98.38 219 ARG A C 1
ATOM 1674 O O . ARG A 1 219 ? -4.113 19.891 -10.82 1 98.38 219 ARG A O 1
ATOM 1681 N N . ILE A 1 220 ? -3.451 18.25 -9.43 1 98.25 220 ILE A N 1
ATOM 1682 C CA . ILE A 1 220 ? -3.061 19.203 -8.398 1 98.25 220 ILE A CA 1
ATOM 1683 C C . ILE A 1 220 ? -1.88 20.047 -8.891 1 98.25 220 ILE A C 1
ATOM 1685 O O . ILE A 1 220 ? -1.836 21.25 -8.664 1 98.25 220 ILE A O 1
ATOM 1689 N N . GLY A 1 221 ? -0.948 19.375 -9.602 1 96.31 221 GLY A N 1
ATOM 1690 C CA . GLY A 1 221 ? 0.2 20.062 -10.164 1 96.31 221 GLY A CA 1
ATOM 1691 C C . GLY A 1 221 ? -0.18 21.109 -11.203 1 96.31 221 GLY A C 1
ATOM 1692 O O . GLY A 1 221 ? 0.568 22.062 -11.438 1 96.31 221 GLY A O 1
ATOM 1693 N N . GLU A 1 222 ? -1.322 20.953 -11.781 1 97.31 222 GLU A N 1
ATOM 1694 C CA . GLU A 1 222 ? -1.778 21.844 -12.844 1 97.31 222 GLU A CA 1
ATOM 1695 C C . GLU A 1 222 ? -2.607 22.984 -12.281 1 97.31 222 GLU A C 1
ATOM 1697 O O . GLU A 1 222 ? -2.961 23.922 -13.008 1 97.31 222 GLU A O 1
ATOM 1702 N N . CYS A 1 223 ? -2.916 22.984 -11.016 1 97.56 223 CYS A N 1
ATOM 1703 C CA . CYS A 1 223 ? -3.693 24.047 -10.398 1 97.56 223 CYS A CA 1
ATOM 1704 C C . CYS A 1 223 ? -2.922 25.375 -10.414 1 97.56 223 CYS A C 1
ATOM 1706 O O . CYS A 1 223 ? -1.69 25.375 -10.375 1 97.56 223 CYS A O 1
ATOM 1708 N N . PRO A 1 224 ? -3.633 26.453 -10.445 1 97 224 PRO A N 1
ATOM 1709 C CA . PRO A 1 224 ? -2.963 27.766 -10.469 1 97 224 PRO A CA 1
ATOM 1710 C C . PRO A 1 224 ? -2.191 28.047 -9.18 1 97 224 PRO A C 1
ATOM 1712 O O . PRO A 1 224 ? -2.57 27.562 -8.109 1 97 224 PRO A O 1
ATOM 1715 N N . SER A 1 225 ? -1.132 28.844 -9.32 1 95.31 225 SER A N 1
ATOM 1716 C CA . SER A 1 225 ? -0.375 29.312 -8.164 1 95.31 225 SER A CA 1
ATOM 1717 C C . SER A 1 225 ? -0.99 30.578 -7.574 1 95.31 225 SER A C 1
ATOM 1719 O O . SER A 1 225 ? -1.829 31.219 -8.203 1 95.31 225 SER A O 1
ATOM 1721 N N . HIS A 1 226 ? -0.649 30.844 -6.328 1 93.94 226 HIS A N 1
ATOM 1722 C CA . HIS A 1 226 ? -1.04 32.062 -5.629 1 93.94 226 HIS A CA 1
ATOM 1723 C C . HIS A 1 226 ? 0.175 32.938 -5.309 1 93.94 226 HIS A C 1
ATOM 1725 O O . HIS A 1 226 ? 1.23 32.406 -4.938 1 93.94 226 HIS A O 1
ATOM 1731 N N . GLU A 1 227 ? 0.089 34.156 -5.461 1 89.44 227 GLU A N 1
ATOM 1732 C CA . GLU A 1 227 ? 1.2 35.094 -5.332 1 89.44 227 GLU A CA 1
ATOM 1733 C C . GLU A 1 227 ? 1.85 35 -3.955 1 89.44 227 GLU A C 1
ATOM 1735 O O . GLU A 1 227 ? 3.076 35.062 -3.838 1 89.44 227 GLU A O 1
ATOM 1740 N N . ASP A 1 228 ? 1.041 34.844 -2.875 1 87.56 228 ASP A N 1
ATOM 1741 C CA . ASP A 1 228 ? 1.548 34.844 -1.507 1 87.56 228 ASP A CA 1
ATOM 1742 C C . ASP A 1 228 ? 1.755 33.438 -0.989 1 87.56 228 ASP A C 1
ATOM 1744 O O . ASP A 1 228 ? 2.664 33.188 -0.196 1 87.56 228 ASP A O 1
ATOM 1748 N N . LEU A 1 229 ? 0.903 32.5 -1.525 1 92.25 229 LEU A N 1
ATOM 1749 C CA . LEU A 1 229 ? 0.852 31.203 -0.888 1 92.25 229 LEU A CA 1
ATOM 1750 C C . LEU A 1 229 ? 1.557 30.156 -1.741 1 92.25 229 LEU A C 1
ATOM 1752 O O . LEU A 1 229 ? 1.756 29.016 -1.301 1 92.25 229 LEU A O 1
ATOM 1756 N N . GLY A 1 230 ? 1.903 30.484 -2.967 1 92.31 230 GLY A N 1
ATOM 1757 C CA . GLY A 1 230 ? 2.615 29.547 -3.83 1 92.31 230 GLY A CA 1
ATOM 1758 C C . GLY A 1 230 ? 1.696 28.578 -4.551 1 92.31 230 GLY A C 1
ATOM 1759 O O . GLY A 1 230 ? 0.715 29 -5.172 1 92.31 230 GLY A O 1
ATOM 1760 N N . ILE A 1 231 ? 2.072 27.281 -4.449 1 94.56 231 ILE A N 1
ATOM 1761 C CA . ILE A 1 231 ? 1.339 26.312 -5.25 1 94.56 231 ILE A CA 1
ATOM 1762 C C . ILE A 1 231 ? 0.624 25.312 -4.332 1 94.56 231 ILE A C 1
ATOM 1764 O O . ILE A 1 231 ? 1.033 25.125 -3.186 1 94.56 231 ILE A O 1
ATOM 1768 N N . SER A 1 232 ? -0.464 24.734 -4.809 1 96.38 232 SER A N 1
ATOM 1769 C CA . SER A 1 232 ? -1.085 23.594 -4.141 1 96.38 232 SER A CA 1
ATOM 1770 C C . SER A 1 232 ? -0.21 22.359 -4.242 1 96.38 232 SER A C 1
ATOM 1772 O O . SER A 1 232 ? 0.494 22.172 -5.234 1 96.38 232 SER A O 1
ATOM 1774 N N . THR A 1 233 ? -0.23 21.547 -3.24 1 95.69 233 THR A N 1
ATOM 1775 C CA . THR A 1 233 ? 0.583 20.344 -3.219 1 95.69 233 THR A CA 1
ATOM 1776 C C . THR A 1 233 ? -0.227 19.156 -2.705 1 95.69 233 THR A C 1
ATOM 1778 O O . THR A 1 233 ? -1.296 19.328 -2.117 1 95.69 233 THR A O 1
ATOM 1781 N N . VAL A 1 234 ? 0.224 18 -3.006 1 97.44 234 VAL A N 1
ATOM 1782 C CA . VAL A 1 234 ? -0.434 16.766 -2.559 1 97.44 234 VAL A CA 1
ATOM 1783 C C . VAL A 1 234 ? 0.614 15.758 -2.107 1 97.44 234 VAL A C 1
ATOM 1785 O O . VAL A 1 234 ? 1.685 15.648 -2.711 1 97.44 234 VAL A O 1
ATOM 1788 N N . THR A 1 235 ? 0.38 15.133 -1.001 1 96.69 235 THR A N 1
ATOM 1789 C CA . THR A 1 235 ? 1.181 14.047 -0.443 1 96.69 235 THR A CA 1
ATOM 1790 C C . THR A 1 235 ? 0.332 12.789 -0.244 1 96.69 235 THR A C 1
ATOM 1792 O O . THR A 1 235 ? -0.779 12.867 0.285 1 96.69 235 THR A O 1
ATOM 1795 N N . PHE A 1 236 ? 0.844 11.695 -0.731 1 98.31 236 PHE A N 1
ATOM 1796 C CA . PHE A 1 236 ? 0.223 10.406 -0.467 1 98.31 236 PHE A CA 1
ATOM 1797 C C . PHE A 1 236 ? 0.924 9.695 0.683 1 98.31 236 PHE A C 1
ATOM 1799 O O . PHE A 1 236 ? 1.912 8.984 0.473 1 98.31 236 PHE A O 1
ATOM 1806 N N . GLY A 1 237 ? 0.41 9.812 1.821 1 96.75 237 GLY A N 1
ATOM 1807 C CA . GLY A 1 237 ? 1.146 9.547 3.049 1 96.75 237 GLY A CA 1
ATOM 1808 C C . GLY A 1 237 ? 1.254 8.07 3.373 1 96.75 237 GLY A C 1
ATOM 1809 O O . GLY A 1 237 ? 2.264 7.621 3.92 1 96.75 237 GLY A O 1
ATOM 1810 N N . GLN A 1 238 ? 0.207 7.324 3.09 1 97.12 238 GLN A N 1
ATOM 1811 C CA . GLN A 1 238 ? 0.166 5.902 3.41 1 97.12 238 GLN A CA 1
ATOM 1812 C C . GLN A 1 238 ? -0.706 5.137 2.418 1 97.12 238 GLN A C 1
ATOM 1814 O O . GLN A 1 238 ? -1.709 5.664 1.931 1 97.12 238 GLN A O 1
ATOM 1819 N N . ILE A 1 239 ? -0.305 3.879 2.16 1 98.44 239 ILE A N 1
ATOM 1820 C CA . ILE A 1 239 ? -1.067 3.037 1.244 1 98.44 239 ILE A CA 1
ATOM 1821 C C . ILE A 1 239 ? -1.002 1.583 1.706 1 98.44 239 ILE A C 1
ATOM 1823 O O . ILE A 1 239 ? 0.019 1.138 2.234 1 98.44 239 ILE A O 1
ATOM 1827 N N . GLU A 1 240 ? -2.043 0.918 1.571 1 97.88 240 GLU A N 1
ATOM 1828 C CA . GLU A 1 240 ? -2.127 -0.513 1.844 1 97.88 240 GLU A CA 1
ATOM 1829 C C . GLU A 1 240 ? -3.104 -1.199 0.893 1 97.88 240 GLU A C 1
ATOM 1831 O O . GLU A 1 240 ? -4.172 -0.661 0.599 1 97.88 240 GLU A O 1
ATOM 1836 N N . GLY A 1 241 ? -2.676 -2.279 0.38 1 97.25 241 GLY A N 1
ATOM 1837 C CA . GLY A 1 241 ? -3.557 -3.01 -0.519 1 97.25 241 GLY A CA 1
ATOM 1838 C C . GLY A 1 241 ? -3.107 -4.438 -0.765 1 97.25 241 GLY A C 1
ATOM 1839 O O . GLY A 1 241 ? -1.907 -4.715 -0.819 1 97.25 241 GLY A O 1
ATOM 1840 N N . GLY A 1 242 ? -4.09 -5.332 -0.928 1 93.69 242 GLY A N 1
ATOM 1841 C CA . GLY A 1 242 ? -3.818 -6.734 -1.199 1 93.69 242 GLY A CA 1
ATOM 1842 C C . GLY A 1 242 ? -3.48 -7.527 0.047 1 93.69 242 GLY A C 1
ATOM 1843 O O . GLY A 1 242 ? -2.99 -6.969 1.031 1 93.69 242 GLY A O 1
ATOM 1844 N N . TYR A 1 243 ? -3.771 -8.797 0.062 1 83.5 243 TYR A N 1
ATOM 1845 C CA . TYR A 1 243 ? -3.498 -9.656 1.21 1 83.5 243 TYR A CA 1
ATOM 1846 C C . TYR A 1 243 ? -2.479 -10.727 0.857 1 83.5 243 TYR A C 1
ATOM 1848 O O . TYR A 1 243 ? -1.844 -11.305 1.743 1 83.5 243 TYR A O 1
ATOM 1856 N N . ARG A 1 244 ? -2.307 -11.039 -0.45 1 82.88 244 ARG A N 1
ATOM 1857 C CA . ARG A 1 244 ? -1.326 -12.008 -0.938 1 82.88 244 ARG A CA 1
ATOM 1858 C C . ARG A 1 244 ? -0.659 -11.508 -2.215 1 82.88 244 ARG A C 1
ATOM 1860 O O . ARG A 1 244 ? -1.312 -10.906 -3.068 1 82.88 244 ARG A O 1
ATOM 1867 N N . PRO A 1 245 ? 0.595 -11.758 -2.412 1 85.38 245 PRO A N 1
ATOM 1868 C CA . PRO A 1 245 ? 1.368 -11.195 -3.518 1 85.38 245 PRO A CA 1
ATOM 1869 C C . PRO A 1 245 ? 0.875 -11.656 -4.887 1 85.38 245 PRO A C 1
ATOM 1871 O O . PRO A 1 245 ? 1.008 -10.938 -5.875 1 85.38 245 PRO A O 1
ATOM 1874 N N . TYR A 1 246 ? 0.191 -12.758 -4.965 1 82.19 246 TYR A N 1
ATOM 1875 C CA . TYR A 1 246 ? -0.038 -13.273 -6.309 1 82.19 246 TYR A CA 1
ATOM 1876 C C . TYR A 1 246 ? -1.51 -13.602 -6.52 1 82.19 246 TYR A C 1
ATOM 1878 O O . TYR A 1 246 ? -1.84 -14.602 -7.164 1 82.19 246 TYR A O 1
ATOM 1886 N N . VAL A 1 247 ? -2.305 -12.797 -6.035 1 84.94 247 VAL A N 1
ATOM 1887 C CA . VAL A 1 247 ? -3.754 -12.781 -6.199 1 84.94 247 VAL A CA 1
ATOM 1888 C C . VAL A 1 247 ? -4.207 -11.383 -6.605 1 84.94 247 VAL A C 1
ATOM 1890 O O . VAL A 1 247 ? -3.678 -10.383 -6.117 1 84.94 247 VAL A O 1
ATOM 1893 N N . VAL A 1 248 ? -5.164 -11.328 -7.523 1 92.56 248 VAL A N 1
ATOM 1894 C CA . VAL A 1 248 ? -5.727 -10.031 -7.875 1 92.56 248 VAL A CA 1
ATOM 1895 C C . VAL A 1 248 ? -6.348 -9.383 -6.641 1 92.56 248 VAL A C 1
ATOM 1897 O O . VAL A 1 248 ? -7.277 -9.938 -6.043 1 92.56 248 VAL A O 1
ATOM 1900 N N . PRO A 1 249 ? -5.809 -8.273 -6.25 1 95.12 249 PRO A N 1
ATOM 1901 C CA . PRO A 1 249 ? -6.285 -7.68 -5.004 1 95.12 249 PRO A CA 1
ATOM 1902 C C . PRO A 1 249 ? -7.676 -7.059 -5.141 1 95.12 249 PRO A C 1
ATOM 1904 O O . PRO A 1 249 ? -7.969 -6.41 -6.148 1 95.12 249 PRO A O 1
ATOM 1907 N N . ASP A 1 250 ? -8.5 -7.227 -4.117 1 95.56 250 ASP A N 1
ATOM 1908 C CA . ASP A 1 250 ? -9.859 -6.715 -4.199 1 95.56 250 ASP A CA 1
ATOM 1909 C C . ASP A 1 250 ? -10.031 -5.469 -3.334 1 95.56 250 ASP A C 1
ATOM 1911 O O . ASP A 1 250 ? -11.125 -4.906 -3.256 1 95.56 250 ASP A O 1
ATOM 1915 N N . GLN A 1 251 ? -8.914 -5.02 -2.715 1 97.5 251 GLN A N 1
ATOM 1916 C CA . GLN A 1 251 ? -9.016 -3.812 -1.9 1 97.5 251 GLN A CA 1
ATOM 1917 C C . GLN A 1 251 ? -7.695 -3.057 -1.868 1 97.5 251 GLN A C 1
ATOM 1919 O O . GLN A 1 251 ? -6.625 -3.67 -1.81 1 97.5 251 GLN A O 1
ATOM 1924 N N . CYS A 1 252 ? -7.738 -1.766 -1.859 1 98.5 252 CYS A N 1
ATOM 1925 C CA . CYS A 1 252 ? -6.602 -0.866 -1.694 1 98.5 252 CYS A CA 1
ATOM 1926 C C . CYS A 1 252 ? -7.043 0.466 -1.101 1 98.5 252 CYS A C 1
ATOM 1928 O O . CYS A 1 252 ? -8.094 0.997 -1.467 1 98.5 252 CYS A O 1
ATOM 1930 N N . LYS A 1 253 ? -6.285 0.958 -0.163 1 98.62 253 LYS A N 1
ATOM 1931 C CA . LYS A 1 253 ? -6.617 2.207 0.519 1 98.62 253 LYS A CA 1
ATOM 1932 C C . LYS A 1 253 ? -5.418 3.15 0.547 1 98.62 253 LYS A C 1
ATOM 1934 O O . LYS A 1 253 ? -4.277 2.707 0.703 1 98.62 253 LYS A O 1
ATOM 1939 N N . VAL A 1 254 ? -5.684 4.457 0.376 1 98.62 254 VAL A N 1
ATOM 1940 C CA . VAL A 1 254 ? -4.621 5.453 0.429 1 98.62 254 VAL A CA 1
ATOM 1941 C C . VAL A 1 254 ? -5.078 6.652 1.255 1 98.62 254 VAL A C 1
ATOM 1943 O O . VAL A 1 254 ? -6.258 7.02 1.229 1 98.62 254 VAL A O 1
ATOM 1946 N N . TRP A 1 255 ? -4.207 7.211 2.076 1 98 255 TRP A N 1
ATOM 1947 C CA . TRP A 1 255 ? -4.402 8.445 2.822 1 98 255 TRP A CA 1
ATOM 1948 C C . TRP A 1 255 ? -3.695 9.617 2.137 1 98 255 TRP A C 1
ATOM 1950 O O . TRP A 1 255 ? -2.504 9.531 1.827 1 98 255 TRP A O 1
ATOM 1960 N N . ILE A 1 256 ? -4.41 10.688 1.936 1 98.12 256 ILE A N 1
ATOM 1961 C CA . ILE A 1 256 ? -3.924 11.781 1.099 1 98.12 256 ILE A CA 1
ATOM 1962 C C . ILE A 1 256 ? -3.986 13.094 1.876 1 98.12 256 ILE A C 1
ATOM 1964 O O . ILE A 1 256 ? -4.996 13.391 2.518 1 98.12 256 ILE A O 1
ATOM 1968 N N . ASP A 1 257 ? -2.918 13.852 1.826 1 95.94 257 ASP A N 1
ATOM 1969 C CA . ASP A 1 257 ? -2.852 15.219 2.344 1 95.94 257 ASP A CA 1
ATOM 1970 C C . ASP A 1 257 ? -2.723 16.234 1.207 1 95.94 257 ASP A C 1
ATOM 1972 O O . ASP A 1 257 ? -1.773 16.172 0.423 1 95.94 257 ASP A O 1
ATOM 1976 N N . MET A 1 258 ? -3.672 17.156 1.106 1 96.81 258 MET A N 1
ATOM 1977 C CA . MET A 1 258 ? -3.602 18.234 0.125 1 96.81 258 MET A CA 1
ATOM 1978 C C . MET A 1 258 ? -3.463 19.578 0.814 1 96.81 258 MET A C 1
ATOM 1980 O O . MET A 1 258 ? -4.191 19.875 1.764 1 96.81 258 MET A O 1
ATOM 1984 N N . ARG A 1 259 ? -2.496 20.328 0.422 1 95.38 259 ARG A N 1
ATOM 1985 C CA . ARG A 1 259 ? -2.355 21.734 0.801 1 95.38 259 ARG A CA 1
ATOM 1986 C C . ARG A 1 259 ? -2.75 22.656 -0.349 1 95.38 259 ARG A C 1
ATOM 1988 O O . ARG A 1 259 ? -2.025 22.766 -1.34 1 95.38 259 ARG A O 1
ATOM 1995 N N . LEU A 1 260 ? -3.842 23.375 -0.154 1 96.62 260 LEU A N 1
ATOM 1996 C CA . LEU A 1 260 ? -4.504 24.047 -1.269 1 96.62 260 LEU A CA 1
ATOM 1997 C C . LEU A 1 260 ? -4.355 25.562 -1.162 1 96.62 260 LEU A C 1
ATOM 1999 O O . LEU A 1 260 ? -4.422 26.125 -0.064 1 96.62 260 LEU A O 1
ATOM 2003 N N . VAL A 1 261 ? -4.191 26.172 -2.311 1 95.88 261 VAL A N 1
ATOM 2004 C CA . VAL A 1 261 ? -4.117 27.625 -2.365 1 95.88 261 VAL A CA 1
ATOM 2005 C C . VAL A 1 261 ? -5.215 28.172 -3.281 1 95.88 261 VAL A C 1
ATOM 2007 O O . VAL A 1 261 ? -5.633 27.484 -4.223 1 95.88 261 VAL A O 1
ATOM 2010 N N . PRO A 1 262 ? -5.609 29.391 -2.957 1 94.38 262 PRO A N 1
ATOM 2011 C CA . PRO A 1 262 ? -6.633 29.953 -3.834 1 94.38 262 PRO A CA 1
ATOM 2012 C C . PRO A 1 262 ? -6.191 30.016 -5.297 1 94.38 262 PRO A C 1
ATOM 2014 O O . PRO A 1 262 ? -5.016 30.25 -5.578 1 94.38 262 PRO A O 1
ATOM 2017 N N . PRO A 1 263 ? -7.188 29.734 -6.199 1 96.19 263 PRO A N 1
ATOM 2018 C CA . PRO A 1 263 ? -8.617 29.562 -5.945 1 96.19 263 PRO A CA 1
ATOM 2019 C C . PRO A 1 263 ? -8.992 28.109 -5.656 1 96.19 263 PRO A C 1
ATOM 2021 O O . PRO A 1 263 ? -10.172 27.781 -5.512 1 96.19 263 PRO A O 1
ATOM 2024 N N . THR A 1 264 ? -8.023 27.234 -5.645 1 97.31 264 THR A N 1
ATOM 2025 C CA . THR A 1 264 ? -8.297 25.828 -5.406 1 97.31 264 THR A CA 1
ATOM 2026 C C . THR A 1 264 ? -8.727 25.594 -3.963 1 97.31 264 THR A C 1
ATOM 2028 O O . THR A 1 264 ? -7.941 25.766 -3.033 1 97.31 264 THR A O 1
ATOM 2031 N N . ASP A 1 265 ? -9.984 25.188 -3.783 1 96.25 265 ASP A N 1
ATOM 2032 C CA . ASP A 1 265 ? -10.508 24.891 -2.451 1 96.25 265 ASP A CA 1
ATOM 2033 C C . ASP A 1 265 ? -10.891 23.422 -2.326 1 96.25 265 ASP A C 1
ATOM 2035 O O . ASP A 1 265 ? -10.547 22.609 -3.188 1 96.25 265 ASP A O 1
ATOM 2039 N N . THR A 1 266 ? -11.57 23.062 -1.257 1 96.44 266 THR A N 1
ATOM 2040 C CA . THR A 1 266 ? -11.93 21.672 -1.003 1 96.44 266 THR A CA 1
ATOM 2041 C C . THR A 1 266 ? -12.898 21.156 -2.062 1 96.44 266 THR A C 1
ATOM 2043 O O . THR A 1 266 ? -12.828 20 -2.467 1 96.44 266 THR A O 1
ATOM 2046 N N . ALA A 1 267 ? -13.773 22.016 -2.488 1 97.62 267 ALA A N 1
ATOM 2047 C CA . ALA A 1 267 ? -14.703 21.609 -3.539 1 97.62 267 ALA A CA 1
ATOM 2048 C C . ALA A 1 267 ? -13.961 21.25 -4.824 1 97.62 267 ALA A C 1
ATOM 2050 O O . ALA A 1 267 ? -14.305 20.266 -5.488 1 97.62 267 ALA A O 1
ATOM 2051 N N . ALA A 1 268 ? -13 22.062 -5.141 1 98.06 268 ALA A N 1
ATOM 2052 C CA . ALA A 1 268 ? -12.172 21.766 -6.309 1 98.06 268 ALA A CA 1
ATOM 2053 C C . ALA A 1 268 ? -11.406 20.469 -6.121 1 98.06 268 ALA A C 1
ATOM 2055 O O . ALA A 1 268 ? -11.273 19.672 -7.059 1 98.06 268 ALA A O 1
ATOM 2056 N N . ALA A 1 269 ? -10.883 20.266 -4.945 1 98.44 269 ALA A N 1
ATOM 2057 C CA . ALA A 1 269 ? -10.148 19.031 -4.633 1 98.44 269 ALA A CA 1
ATOM 2058 C C . ALA A 1 269 ? -11.055 17.812 -4.77 1 98.44 269 ALA A C 1
ATOM 2060 O O . ALA A 1 269 ? -10.625 16.781 -5.281 1 98.44 269 ALA A O 1
ATOM 2061 N N . ILE A 1 270 ? -12.281 17.906 -4.332 1 98.5 270 ILE A N 1
ATOM 2062 C CA . ILE A 1 270 ? -13.266 16.844 -4.457 1 98.5 270 ILE A CA 1
ATOM 2063 C C . ILE A 1 270 ? -13.484 16.516 -5.93 1 98.5 270 ILE A C 1
ATOM 2065 O O . ILE A 1 270 ? -13.492 15.344 -6.316 1 98.5 270 ILE A O 1
ATOM 2069 N N . SER A 1 271 ? -13.625 17.5 -6.707 1 98.69 271 SER A N 1
ATOM 2070 C CA . SER A 1 271 ? -13.812 17.297 -8.141 1 98.69 271 SER A CA 1
ATOM 2071 C C . SER A 1 271 ? -12.633 16.562 -8.758 1 98.69 271 SER A C 1
ATOM 2073 O O . SER A 1 271 ? -12.805 15.727 -9.648 1 98.69 271 SER A O 1
ATOM 2075 N N . ILE A 1 272 ? -11.469 16.922 -8.359 1 98.69 272 ILE A N 1
ATOM 2076 C CA . ILE A 1 272 ? -10.25 16.297 -8.852 1 98.69 272 ILE A CA 1
ATOM 2077 C C . ILE A 1 272 ? -10.242 14.812 -8.477 1 98.69 272 ILE A C 1
ATOM 2079 O O . ILE A 1 272 ? -9.969 13.953 -9.32 1 98.69 272 ILE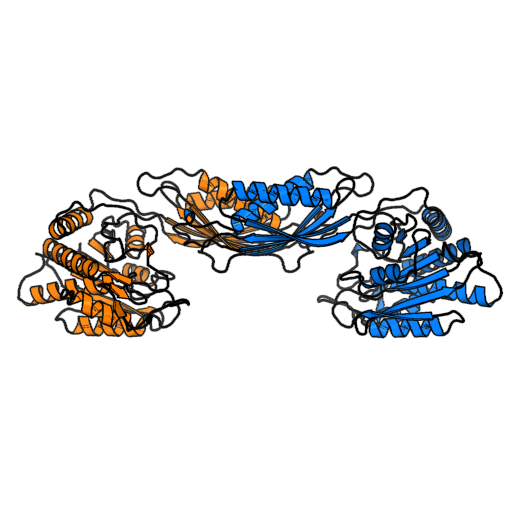 A O 1
ATOM 2083 N N . VAL A 1 273 ? -10.594 14.484 -7.219 1 98.81 273 VAL A N 1
ATOM 2084 C CA . VAL A 1 273 ? -10.609 13.102 -6.734 1 98.81 273 VAL A CA 1
ATOM 2085 C C . VAL A 1 273 ? -11.672 12.305 -7.484 1 98.81 273 VAL A C 1
ATOM 2087 O O . VAL A 1 273 ? -11.422 11.18 -7.922 1 98.81 273 VAL A O 1
ATOM 2090 N N . GLU A 1 274 ? -12.828 12.883 -7.652 1 98.75 274 GLU A N 1
ATOM 2091 C CA . GLU A 1 274 ? -13.93 12.203 -8.336 1 98.75 274 GLU A CA 1
ATOM 2092 C C . GLU A 1 274 ? -13.578 11.938 -9.797 1 98.75 274 GLU A C 1
ATOM 2094 O O . GLU A 1 274 ? -13.922 10.875 -10.336 1 98.75 274 GLU A O 1
ATOM 2099 N N . GLN A 1 275 ? -12.977 12.883 -10.43 1 98.69 275 GLN A N 1
ATOM 2100 C CA . GLN A 1 275 ? -12.539 12.688 -11.805 1 98.69 275 GLN A CA 1
ATOM 2101 C C . GLN A 1 275 ? -11.492 11.578 -11.891 1 98.69 275 GLN A C 1
ATOM 2103 O O . GLN A 1 275 ? -11.523 10.766 -12.82 1 98.69 275 GLN A O 1
ATOM 2108 N N . ALA A 1 276 ? -10.547 11.594 -10.984 1 98.75 276 ALA A N 1
ATOM 2109 C CA . ALA A 1 276 ? -9.531 10.547 -10.945 1 98.75 276 ALA A CA 1
ATOM 2110 C C . ALA A 1 276 ? -10.164 9.164 -10.797 1 98.75 276 ALA A C 1
ATOM 2112 O O . ALA A 1 276 ? -9.734 8.203 -11.438 1 98.75 276 ALA A O 1
ATOM 2113 N N . ILE A 1 277 ? -11.188 9.062 -9.953 1 98.69 277 ILE A N 1
ATOM 2114 C CA . ILE A 1 277 ? -11.898 7.812 -9.719 1 98.69 277 ILE A CA 1
ATOM 2115 C C . ILE A 1 277 ? -12.578 7.359 -11.008 1 98.69 277 ILE A C 1
ATOM 2117 O O . ILE A 1 277 ? -12.523 6.18 -11.367 1 98.69 277 ILE A O 1
ATOM 2121 N N . ARG A 1 278 ? -13.195 8.281 -11.703 1 98.44 278 ARG A N 1
ATOM 2122 C CA . ARG A 1 278 ? -13.852 7.961 -12.961 1 98.44 278 ARG A CA 1
ATOM 2123 C C . ARG A 1 278 ? -12.852 7.434 -13.984 1 98.44 278 ARG A C 1
ATOM 2125 O O . ARG A 1 278 ? -13.117 6.449 -14.68 1 98.44 278 ARG A O 1
ATOM 2132 N N . GLU A 1 279 ? -11.734 8.086 -14.086 1 98.31 279 GLU A N 1
ATOM 2133 C CA . GLU A 1 279 ? -10.695 7.668 -15.016 1 98.31 279 GLU A CA 1
ATOM 2134 C C . GLU A 1 279 ? -10.164 6.285 -14.664 1 98.31 279 GLU A C 1
ATOM 2136 O O . GLU A 1 279 ? -9.898 5.473 -15.555 1 98.31 279 GLU A O 1
ATOM 2141 N N . ALA A 1 280 ? -10 6.039 -13.391 1 98.31 280 ALA A N 1
ATOM 2142 C CA . ALA A 1 280 ? -9.508 4.742 -12.938 1 98.31 280 ALA A CA 1
ATOM 2143 C C . ALA A 1 280 ? -10.492 3.627 -13.289 1 98.31 280 ALA A C 1
ATOM 2145 O O . ALA A 1 280 ? -10.078 2.521 -13.648 1 98.31 280 ALA A O 1
ATOM 2146 N N . ALA A 1 281 ? -11.789 3.871 -13.164 1 97.88 281 ALA A N 1
ATOM 2147 C CA . ALA A 1 281 ? -12.82 2.883 -13.469 1 97.88 281 ALA A CA 1
ATOM 2148 C C . ALA A 1 281 ? -12.812 2.518 -14.945 1 97.88 281 ALA A C 1
ATOM 2150 O O . ALA A 1 281 ? -13.156 1.391 -15.312 1 97.88 281 ALA A O 1
ATOM 2151 N N . VAL A 1 282 ? -12.477 3.461 -15.773 1 97.62 282 VAL A N 1
ATOM 2152 C CA . VAL A 1 282 ? -12.344 3.199 -17.203 1 97.62 282 VAL A CA 1
ATOM 2153 C C . VAL A 1 282 ? -11.102 2.355 -17.469 1 97.62 282 VAL A C 1
ATOM 2155 O O . VAL A 1 282 ? -11.141 1.414 -18.266 1 97.62 282 VAL A O 1
ATOM 2158 N N . ALA A 1 283 ? -10.031 2.686 -16.812 1 96.69 283 ALA A N 1
ATOM 2159 C CA . ALA A 1 283 ? -8.758 2 -17.016 1 96.69 283 ALA A CA 1
ATOM 2160 C C . ALA A 1 283 ? -8.812 0.572 -16.469 1 96.69 283 ALA A C 1
ATOM 2162 O O . ALA A 1 283 ? -8.195 -0.334 -17.047 1 96.69 283 ALA A O 1
ATOM 2163 N N . VAL A 1 284 ? -9.492 0.358 -15.336 1 97.56 284 VAL A N 1
ATOM 2164 C CA . VAL A 1 284 ? -9.641 -0.944 -14.695 1 97.56 284 VAL A CA 1
ATOM 2165 C C . VAL A 1 284 ? -11.125 -1.243 -14.469 1 97.56 284 VAL A C 1
ATOM 2167 O O . VAL A 1 284 ? -11.641 -1.038 -13.375 1 97.56 284 VAL A O 1
ATOM 2170 N N . PRO A 1 285 ? -11.742 -1.797 -15.453 1 97 285 PRO A N 1
ATOM 2171 C CA . PRO A 1 285 ? -13.18 -2.064 -15.328 1 97 285 PRO A CA 1
ATOM 2172 C C . PRO A 1 285 ? -13.508 -3.025 -14.188 1 97 285 PRO A C 1
ATOM 2174 O O . PRO A 1 285 ? -12.75 -3.965 -13.93 1 97 285 PRO A O 1
ATOM 2177 N N . GLY A 1 286 ? -14.617 -2.785 -13.5 1 97.12 286 GLY A N 1
ATOM 2178 C CA . GLY A 1 286 ? -15.086 -3.689 -12.461 1 97.12 286 GLY A CA 1
ATOM 2179 C C . GLY A 1 286 ? -14.82 -3.18 -11.055 1 97.12 286 GLY A C 1
ATOM 2180 O O . GLY A 1 286 ? -15.344 -3.721 -10.086 1 97.12 286 GLY A O 1
ATOM 2181 N N . ILE A 1 287 ? -14.023 -2.15 -10.953 1 97.69 287 ILE A N 1
ATOM 2182 C CA . ILE A 1 287 ? -13.734 -1.623 -9.625 1 97.69 287 ILE A CA 1
ATOM 2183 C C . ILE A 1 287 ? -14.828 -0.637 -9.219 1 97.69 287 ILE A C 1
ATOM 2185 O O . ILE A 1 287 ? -15.562 -0.127 -10.062 1 97.69 287 ILE A O 1
ATOM 2189 N N . THR A 1 288 ? -14.938 -0.393 -7.914 1 98.19 288 THR A N 1
ATOM 2190 C CA . THR A 1 288 ? -15.625 0.75 -7.32 1 98.19 288 THR A CA 1
ATOM 2191 C C . THR A 1 288 ? -14.703 1.492 -6.359 1 98.19 288 THR A C 1
ATOM 2193 O O . THR A 1 288 ? -13.734 0.92 -5.852 1 98.19 288 THR A O 1
ATOM 2196 N N . ALA A 1 289 ? -14.953 2.75 -6.242 1 98.44 289 ALA A N 1
ATOM 2197 C CA . ALA A 1 289 ? -14.117 3.539 -5.336 1 98.44 289 ALA A CA 1
ATOM 2198 C C . ALA A 1 289 ? -14.961 4.531 -4.539 1 98.44 289 ALA A C 1
ATOM 2200 O O . ALA A 1 289 ? -16 5 -5.02 1 98.44 289 ALA A O 1
ATOM 2201 N N . SER A 1 290 ? -14.516 4.738 -3.34 1 98.44 290 SER A N 1
ATOM 2202 C CA . SER A 1 290 ? -15.125 5.73 -2.459 1 98.44 290 SER A CA 1
ATOM 2203 C C . SER A 1 290 ? -14.062 6.566 -1.753 1 98.44 290 SER A C 1
ATOM 2205 O O . SER A 1 290 ? -12.875 6.219 -1.774 1 98.44 290 SER A O 1
ATOM 2207 N N . TYR A 1 291 ? -14.469 7.688 -1.229 1 98.38 291 TYR A N 1
ATOM 2208 C CA . TYR A 1 291 ? -13.562 8.531 -0.459 1 98.38 291 TYR A CA 1
ATOM 2209 C C . TYR A 1 291 ? -14.258 9.125 0.753 1 98.38 291 TYR A C 1
ATOM 2211 O O . TYR A 1 291 ? -15.492 9.203 0.791 1 98.38 291 TYR A O 1
ATOM 2219 N N . GLU A 1 292 ? -13.508 9.445 1.729 1 98.12 292 GLU A N 1
ATOM 2220 C CA . GLU A 1 292 ? -13.93 10.195 2.91 1 98.12 292 GLU A CA 1
ATOM 2221 C C . GLU A 1 292 ? -13.016 11.391 3.154 1 98.12 292 GLU A C 1
ATOM 2223 O O . GLU A 1 292 ? -11.797 11.289 3.008 1 98.12 292 GLU A O 1
ATOM 2228 N N . ILE A 1 293 ? -13.633 12.516 3.412 1 96.81 293 ILE A N 1
ATOM 2229 C CA . ILE A 1 293 ? -12.875 13.68 3.859 1 96.81 293 ILE A CA 1
ATOM 2230 C C . ILE A 1 293 ? -12.719 13.641 5.379 1 96.81 293 ILE A C 1
ATOM 2232 O O . ILE A 1 293 ? -13.703 13.719 6.113 1 96.81 293 ILE A O 1
ATOM 2236 N N . THR A 1 294 ? -11.508 13.539 5.816 1 93.19 294 THR A N 1
ATOM 2237 C CA . THR A 1 294 ? -11.273 13.359 7.246 1 93.19 294 THR A CA 1
ATOM 2238 C C . THR A 1 294 ? -10.703 14.633 7.867 1 93.19 294 THR A C 1
ATOM 2240 O O . THR A 1 294 ? -10.539 14.711 9.086 1 93.19 294 THR A O 1
ATOM 2243 N N . GLY A 1 295 ? -10.406 15.602 7.16 1 89.75 295 GLY A N 1
ATOM 2244 C CA . GLY A 1 295 ? -9.953 16.922 7.547 1 89.75 295 GLY A CA 1
ATOM 2245 C C . GLY A 1 295 ? -10.234 17.984 6.492 1 89.75 295 GLY A C 1
ATOM 2246 O O . GLY A 1 295 ? -10.039 17.734 5.301 1 89.75 295 GLY A O 1
ATOM 2247 N N . ASP A 1 296 ? -10.727 19.078 6.898 1 92.56 296 ASP A N 1
ATOM 2248 C CA . ASP A 1 296 ? -11.086 20.156 5.977 1 92.56 296 ASP A CA 1
ATOM 2249 C C . ASP A 1 296 ? -10.859 21.516 6.617 1 92.56 296 ASP A C 1
ATOM 2251 O O . ASP A 1 296 ? -11.641 21.953 7.465 1 92.56 296 ASP A O 1
ATOM 2255 N N . ARG A 1 297 ? -9.812 22.156 6.203 1 92.56 297 ARG A N 1
ATOM 2256 C CA . ARG A 1 297 ? -9.461 23.516 6.633 1 92.56 297 ARG A CA 1
ATOM 2257 C C . ARG A 1 297 ? -9.258 24.438 5.434 1 92.56 297 ARG A C 1
ATOM 2259 O O . ARG A 1 297 ? -8.367 24.203 4.613 1 92.56 297 ARG A O 1
ATOM 2266 N N . PRO A 1 298 ? -10 25.438 5.34 1 93.81 298 PRO A N 1
ATOM 2267 C CA . PRO A 1 298 ? -9.867 26.344 4.191 1 93.81 298 PRO A CA 1
ATOM 2268 C C . PRO A 1 298 ? -8.562 27.141 4.227 1 93.81 298 PRO A C 1
ATOM 2270 O O . PRO A 1 298 ? -7.965 27.312 5.289 1 93.81 298 PRO A O 1
ATOM 2273 N N . PHE A 1 299 ? -8.141 27.625 3.055 1 94.5 299 PHE A N 1
ATOM 2274 C CA . PHE A 1 299 ? -7.023 28.562 3.016 1 94.5 299 PHE A CA 1
ATOM 2275 C C . PHE A 1 299 ? -7.418 29.891 3.631 1 94.5 299 PHE A C 1
ATOM 2277 O O . PHE A 1 299 ? -8.602 30.234 3.695 1 94.5 299 PHE A O 1
ATOM 2284 N N . ILE A 1 300 ? -6.441 30.609 4.172 1 94 300 ILE A N 1
ATOM 2285 C CA . ILE A 1 300 ? -6.602 31.938 4.734 1 94 300 ILE A CA 1
ATOM 2286 C C . ILE A 1 300 ? -5.711 32.938 3.979 1 94 300 ILE A C 1
ATOM 2288 O O . ILE A 1 300 ? -4.492 32.75 3.904 1 94 300 ILE A O 1
ATOM 2292 N N . GLU A 1 301 ? -6.281 33.938 3.449 1 93.06 301 GLU A N 1
ATOM 2293 C CA . GLU A 1 301 ? -5.52 34.969 2.738 1 93.06 301 GLU A CA 1
ATOM 2294 C C . GLU A 1 301 ? -5.23 36.156 3.639 1 93.06 301 GLU A C 1
ATOM 2296 O O . GLU A 1 301 ? -5.984 36.438 4.574 1 93.06 301 GLU A O 1
ATOM 2301 N N . LYS A 1 302 ? -4.223 36.781 3.26 1 91.25 302 LYS A N 1
ATOM 2302 C CA . LYS A 1 302 ? -3.854 38.031 3.947 1 91.25 302 LYS A CA 1
ATOM 2303 C C . LYS A 1 302 ? -4.855 39.125 3.654 1 91.25 302 LYS A C 1
ATOM 2305 O O . LYS A 1 302 ? -5.355 39.25 2.533 1 91.25 302 LYS A O 1
ATOM 2310 N N . ASP A 1 303 ? -5.211 39.906 4.691 1 92.44 303 ASP A N 1
ATOM 2311 C CA . ASP A 1 303 ? -5.992 41.125 4.551 1 92.44 303 ASP A CA 1
ATOM 2312 C C . ASP A 1 303 ? -5.148 42.344 4.883 1 92.44 303 ASP A C 1
ATOM 2314 O O . ASP A 1 303 ? -4.867 42.625 6.055 1 92.44 303 ASP A O 1
ATOM 2318 N N . GLU A 1 304 ? -4.883 43.125 3.918 1 91.31 304 GLU A N 1
ATOM 2319 C CA . GLU A 1 304 ? -4.016 44.281 4.086 1 91.31 304 GLU A CA 1
ATOM 2320 C C . GLU A 1 304 ? -4.68 45.344 4.961 1 91.31 304 GLU A C 1
ATOM 2322 O O . GLU A 1 304 ? -3.998 46.188 5.543 1 91.31 304 GLU A O 1
ATOM 2327 N N . SER A 1 305 ? -5.93 45.25 5.07 1 93.88 305 SER A N 1
ATOM 2328 C CA . SER A 1 305 ? -6.656 46.25 5.832 1 93.88 305 SER A CA 1
ATOM 2329 C C . SER A 1 305 ? -6.766 45.875 7.301 1 93.88 305 SER A C 1
ATOM 2331 O O . SER A 1 305 ? -7.316 46.625 8.109 1 93.88 305 SER A O 1
ATOM 2333 N N . SER A 1 306 ? -6.188 44.781 7.656 1 96.12 306 SER A N 1
ATOM 2334 C CA . SER A 1 306 ? -6.27 44.281 9.023 1 96.12 306 SER A CA 1
ATOM 2335 C C . SER A 1 306 ? -5.656 45.281 10.008 1 96.12 306 SER A C 1
ATOM 2337 O O . SER A 1 306 ? -4.488 45.656 9.875 1 96.12 306 SER A O 1
ATOM 2339 N N . TYR A 1 307 ? -6.418 45.625 10.992 1 97.19 307 TYR A N 1
ATOM 2340 C CA . TYR A 1 307 ? -5.941 46.5 12.062 1 97.19 307 TYR A CA 1
ATOM 2341 C C . TYR A 1 307 ? -4.805 45.844 12.836 1 97.19 307 TYR A C 1
ATOM 2343 O O . TYR A 1 307 ? -3.803 46.5 13.148 1 97.19 307 TYR A O 1
ATOM 2351 N N . LEU A 1 308 ? -5 44.594 13.148 1 97.88 308 LEU A N 1
ATOM 2352 C CA . LEU A 1 308 ? -3.994 43.875 13.922 1 97.88 308 LEU A CA 1
ATOM 2353 C C . LEU A 1 308 ? -2.676 43.781 13.164 1 97.88 308 LEU A C 1
ATOM 2355 O O . LEU A 1 308 ? -1.601 43.875 13.766 1 97.88 308 LEU A O 1
ATOM 2359 N N . LEU A 1 309 ? -2.74 43.562 11.852 1 97.5 309 LEU A N 1
ATOM 2360 C CA . LEU A 1 309 ? -1.527 43.5 11.047 1 97.5 309 LEU A CA 1
ATOM 2361 C C . LEU A 1 309 ? -0.735 44.812 11.141 1 97.5 309 LEU A C 1
ATOM 2363 O O . LEU A 1 309 ? 0.482 44.781 11.336 1 97.5 309 LEU A O 1
ATOM 2367 N N . LYS A 1 310 ? -1.421 45.875 11.031 1 97.25 310 LYS A N 1
ATOM 2368 C CA . LYS A 1 310 ? -0.773 47.188 11.109 1 97.25 310 LYS A CA 1
ATOM 2369 C C . LYS A 1 310 ? -0.164 47.406 12.492 1 97.25 310 LYS A C 1
ATOM 2371 O O . LYS A 1 310 ? 0.972 47.875 12.602 1 97.25 310 LYS A O 1
ATOM 2376 N N . ALA A 1 311 ? -0.941 47.125 13.508 1 97.88 311 ALA A N 1
ATOM 2377 C CA . ALA A 1 311 ? -0.49 47.312 14.883 1 97.88 311 ALA A CA 1
ATOM 2378 C C . ALA A 1 311 ? 0.709 46.438 15.203 1 97.88 311 ALA A C 1
ATOM 2380 O O . ALA A 1 311 ? 1.659 46.875 15.852 1 97.88 311 ALA A O 1
ATOM 2381 N N . LEU A 1 312 ? 0.654 45.188 14.758 1 98.25 312 LEU A N 1
ATOM 2382 C CA . LEU A 1 312 ? 1.736 44.25 15.023 1 98.25 312 LEU A CA 1
ATOM 2383 C C . LEU A 1 312 ? 3.002 44.656 14.266 1 98.25 312 LEU A C 1
ATOM 2385 O O . LEU A 1 312 ? 4.105 44.562 14.812 1 98.25 312 LEU A O 1
ATOM 2389 N N . LYS A 1 313 ? 2.84 45.031 13.055 1 97.69 313 LYS A N 1
ATOM 2390 C CA . LYS A 1 313 ? 3.979 45.5 12.266 1 97.69 313 LYS A CA 1
ATOM 2391 C C . LYS A 1 313 ? 4.664 46.688 12.945 1 97.69 313 LYS A C 1
ATOM 2393 O O . LYS A 1 313 ? 5.895 46.719 13.062 1 97.69 313 LYS A O 1
ATOM 2398 N N . ALA A 1 314 ? 3.906 47.594 13.406 1 97.81 314 ALA A N 1
ATOM 2399 C CA . ALA A 1 314 ? 4.441 48.781 14.094 1 97.81 314 ALA A CA 1
ATOM 2400 C C . ALA A 1 314 ? 5.195 48.375 15.359 1 97.81 314 ALA A C 1
ATOM 2402 O O . ALA A 1 314 ? 6.305 48.844 15.602 1 97.81 314 ALA A O 1
ATOM 2403 N N . ALA A 1 315 ? 4.562 47.531 16.156 1 98.06 315 ALA A N 1
ATOM 2404 C CA . ALA A 1 315 ? 5.18 47.094 17.406 1 98.06 315 ALA A CA 1
ATOM 2405 C C . ALA A 1 315 ? 6.492 46.344 17.125 1 98.06 315 ALA A C 1
ATOM 2407 O O . ALA A 1 315 ? 7.48 46.562 17.844 1 98.06 315 ALA A O 1
ATOM 2408 N N . ALA A 1 316 ? 6.504 45.5 16.109 1 98 316 ALA A N 1
ATOM 2409 C CA . ALA A 1 316 ? 7.684 44.719 15.773 1 98 316 ALA A CA 1
ATOM 2410 C C . ALA A 1 316 ? 8.797 45.594 15.227 1 98 316 ALA A C 1
ATOM 2412 O O . ALA A 1 316 ? 9.969 45.438 15.594 1 98 316 ALA A O 1
ATOM 2413 N N . GLU A 1 317 ? 8.445 46.5 14.414 1 97.81 317 GLU A N 1
ATOM 2414 C CA . GLU A 1 317 ? 9.445 47.375 13.805 1 97.81 317 GLU A CA 1
ATOM 2415 C C . GLU A 1 317 ? 10.023 48.344 14.828 1 97.81 317 GLU A C 1
ATOM 2417 O O . GLU A 1 317 ? 11.219 48.656 14.781 1 97.81 317 GLU A O 1
ATOM 2422 N N . GLU A 1 318 ? 9.219 48.781 15.711 1 96.94 318 GLU A N 1
ATOM 2423 C CA . GLU A 1 318 ? 9.703 49.656 16.781 1 96.94 318 GLU A CA 1
ATOM 2424 C C . GLU A 1 318 ? 10.672 48.906 17.703 1 96.94 318 GLU A C 1
ATOM 2426 O O . GLU A 1 318 ? 11.633 49.5 18.203 1 96.94 318 GLU A O 1
ATOM 2431 N N . THR A 1 319 ? 10.375 47.719 17.938 1 96.62 319 THR A N 1
ATOM 2432 C CA . THR A 1 319 ? 11.195 46.906 18.828 1 96.62 319 THR A CA 1
ATOM 2433 C C . THR A 1 319 ? 12.523 46.531 18.156 1 96.62 319 THR A C 1
ATOM 2435 O O . THR A 1 319 ? 13.57 46.531 18.812 1 96.62 319 THR A O 1
ATOM 2438 N N . THR A 1 320 ? 12.516 46.25 16.891 1 96.12 320 THR A N 1
ATOM 2439 C CA . THR A 1 320 ? 13.695 45.688 16.234 1 96.12 320 THR A CA 1
ATOM 2440 C C . THR A 1 320 ? 14.484 46.781 15.516 1 96.12 320 THR A C 1
ATOM 2442 O O . THR A 1 320 ? 15.656 46.594 15.18 1 96.12 320 THR A O 1
ATOM 2445 N N . GLY A 1 321 ? 13.805 47.781 15.195 1 96.12 321 GLY A N 1
ATOM 2446 C CA . GLY A 1 321 ? 14.422 48.844 14.414 1 96.12 321 GLY A CA 1
ATOM 2447 C C . GLY A 1 321 ? 14.539 48.531 12.938 1 96.12 321 GLY A C 1
ATOM 2448 O O . GLY A 1 321 ? 15.258 49.219 12.203 1 96.12 321 GLY A O 1
ATOM 2449 N N . LYS A 1 322 ? 13.922 47.531 12.523 1 95.69 322 LYS A N 1
ATOM 2450 C CA . LYS A 1 322 ? 14 47.062 11.133 1 95.69 322 LYS A CA 1
ATOM 2451 C C . LYS A 1 322 ? 12.609 46.75 10.578 1 95.69 322 LYS A C 1
ATOM 2453 O O . LYS A 1 322 ? 11.656 46.594 11.344 1 95.69 322 LYS A O 1
ATOM 2458 N N . THR A 1 323 ? 12.586 46.781 9.266 1 95.44 323 THR A N 1
ATOM 2459 C CA . THR A 1 323 ? 11.352 46.344 8.617 1 95.44 323 THR A CA 1
ATOM 2460 C C . THR A 1 323 ? 11.102 44.875 8.852 1 95.44 323 THR A C 1
ATOM 2462 O O . THR A 1 323 ? 12.008 44.031 8.695 1 95.44 323 THR A O 1
ATOM 2465 N N . VAL A 1 324 ? 9.859 44.531 9.18 1 95.62 324 VAL A N 1
ATOM 2466 C CA . VAL A 1 324 ? 9.5 43.125 9.484 1 95.62 324 VAL A CA 1
ATOM 2467 C C . VAL A 1 324 ? 8.727 42.531 8.312 1 95.62 324 VAL A C 1
ATOM 2469 O O . VAL A 1 324 ? 7.715 43.094 7.879 1 95.62 324 VAL A O 1
ATOM 2472 N N . PRO A 1 325 ? 9.172 41.438 7.746 1 95.06 325 PRO A N 1
ATOM 2473 C CA . PRO A 1 325 ? 8.469 40.812 6.617 1 95.06 325 PRO A CA 1
ATOM 2474 C C . PRO A 1 325 ? 7.137 40.188 7.02 1 95.06 325 PRO A C 1
ATOM 2476 O O . PRO A 1 325 ? 7.004 39.688 8.133 1 95.06 325 PRO A O 1
ATOM 2479 N N . VAL A 1 326 ? 6.137 40.281 6.141 1 94.31 326 VAL A N 1
ATOM 2480 C CA . VAL A 1 326 ? 4.848 39.625 6.266 1 94.31 326 VAL A CA 1
ATOM 2481 C C . VAL A 1 326 ? 4.77 38.438 5.289 1 94.31 326 VAL A C 1
ATOM 2483 O O . VAL A 1 326 ? 4.992 38.625 4.086 1 94.31 326 VAL A O 1
ATOM 2486 N N . SER A 1 327 ? 4.516 37.281 5.766 1 92.81 327 SER A N 1
ATOM 2487 C CA . SER A 1 327 ? 4.512 36.062 4.93 1 92.81 327 SER A CA 1
ATOM 2488 C C . SER A 1 327 ? 3.396 35.125 5.344 1 92.81 327 SER A C 1
ATOM 2490 O O . SER A 1 327 ? 2.424 35.531 5.98 1 92.81 327 SER A O 1
ATOM 2492 N N . TYR A 1 328 ? 3.438 33.844 4.793 1 90.56 328 TYR A N 1
ATOM 2493 C CA . TYR A 1 328 ? 2.443 32.812 5.102 1 90.56 328 TYR A CA 1
ATOM 2494 C C . TYR A 1 328 ? 3.018 31.781 6.043 1 90.56 328 TYR A C 1
ATOM 2496 O O . TYR A 1 328 ? 4.234 31.578 6.094 1 90.56 328 TYR A O 1
ATOM 2504 N N . PHE A 1 329 ? 2.162 31.219 6.84 1 89.56 329 PHE A N 1
ATOM 2505 C CA . PHE A 1 329 ? 2.508 30.078 7.68 1 89.56 329 PHE A CA 1
ATOM 2506 C C . PHE A 1 329 ? 2.303 28.766 6.93 1 89.56 329 PHE A C 1
ATOM 2508 O O . PHE A 1 329 ? 1.201 28.484 6.453 1 89.56 329 PHE A O 1
ATOM 2515 N N . PRO A 1 330 ? 3.295 27.938 6.762 1 78.69 330 PRO A N 1
ATOM 2516 C CA . PRO A 1 330 ? 3.184 26.719 5.945 1 78.69 330 PRO A CA 1
ATOM 2517 C C . PRO A 1 330 ? 2.199 25.719 6.527 1 78.69 330 PRO A C 1
ATOM 2519 O O . PRO A 1 330 ? 1.604 24.922 5.785 1 78.69 330 PRO A O 1
ATOM 2522 N N . GLY A 1 331 ? 2.029 25.703 7.773 1 83.12 331 GLY A N 1
ATOM 2523 C CA . GLY A 1 331 ? 1.08 24.812 8.422 1 83.12 331 GLY A CA 1
ATOM 2524 C C . GLY A 1 331 ? -0.24 25.484 8.75 1 83.12 331 GLY A C 1
ATOM 2525 O O . GLY A 1 331 ? -0.591 26.5 8.148 1 83.12 331 GLY A O 1
ATOM 2526 N N . TYR A 1 332 ? -1.039 24.812 9.609 1 89.12 332 TYR A N 1
ATOM 2527 C CA . TYR A 1 332 ? -2.303 25.359 10.086 1 89.12 332 TYR A CA 1
ATOM 2528 C C . TYR A 1 332 ? -2.256 25.609 11.586 1 89.12 332 TYR A C 1
ATOM 2530 O O . TYR A 1 332 ? -1.669 24.812 12.336 1 89.12 332 TYR A O 1
ATOM 2538 N N . THR A 1 333 ? -2.748 26.672 11.969 1 93.56 333 THR A N 1
ATOM 2539 C CA . THR A 1 333 ? -2.678 27.078 13.367 1 93.56 333 THR A CA 1
ATOM 2540 C C . THR A 1 333 ? -4.074 27.344 13.922 1 93.56 333 THR A C 1
ATOM 2542 O O . THR A 1 333 ? -5.059 27.328 13.18 1 93.56 333 THR A O 1
ATOM 2545 N N . ASP A 1 334 ? -4.09 27.516 15.258 1 96.56 334 ASP A N 1
ATOM 2546 C CA . ASP A 1 334 ? -5.355 27.859 15.898 1 96.56 334 ASP A CA 1
ATOM 2547 C C . ASP A 1 334 ? -5.938 29.141 15.312 1 96.56 334 ASP A C 1
ATOM 2549 O O . ASP A 1 334 ? -7.148 29.25 15.117 1 96.56 334 ASP A O 1
ATOM 2553 N N . THR A 1 335 ? -5.086 30.094 15.016 1 97.06 335 THR A N 1
ATOM 2554 C CA . THR A 1 335 ? -5.57 31.344 14.438 1 97.06 335 THR A CA 1
ATOM 2555 C C . THR A 1 335 ? -6.156 31.109 13.047 1 97.06 335 THR A C 1
ATOM 2557 O O . THR A 1 335 ? -7.129 31.75 12.664 1 97.06 335 THR A O 1
ATOM 2560 N N . ALA A 1 336 ? -5.586 30.203 12.328 1 95.56 336 ALA A N 1
ATOM 2561 C CA . ALA A 1 336 ? -6.109 29.891 11.008 1 95.56 336 ALA A CA 1
ATOM 2562 C C . ALA A 1 336 ? -7.496 29.266 11.102 1 95.56 336 ALA A C 1
ATOM 2564 O O . ALA A 1 336 ? -8.367 29.531 10.273 1 95.56 336 ALA A O 1
ATOM 2565 N N . VAL A 1 337 ? -7.688 28.438 12.102 1 96.06 337 VAL A N 1
ATOM 2566 C CA . VAL A 1 337 ? -9 27.828 12.312 1 96.06 337 VAL A CA 1
ATOM 2567 C C . VAL A 1 337 ? -10.031 28.922 12.594 1 96.06 337 VAL A C 1
ATOM 2569 O O . VAL A 1 337 ? -11.125 28.922 12.031 1 96.06 337 VAL A O 1
ATOM 2572 N N . ILE A 1 338 ? -9.68 29.828 13.391 1 97.56 338 ILE A N 1
ATOM 2573 C CA . ILE A 1 338 ? -10.578 30.922 13.758 1 97.56 338 ILE A CA 1
ATOM 2574 C C . ILE A 1 338 ? -10.867 31.781 12.531 1 97.56 338 ILE A C 1
ATOM 2576 O O . ILE A 1 338 ? -12.023 32.125 12.266 1 97.56 338 ILE A O 1
ATOM 2580 N N . ALA A 1 339 ? -9.852 32.125 11.852 1 96.5 339 ALA A N 1
ATOM 2581 C CA . ALA A 1 339 ? -10.023 32.938 10.641 1 96.5 339 ALA A CA 1
ATOM 2582 C C . ALA A 1 339 ? -10.984 32.25 9.664 1 96.5 339 ALA A C 1
ATOM 2584 O O . ALA A 1 339 ? -11.875 32.906 9.117 1 96.5 339 ALA A O 1
ATOM 2585 N N . GLY A 1 340 ? -10.812 31.062 9.453 1 93.94 340 GLY A N 1
ATOM 2586 C CA . GLY A 1 340 ? -11.617 30.328 8.492 1 93.94 340 GLY A CA 1
ATOM 2587 C C . GLY A 1 340 ? -13.062 30.156 8.938 1 93.94 340 GLY A C 1
ATOM 2588 O O . GLY A 1 340 ? -13.984 30.328 8.133 1 93.94 340 GLY A O 1
ATOM 2589 N N . LYS A 1 341 ? -13.242 29.812 10.18 1 94.38 341 LYS A N 1
ATOM 2590 C CA . LYS A 1 341 ? -14.578 29.484 10.672 1 94.38 341 LYS A CA 1
ATOM 2591 C C . LYS A 1 341 ? -15.398 30.75 10.93 1 94.38 341 LYS A C 1
ATOM 2593 O O . LYS A 1 341 ? -16.609 30.75 10.742 1 94.38 341 LYS A O 1
ATOM 2598 N N . LEU A 1 342 ? -14.688 31.797 11.297 1 96.5 342 LEU A N 1
ATOM 2599 C CA . LEU A 1 342 ? -15.422 33 11.688 1 96.5 342 LEU A CA 1
ATOM 2600 C C . LEU A 1 342 ? -15.25 34.094 10.641 1 96.5 342 LEU A C 1
ATOM 2602 O O . LEU A 1 342 ? -15.758 35.219 10.82 1 96.5 342 LEU A O 1
ATOM 2606 N N . HIS A 1 343 ? -14.508 33.781 9.625 1 95.12 343 HIS A N 1
ATOM 2607 C CA . HIS A 1 343 ? -14.195 34.812 8.617 1 95.12 343 HIS A CA 1
ATOM 2608 C C . HIS A 1 343 ? -13.562 36.031 9.242 1 95.12 343 HIS A C 1
ATOM 2610 O O . HIS A 1 343 ? -13.953 37.156 8.938 1 95.12 343 HIS A O 1
ATOM 2616 N N . ASN A 1 344 ? -12.68 35.844 10.258 1 96.44 344 ASN A N 1
ATOM 2617 C CA . ASN A 1 344 ? -11.969 36.906 10.969 1 96.44 344 ASN A CA 1
ATOM 2618 C C . ASN A 1 344 ? -10.695 37.312 10.227 1 96.44 344 ASN A C 1
ATOM 2620 O O . ASN A 1 344 ? -9.773 36.5 10.07 1 96.44 344 ASN A O 1
ATOM 2624 N N . PRO A 1 345 ? -10.57 38.5 9.797 1 94.69 345 PRO A N 1
ATOM 2625 C CA . PRO A 1 345 ? -9.391 38.906 9.031 1 94.69 345 PRO A CA 1
ATOM 2626 C C . PRO A 1 345 ? -8.227 39.344 9.922 1 94.69 345 PRO A C 1
ATOM 2628 O O . PRO A 1 345 ? -7.176 39.75 9.43 1 94.69 345 PRO A O 1
ATOM 2631 N N . ASN A 1 346 ? -8.445 39.281 11.211 1 97.25 346 ASN A N 1
ATOM 2632 C CA . ASN A 1 346 ? -7.449 39.75 12.172 1 97.25 346 ASN A CA 1
ATOM 2633 C C . ASN A 1 346 ? -6.844 38.594 12.961 1 97.25 346 ASN A C 1
ATOM 2635 O O . ASN A 1 346 ? -6.773 38.656 14.188 1 97.25 346 ASN A O 1
ATOM 2639 N N . CYS A 1 347 ? -6.453 37.594 12.211 1 97.19 347 CYS A N 1
ATOM 2640 C CA . CYS A 1 347 ? -5.758 36.438 12.773 1 97.19 347 CYS A CA 1
ATOM 2641 C C . CYS A 1 347 ? -4.355 36.312 12.195 1 97.19 347 CYS A C 1
ATOM 2643 O O . CYS A 1 347 ? -4.164 36.438 10.984 1 97.19 347 CYS A O 1
ATOM 2645 N N . MET A 1 348 ? -3.367 36.156 13.07 1 96.94 348 MET A N 1
ATOM 2646 C CA . MET A 1 348 ? -2.002 36.031 12.562 1 96.94 348 MET A CA 1
ATOM 2647 C C . MET A 1 348 ? -1.099 35.375 13.594 1 96.94 348 MET A C 1
ATOM 2649 O O . MET A 1 348 ? -1.532 35.094 14.711 1 96.94 348 MET A O 1
ATOM 2653 N N . SER A 1 349 ? 0.112 35.062 13.141 1 97.69 349 SER A N 1
ATOM 2654 C CA . SER A 1 349 ? 1.101 34.375 13.977 1 97.69 349 SER A CA 1
ATOM 2655 C C . SER A 1 349 ? 2.377 35.188 14.102 1 97.69 349 SER A C 1
ATOM 2657 O O . SER A 1 349 ? 2.812 35.844 13.133 1 97.69 349 SER A O 1
ATOM 2659 N N . TYR A 1 350 ? 2.898 35.281 15.305 1 98.19 350 TYR A N 1
ATOM 2660 C CA . TYR A 1 350 ? 4.195 35.906 15.586 1 98.19 350 TYR A CA 1
ATOM 2661 C C . TYR A 1 350 ? 4.785 35.344 16.875 1 98.19 350 TYR A C 1
ATOM 2663 O O . TYR A 1 350 ? 4.242 35.594 17.969 1 98.19 350 TYR A O 1
ATOM 2671 N N . GLY A 1 351 ? 5.844 34.656 16.781 1 97.75 351 GLY A N 1
ATOM 2672 C CA . GLY A 1 351 ? 6.461 34.094 17.969 1 97.75 351 GLY A CA 1
ATOM 2673 C C . GLY A 1 351 ? 7.926 33.75 17.781 1 97.75 351 GLY A C 1
ATOM 2674 O O . GLY A 1 351 ? 8.469 33.875 16.688 1 97.75 351 GLY A O 1
ATOM 2675 N N . PRO A 1 352 ? 8.578 33.375 18.844 1 97.94 352 PRO A N 1
ATOM 2676 C CA . PRO A 1 352 ? 10.008 33.062 18.797 1 97.94 352 PRO A CA 1
ATOM 2677 C C . PRO A 1 352 ? 10.312 31.734 18.156 1 97.94 352 PRO A C 1
ATOM 2679 O O . PRO A 1 352 ? 9.516 30.797 18.281 1 97.94 352 PRO A O 1
ATOM 2682 N N . GLY A 1 353 ? 11.477 31.719 17.547 1 95.44 353 GLY A N 1
ATOM 2683 C CA . GLY A 1 353 ? 11.969 30.469 17 1 95.44 353 GLY A CA 1
ATOM 2684 C C . GLY A 1 353 ? 11.688 30.297 15.523 1 95.44 353 GLY A C 1
ATOM 2685 O O . GLY A 1 353 ? 11.055 31.156 14.906 1 95.44 353 GLY A O 1
ATOM 2686 N N . ASP A 1 354 ? 12.234 29.234 15.008 1 92 354 ASP A N 1
ATOM 2687 C CA . ASP A 1 354 ? 12.133 28.859 13.602 1 92 354 ASP A CA 1
ATOM 2688 C C . ASP A 1 354 ? 11.367 27.562 13.438 1 92 354 ASP A C 1
ATOM 2690 O O . ASP A 1 354 ? 11.758 26.516 13.984 1 92 354 ASP A O 1
ATOM 2694 N N . LEU A 1 355 ? 10.312 27.656 12.609 1 85.81 355 LEU A N 1
ATOM 2695 C CA . LEU A 1 355 ? 9.461 26.484 12.414 1 85.81 355 LEU A CA 1
ATOM 2696 C C . LEU A 1 355 ? 10.273 25.297 11.906 1 85.81 355 LEU A C 1
ATOM 2698 O O . LEU A 1 355 ? 9.922 24.141 12.164 1 85.81 355 LEU A O 1
ATOM 2702 N N . GLU A 1 356 ? 11.367 25.5 11.273 1 82.31 356 GLU A N 1
ATOM 2703 C CA . GLU A 1 356 ? 12.211 24.453 10.711 1 82.31 356 GLU A CA 1
ATOM 2704 C C . GLU A 1 356 ? 12.844 23.609 11.812 1 82.31 356 GLU A C 1
ATOM 2706 O O . GLU A 1 356 ? 13.281 22.484 11.562 1 82.31 356 GLU A O 1
ATOM 2711 N N . LEU A 1 357 ? 12.867 24.109 12.977 1 82.88 357 LEU A N 1
ATOM 2712 C CA . LEU A 1 357 ? 13.484 23.422 14.109 1 82.88 357 LEU A CA 1
ATOM 2713 C C . LEU A 1 357 ? 12.438 22.656 14.914 1 82.88 357 LEU A C 1
ATOM 2715 O O . LEU A 1 357 ? 12.781 21.859 15.789 1 82.88 357 LEU A O 1
ATOM 2719 N N . ALA A 1 358 ? 11.211 22.844 14.508 1 81.62 358 ALA A N 1
ATOM 2720 C CA . ALA A 1 358 ? 10.117 22.219 15.242 1 81.62 358 ALA A CA 1
ATOM 2721 C C . ALA A 1 358 ? 10 20.734 14.906 1 81.62 358 ALA A C 1
ATOM 2723 O O . ALA A 1 358 ? 10.445 20.297 13.844 1 81.62 358 ALA A O 1
ATOM 2724 N N . HIS A 1 359 ? 9.539 19.953 15.844 1 78.56 359 HIS A N 1
ATOM 2725 C CA . HIS A 1 359 ? 9.195 18.547 15.641 1 78.56 359 HIS A CA 1
ATOM 2726 C C . HIS A 1 359 ? 10.438 17.703 15.383 1 78.56 359 HIS A C 1
ATOM 2728 O O . HIS A 1 359 ? 10.367 16.656 14.727 1 78.56 359 HIS A O 1
ATOM 2734 N N . LYS A 1 360 ? 11.586 18.109 15.734 1 82.25 360 LYS A N 1
ATOM 2735 C CA . LYS A 1 360 ? 12.852 17.391 15.586 1 82.25 360 LYS A CA 1
ATOM 2736 C C . LYS A 1 360 ? 13.57 17.25 16.922 1 82.25 360 LYS A C 1
ATOM 2738 O O . LYS A 1 360 ? 13.336 18.031 17.844 1 82.25 360 LYS A O 1
ATOM 2743 N N . PRO A 1 361 ? 14.375 16.172 16.938 1 88.94 361 PRO A N 1
ATOM 2744 C CA . PRO A 1 361 ? 15.219 16.125 18.141 1 88.94 361 PRO A CA 1
ATOM 2745 C C . PRO A 1 361 ? 16.125 17.344 18.266 1 88.94 361 PRO A C 1
ATOM 2747 O O . PRO A 1 361 ? 16.484 17.953 17.25 1 88.94 361 PRO A O 1
ATOM 2750 N N . ASP A 1 362 ? 16.359 17.672 19.453 1 94.5 362 ASP A N 1
ATOM 2751 C CA . ASP A 1 362 ? 17.234 18.797 19.797 1 94.5 362 ASP A CA 1
ATOM 2752 C C . ASP A 1 362 ? 16.609 20.125 19.344 1 94.5 362 ASP A C 1
ATOM 2754 O O . ASP A 1 362 ? 17.297 20.984 18.812 1 94.5 362 ASP A O 1
ATOM 2758 N N . GLU A 1 363 ? 15.336 20.109 19.469 1 94.44 363 GLU A N 1
ATOM 2759 C CA . GLU A 1 363 ? 14.609 21.359 19.297 1 94.44 363 GLU A CA 1
ATOM 2760 C C . GLU A 1 363 ? 15.133 22.438 20.234 1 94.44 363 GLU A C 1
ATOM 2762 O O . GLU A 1 363 ? 15.438 22.156 21.391 1 94.44 363 GLU A O 1
ATOM 2767 N N . PHE A 1 364 ? 15.258 23.656 19.75 1 96.94 364 PHE A N 1
ATOM 2768 C CA . PHE A 1 364 ? 15.727 24.734 20.609 1 96.94 364 PHE A CA 1
ATOM 2769 C C . PHE A 1 364 ? 15.148 26.078 20.156 1 96.94 364 PHE A C 1
ATOM 2771 O O . PHE A 1 364 ? 14.531 26.172 19.094 1 96.94 364 PHE A O 1
ATOM 2778 N N . VAL A 1 365 ? 15.281 27.109 20.984 1 97.56 365 VAL A N 1
ATOM 2779 C CA . VAL A 1 365 ? 14.898 28.484 20.703 1 97.56 365 VAL A CA 1
ATOM 2780 C C . VAL A 1 365 ? 15.953 29.438 21.234 1 97.56 365 VAL A C 1
ATOM 2782 O O . VAL A 1 365 ? 16.375 29.328 22.391 1 97.56 365 VAL A O 1
ATOM 2785 N N . PRO A 1 366 ? 16.453 30.312 20.438 1 97.31 366 PRO A N 1
ATOM 2786 C CA . PRO A 1 366 ? 17.391 31.328 20.953 1 97.31 366 PRO A CA 1
ATOM 2787 C C . PRO A 1 366 ? 16.766 32.25 21.984 1 97.31 366 PRO A C 1
ATOM 2789 O O . PRO A 1 366 ? 15.648 32.75 21.781 1 97.31 366 PRO A O 1
ATOM 2792 N N . CYS A 1 367 ? 17.469 32.531 23.047 1 97.44 367 CYS A N 1
ATOM 2793 C CA . CYS A 1 367 ? 16.984 33.438 24.078 1 97.44 367 CYS A CA 1
ATOM 2794 C C . CYS A 1 367 ? 16.703 34.844 23.516 1 97.44 367 CYS A C 1
ATOM 2796 O O . CYS A 1 367 ? 15.766 35.5 23.953 1 97.44 367 CYS A O 1
ATOM 2798 N N . GLU A 1 368 ? 17.438 35.188 22.578 1 96.81 368 GLU A N 1
ATOM 2799 C CA . GLU A 1 368 ? 17.266 36.5 21.953 1 96.81 368 GLU A CA 1
ATOM 2800 C C . GLU A 1 368 ? 15.898 36.594 21.281 1 96.81 368 GLU A C 1
ATOM 2802 O O . GLU A 1 368 ? 15.297 37.688 21.25 1 96.81 368 GLU A O 1
ATOM 2807 N N . ASP A 1 369 ? 15.477 35.562 20.703 1 97.56 369 ASP A N 1
ATOM 2808 C CA . ASP A 1 369 ? 14.164 35.531 20.078 1 97.56 369 ASP A CA 1
ATOM 2809 C C . ASP A 1 369 ? 13.055 35.688 21.125 1 97.56 369 ASP A C 1
ATOM 2811 O O . ASP A 1 369 ? 12.047 36.344 20.859 1 97.56 369 ASP A O 1
ATOM 2815 N N . ILE A 1 370 ? 13.242 35.062 22.266 1 98 370 ILE A N 1
ATOM 2816 C CA . ILE A 1 370 ? 12.273 35.156 23.344 1 98 370 ILE A CA 1
ATOM 2817 C C . ILE A 1 370 ? 12.18 36.625 23.828 1 98 370 ILE A C 1
ATOM 2819 O O . ILE A 1 370 ? 11.086 37.156 23.969 1 98 370 ILE A O 1
ATOM 2823 N N . LEU A 1 371 ? 13.273 37.188 24.016 1 97.44 371 LEU A N 1
ATOM 2824 C CA . LEU A 1 371 ? 13.305 38.562 24.5 1 97.44 371 LEU A CA 1
ATOM 2825 C C . LEU A 1 371 ? 12.641 39.5 23.484 1 97.44 371 LEU A C 1
ATOM 2827 O O . LEU A 1 371 ? 11.859 40.375 23.859 1 97.44 371 LEU A O 1
ATOM 2831 N N . ARG A 1 372 ? 12.984 39.312 22.281 1 97.31 372 ARG A N 1
ATOM 2832 C CA . ARG A 1 372 ? 12.391 40.125 21.219 1 97.31 372 ARG A CA 1
ATOM 2833 C C . ARG A 1 372 ? 10.875 39.969 21.203 1 97.31 372 ARG A C 1
ATOM 2835 O O . ARG A 1 372 ? 10.148 40.969 21.188 1 97.31 372 ARG A O 1
ATOM 2842 N N . CYS A 1 373 ? 10.43 38.812 21.203 1 98.12 373 CYS A N 1
ATOM 2843 C CA . CYS A 1 373 ? 9 38.531 21.078 1 98.12 373 CYS A CA 1
ATOM 2844 C C . CYS A 1 373 ? 8.25 39 22.312 1 98.12 373 CYS A C 1
ATOM 2846 O O . CYS A 1 373 ? 7.129 39.5 22.203 1 98.12 373 CYS A O 1
ATOM 2848 N N . GLU A 1 374 ? 8.844 38.781 23.484 1 97.88 374 GLU A N 1
ATOM 2849 C CA . GLU A 1 374 ? 8.242 39.312 24.703 1 97.88 374 GLU A CA 1
ATOM 2850 C C . GLU A 1 374 ? 8.023 40.812 24.594 1 97.88 374 GLU A C 1
ATOM 2852 O O . GLU A 1 374 ? 6.957 41.312 24.953 1 97.88 374 GLU A O 1
ATOM 2857 N N . GLU A 1 375 ? 9.016 41.469 24.125 1 97.94 375 GLU A N 1
ATOM 2858 C CA . GLU A 1 375 ? 8.922 42.906 23.984 1 97.94 375 GLU A CA 1
ATOM 2859 C C . GLU A 1 375 ? 7.875 43.312 22.953 1 97.94 375 GLU A C 1
ATOM 2861 O O . GLU A 1 375 ? 7.078 44.219 23.172 1 97.94 375 GLU A O 1
ATOM 2866 N N . VAL A 1 376 ? 7.875 42.688 21.828 1 98.38 376 VAL A N 1
ATOM 2867 C CA . VAL A 1 376 ? 6.93 43 20.75 1 98.38 376 VAL A CA 1
ATOM 2868 C C . VAL A 1 376 ? 5.5 42.781 21.25 1 98.38 376 VAL A C 1
ATOM 2870 O O . VAL A 1 376 ? 4.633 43.625 21.047 1 98.38 376 VAL A O 1
ATOM 2873 N N . LEU A 1 377 ? 5.262 41.656 21.906 1 98.62 377 LEU A N 1
ATOM 2874 C CA . LEU A 1 377 ? 3.922 41.312 22.375 1 98.62 377 LEU A CA 1
ATOM 2875 C C . LEU A 1 377 ? 3.465 42.312 23.453 1 98.62 377 LEU A C 1
ATOM 2877 O O . LEU A 1 377 ? 2.291 42.688 23.484 1 98.62 377 LEU A O 1
ATOM 2881 N N . THR A 1 378 ? 4.379 42.688 24.297 1 98.25 378 THR A N 1
ATOM 2882 C CA . THR A 1 378 ? 4.051 43.656 25.344 1 98.25 378 THR A CA 1
ATOM 2883 C C . THR A 1 378 ? 3.732 45 24.75 1 98.25 378 THR A C 1
ATOM 2885 O O . THR A 1 378 ? 2.758 45.656 25.141 1 98.25 378 THR A O 1
ATOM 2888 N N . ARG A 1 379 ? 4.516 45.406 23.812 1 98.06 379 ARG A N 1
ATOM 2889 C CA . ARG A 1 379 ? 4.305 46.688 23.141 1 98.06 379 ARG A CA 1
ATOM 2890 C C . ARG A 1 379 ? 2.99 46.688 22.375 1 98.06 379 ARG A C 1
ATOM 2892 O O . ARG A 1 379 ? 2.27 47.688 22.391 1 98.06 379 ARG A O 1
ATOM 2899 N N . LEU A 1 380 ? 2.742 45.656 21.672 1 98.56 380 LEU A N 1
ATOM 2900 C CA . LEU A 1 380 ? 1.488 45.531 20.938 1 98.56 380 LEU A CA 1
ATOM 2901 C C . LEU A 1 380 ? 0.292 45.656 21.875 1 98.56 380 LEU A C 1
ATOM 2903 O O . LEU A 1 380 ? -0.626 46.438 21.609 1 98.56 380 LEU A O 1
ATOM 2907 N N . ALA A 1 381 ? 0.343 44.844 22.938 1 98.56 381 ALA A N 1
ATOM 2908 C CA . ALA A 1 381 ? -0.752 44.906 23.906 1 98.56 381 ALA A CA 1
ATOM 2909 C C . ALA A 1 381 ? -0.934 46.312 24.469 1 98.56 381 ALA A C 1
ATOM 2911 O O . ALA A 1 381 ? -2.059 46.812 24.547 1 98.56 381 ALA A O 1
ATOM 2912 N N . ARG A 1 382 ? 0.144 46.906 24.797 1 97.19 382 ARG A N 1
ATOM 2913 C CA . ARG A 1 382 ? 0.081 48.219 25.391 1 97.19 382 ARG A CA 1
ATOM 2914 C C . ARG A 1 382 ? -0.519 49.219 24.406 1 97.19 382 ARG A C 1
ATOM 2916 O O . ARG A 1 382 ? -1.317 50.094 24.797 1 97.19 382 ARG A O 1
ATOM 2923 N N . SER A 1 383 ? -0.132 49.094 23.203 1 97.25 383 SER A N 1
ATOM 2924 C CA . SER A 1 383 ? -0.599 50.031 22.172 1 97.25 383 SER A CA 1
ATOM 2925 C C . SER A 1 383 ? -2.096 49.875 21.938 1 97.25 383 SER A C 1
ATOM 2927 O O . SER A 1 383 ? -2.787 50.844 21.656 1 97.25 383 SER A O 1
ATOM 2929 N N . ILE A 1 384 ? -2.615 48.688 22.031 1 97.5 384 ILE A N 1
ATOM 2930 C CA . ILE A 1 384 ? -4.02 48.438 21.734 1 97.5 384 ILE A CA 1
ATOM 2931 C C . ILE A 1 384 ? -4.871 48.719 22.969 1 97.5 384 ILE A C 1
ATOM 2933 O O . ILE A 1 384 ? -5.996 49.219 22.844 1 97.5 384 ILE A O 1
ATOM 2937 N N . LEU A 1 385 ? -4.312 48.5 24.109 1 97.38 385 LEU A N 1
ATOM 2938 C CA . LEU A 1 385 ? -5.078 48.562 25.344 1 97.38 385 LEU A CA 1
ATOM 2939 C C . LEU A 1 385 ? -5.066 50 25.906 1 97.38 385 LEU A C 1
ATOM 2941 O O . LEU A 1 385 ? -6.008 50.406 26.594 1 97.38 385 LEU A O 1
ATOM 2945 N N . PHE A 1 386 ? -3.955 50.719 25.766 1 93.25 386 PHE A N 1
ATOM 2946 C CA . PHE A 1 386 ? -3.822 52 26.422 1 93.25 386 PHE A CA 1
ATOM 2947 C C . PHE A 1 386 ? -3.404 53.062 25.406 1 93.25 386 PHE A C 1
ATOM 2949 O O . PHE A 1 386 ? -3.693 54.25 25.609 1 93.25 386 PHE A O 1
ATOM 2956 N N . MET B 1 1 ? -26.969 -46.531 -8.555 1 32.25 1 MET B N 1
ATOM 2957 C CA . MET B 1 1 ? -25.828 -45.625 -8.562 1 32.25 1 MET B CA 1
ATOM 2958 C C . MET B 1 1 ? -24.688 -46.188 -9.398 1 32.25 1 MET B C 1
ATOM 2960 O O . MET B 1 1 ? -24.234 -47.312 -9.164 1 32.25 1 MET B O 1
ATOM 2964 N N . GLU B 1 2 ? -24.641 -45.875 -10.578 1 41.5 2 GLU B N 1
ATOM 2965 C CA . GLU B 1 2 ? -23.781 -46.531 -11.57 1 41.5 2 GLU B CA 1
ATOM 2966 C C . GLU B 1 2 ? -22.391 -46.812 -11 1 41.5 2 GLU B C 1
ATOM 2968 O O . GLU B 1 2 ? -21.891 -46.031 -10.172 1 41.5 2 GLU B O 1
ATOM 2973 N N . ASN B 1 3 ? -22.047 -48 -10.773 1 49.78 3 ASN B N 1
ATOM 2974 C CA . ASN B 1 3 ? -20.875 -48.625 -10.156 1 49.78 3 ASN B CA 1
ATOM 2975 C C . ASN B 1 3 ? -19.594 -47.938 -10.617 1 49.78 3 ASN B C 1
ATOM 2977 O O . ASN B 1 3 ? -19.062 -48.25 -11.68 1 49.78 3 ASN B O 1
ATOM 2981 N N . HIS B 1 4 ? -19.406 -46.625 -10.359 1 65.31 4 HIS B N 1
ATOM 2982 C CA . HIS B 1 4 ? -18.25 -45.812 -10.688 1 65.31 4 HIS B CA 1
ATOM 2983 C C . HIS B 1 4 ? -17.016 -46.219 -9.891 1 65.31 4 HIS B C 1
ATOM 2985 O O . HIS B 1 4 ? -16.062 -45.469 -9.758 1 65.31 4 HIS B O 1
ATOM 2991 N N . ARG B 1 5 ? -17.094 -47.5 -9.539 1 74.62 5 ARG B N 1
ATOM 2992 C CA . ARG B 1 5 ? -16.031 -47.969 -8.656 1 74.62 5 ARG B CA 1
ATOM 2993 C C . ARG B 1 5 ? -14.875 -48.531 -9.453 1 74.62 5 ARG B C 1
ATOM 2995 O O . ARG B 1 5 ? -15.07 -49.438 -10.289 1 74.62 5 ARG B O 1
ATOM 3002 N N . SER B 1 6 ? -13.859 -47.875 -9.484 1 86.31 6 SER B N 1
ATOM 3003 C CA . SER B 1 6 ? -12.578 -48.312 -10.039 1 86.31 6 SER B CA 1
ATOM 3004 C C . SER B 1 6 ? -11.461 -48.188 -9.008 1 86.31 6 SER B C 1
ATOM 3006 O O . SER B 1 6 ? -11.672 -47.656 -7.914 1 86.31 6 SER B O 1
ATOM 3008 N N . ASP B 1 7 ? -10.289 -48.875 -9.43 1 88.19 7 ASP B N 1
ATOM 3009 C CA . ASP B 1 7 ? -9.117 -48.719 -8.586 1 88.19 7 ASP B CA 1
ATOM 3010 C C . ASP B 1 7 ? -8.789 -47.219 -8.367 1 88.19 7 ASP B C 1
ATOM 3012 O O . ASP B 1 7 ? -8.508 -46.812 -7.242 1 88.19 7 ASP B O 1
ATOM 3016 N N . ALA B 1 8 ? -8.984 -46.5 -9.406 1 95.56 8 ALA B N 1
ATOM 3017 C CA . ALA B 1 8 ? -8.609 -45.094 -9.336 1 95.56 8 ALA B CA 1
ATOM 3018 C C . ALA B 1 8 ? -9.602 -44.281 -8.484 1 95.56 8 ALA B C 1
ATOM 3020 O O . ALA B 1 8 ? -9.219 -43.375 -7.777 1 95.56 8 ALA B O 1
ATOM 3021 N N . THR B 1 9 ? -10.898 -44.562 -8.5 1 96.69 9 THR B N 1
ATOM 3022 C CA . THR B 1 9 ? -11.883 -43.875 -7.691 1 96.69 9 THR B CA 1
ATOM 3023 C C . THR B 1 9 ? -11.68 -44.156 -6.207 1 96.69 9 THR B C 1
ATOM 3025 O O . THR B 1 9 ? -11.766 -43.25 -5.371 1 96.69 9 THR B O 1
ATOM 3028 N N . LEU B 1 10 ? -11.43 -45.438 -5.914 1 96.19 10 LEU B N 1
ATOM 3029 C CA . LEU B 1 10 ? -11.164 -45.812 -4.531 1 96.19 10 LEU B CA 1
ATOM 3030 C C . LEU B 1 10 ? -9.883 -45.156 -4.023 1 96.19 10 LEU B C 1
ATOM 3032 O O . LEU B 1 10 ? -9.844 -44.656 -2.895 1 96.19 10 LEU B O 1
ATOM 3036 N N . LEU B 1 11 ? -8.898 -45.188 -4.836 1 97.5 11 LEU B N 1
ATOM 3037 C CA . LEU B 1 11 ? -7.633 -44.562 -4.48 1 97.5 11 LEU B CA 1
ATOM 3038 C C . LEU B 1 11 ? -7.812 -43.062 -4.266 1 97.5 11 LEU B C 1
ATOM 3040 O O . LEU B 1 11 ? -7.184 -42.5 -3.381 1 97.5 11 LEU B O 1
ATOM 3044 N N . THR B 1 12 ? -8.633 -42.438 -5.09 1 98.19 12 THR B N 1
ATOM 3045 C CA . THR B 1 12 ? -8.906 -41 -4.953 1 98.19 12 THR B CA 1
ATOM 3046 C C . THR B 1 12 ? -9.469 -40.688 -3.568 1 98.19 12 THR B C 1
ATOM 3048 O O . THR B 1 12 ? -9.016 -39.75 -2.902 1 98.19 12 THR B O 1
ATOM 3051 N N . GLN B 1 13 ? -10.383 -41.469 -3.148 1 97.88 13 GLN B N 1
ATOM 3052 C CA . GLN B 1 13 ? -10.984 -41.25 -1.836 1 97.88 13 GLN B CA 1
ATOM 3053 C C . GLN B 1 13 ? -9.953 -41.406 -0.725 1 97.88 13 GLN B C 1
ATOM 3055 O O . GLN B 1 13 ? -9.898 -40.594 0.202 1 97.88 13 GLN B O 1
ATOM 3060 N N . ASN B 1 14 ? -9.156 -42.469 -0.817 1 97.94 14 ASN B N 1
ATOM 3061 C CA . ASN B 1 14 ? -8.125 -42.688 0.189 1 97.94 14 ASN B CA 1
ATOM 3062 C C . ASN B 1 14 ? -7.133 -41.531 0.256 1 97.94 14 ASN B C 1
ATOM 3064 O O . ASN B 1 14 ? -6.727 -41.125 1.344 1 97.94 14 ASN B O 1
ATOM 3068 N N . LEU B 1 15 ? -6.742 -41.031 -0.892 1 98.62 15 LEU B N 1
ATOM 3069 C CA . LEU B 1 15 ? -5.766 -39.969 -0.953 1 98.62 15 LEU B CA 1
ATOM 3070 C C . LEU B 1 15 ? -6.352 -38.656 -0.391 1 98.62 15 LEU B C 1
ATOM 3072 O O . LEU B 1 15 ? -5.66 -37.906 0.3 1 98.62 15 LEU B O 1
ATOM 3076 N N . ILE B 1 16 ? -7.641 -38.406 -0.691 1 98.38 16 ILE B N 1
ATOM 3077 C CA . ILE B 1 16 ? -8.297 -37.188 -0.222 1 98.38 16 ILE B CA 1
ATOM 3078 C C . ILE B 1 16 ? -8.359 -37.188 1.304 1 98.38 16 ILE B C 1
ATOM 3080 O O . ILE B 1 16 ? -8.219 -36.125 1.939 1 98.38 16 ILE B O 1
ATOM 3084 N N . ARG B 1 17 ? -8.492 -38.281 1.906 1 98.31 17 ARG B N 1
ATOM 3085 C CA . ARG B 1 17 ? -8.656 -38.406 3.352 1 98.31 17 ARG B CA 1
ATOM 3086 C C . ARG B 1 17 ? -7.34 -38.156 4.074 1 98.31 17 ARG B C 1
ATOM 3088 O O . ARG B 1 17 ? -7.316 -38.031 5.301 1 98.31 17 ARG B O 1
ATOM 3095 N N . ILE B 1 18 ? -6.277 -38.062 3.352 1 98.38 18 ILE B N 1
ATOM 3096 C CA . ILE B 1 18 ? -4.98 -37.719 3.922 1 98.38 18 ILE B CA 1
ATOM 3097 C C . ILE B 1 18 ? -4.707 -36.219 3.721 1 98.38 18 ILE B C 1
ATOM 3099 O O . ILE B 1 18 ? -4.543 -35.75 2.588 1 98.38 18 ILE B O 1
ATOM 3103 N N . ASP B 1 19 ? -4.637 -35.469 4.789 1 98 19 ASP B N 1
ATOM 3104 C CA . ASP B 1 19 ? -4.332 -34.062 4.707 1 98 19 ASP B CA 1
ATOM 3105 C C . ASP B 1 19 ? -2.908 -33.812 4.199 1 98 19 ASP B C 1
ATOM 3107 O O . ASP B 1 19 ? -1.946 -34.312 4.789 1 98 19 ASP B O 1
ATOM 3111 N N . SER B 1 20 ? -2.781 -33.125 3.113 1 98.25 20 SER B N 1
ATOM 3112 C CA . SER B 1 20 ? -1.475 -32.75 2.564 1 98.25 20 SER B CA 1
ATOM 3113 C C . SER B 1 20 ? -1.432 -31.297 2.137 1 98.25 20 SER B C 1
ATOM 3115 O O . SER B 1 20 ? -0.894 -30.969 1.076 1 98.25 20 SER B O 1
ATOM 3117 N N . THR B 1 21 ? -2.041 -30.438 2.895 1 95.75 21 THR B N 1
ATOM 3118 C CA . THR B 1 21 ? -2.125 -29.016 2.611 1 95.75 21 THR B CA 1
ATOM 3119 C C . THR B 1 21 ? -0.745 -28.359 2.678 1 95.75 21 THR B C 1
ATOM 3121 O O . THR B 1 21 ? 0.079 -28.734 3.518 1 95.75 21 THR B O 1
ATOM 3124 N N . ASP B 1 22 ? -0.501 -27.484 1.798 1 92.44 22 ASP B N 1
ATOM 3125 C CA . ASP B 1 22 ? 0.731 -26.703 1.73 1 92.44 22 ASP B CA 1
ATOM 3126 C C . ASP B 1 22 ? 0.435 -25.219 1.523 1 92.44 22 ASP B C 1
ATOM 3128 O O . ASP B 1 22 ? 0.061 -24.797 0.425 1 92.44 22 ASP B O 1
ATOM 3132 N N . PRO B 1 23 ? 0.703 -24.359 2.582 1 89.75 23 PRO B N 1
ATOM 3133 C CA . PRO B 1 23 ? 1.237 -24.797 3.877 1 89.75 23 PRO B CA 1
ATOM 3134 C C . PRO B 1 23 ? 0.217 -25.562 4.707 1 89.75 23 PRO B C 1
ATOM 3136 O O . PRO B 1 23 ? -0.986 -25.484 4.445 1 89.75 23 PRO B O 1
ATOM 3139 N N . GLY B 1 24 ? 0.737 -26.312 5.695 1 93.62 24 GLY B N 1
ATOM 3140 C CA . GLY B 1 24 ? -0.125 -27.078 6.574 1 93.62 24 GLY B CA 1
ATOM 3141 C C . GLY B 1 24 ? 0.474 -28.406 6.98 1 93.62 24 GLY B C 1
ATOM 3142 O O . GLY B 1 24 ? 1.555 -28.453 7.57 1 93.62 24 GLY B O 1
ATOM 3143 N N . ALA B 1 25 ? -0.246 -29.484 6.629 1 96.06 25 ALA B N 1
ATOM 3144 C CA . ALA B 1 25 ? 0.182 -30.828 7.004 1 96.06 25 ALA B CA 1
ATOM 3145 C C . ALA B 1 25 ? 1.379 -31.281 6.168 1 96.06 25 ALA B C 1
ATOM 3147 O O . ALA B 1 25 ? 2.107 -32.188 6.555 1 96.06 25 ALA B O 1
ATOM 3148 N N . TYR B 1 26 ? 1.555 -30.719 5.047 1 96.69 26 TYR B N 1
ATOM 3149 C CA . TYR B 1 26 ? 2.592 -31.078 4.082 1 96.69 26 TYR B CA 1
ATOM 3150 C C . TYR B 1 26 ? 2.473 -32.531 3.66 1 96.69 26 TYR B C 1
ATOM 3152 O O . TYR B 1 26 ? 1.428 -33.156 3.854 1 96.69 26 TYR B O 1
ATOM 3160 N N . GLU B 1 27 ? 3.477 -33.125 2.91 1 97.75 27 GLU B N 1
ATOM 3161 C CA . GLU B 1 27 ? 3.264 -34.344 2.125 1 97.75 27 GLU B CA 1
ATOM 3162 C C . GLU B 1 27 ? 3.793 -35.562 2.855 1 97.75 27 GLU B C 1
ATOM 3164 O O . GLU B 1 27 ? 3.869 -36.656 2.277 1 97.75 27 GLU B O 1
ATOM 3169 N N . LYS B 1 28 ? 4.148 -35.469 4.113 1 97.62 28 LYS B N 1
ATOM 3170 C CA . LYS B 1 28 ? 4.781 -36.625 4.777 1 97.62 28 LYS B CA 1
ATOM 3171 C C . LYS B 1 28 ? 3.873 -37.844 4.75 1 97.62 28 LYS B C 1
ATOM 3173 O O . LYS B 1 28 ? 4.273 -38.906 4.27 1 97.62 28 LYS B O 1
ATOM 3178 N N . ASN B 1 29 ? 2.664 -37.75 5.203 1 98.06 29 ASN B N 1
ATOM 3179 C CA . ASN B 1 29 ? 1.763 -38.875 5.34 1 98.06 29 ASN B CA 1
ATOM 3180 C C . ASN B 1 29 ? 1.332 -39.406 3.979 1 98.06 29 ASN B C 1
ATOM 3182 O O . ASN B 1 29 ? 1.219 -40.625 3.795 1 98.06 29 ASN B O 1
ATOM 3186 N N . ILE B 1 30 ? 1.084 -38.531 3.055 1 98.5 30 ILE B N 1
ATOM 3187 C CA . ILE B 1 30 ? 0.642 -39 1.743 1 98.5 30 ILE B CA 1
ATOM 3188 C C . ILE B 1 30 ? 1.808 -39.656 1.011 1 98.5 30 ILE B C 1
ATOM 3190 O O . ILE B 1 30 ? 1.613 -40.625 0.268 1 98.5 30 ILE B O 1
ATOM 3194 N N . ALA B 1 31 ? 2.975 -39.156 1.191 1 98.5 31 ALA B N 1
ATOM 3195 C CA . ALA B 1 31 ? 4.16 -39.781 0.607 1 98.5 31 ALA B CA 1
ATOM 3196 C C . ALA B 1 31 ? 4.359 -41.188 1.147 1 98.5 31 ALA B C 1
ATOM 3198 O O . ALA B 1 31 ? 4.695 -42.125 0.396 1 98.5 31 ALA B O 1
ATOM 3199 N N . GLU B 1 32 ? 4.199 -41.312 2.416 1 98.31 32 GLU B N 1
ATOM 3200 C CA . GLU B 1 32 ? 4.324 -42.625 3.039 1 98.31 32 GLU B CA 1
ATOM 3201 C C . GLU B 1 32 ? 3.281 -43.594 2.49 1 98.31 32 GLU B C 1
ATOM 3203 O O . GLU B 1 32 ? 3.588 -44.75 2.232 1 98.31 32 GLU B O 1
ATOM 3208 N N . TYR B 1 33 ? 2.123 -43.125 2.359 1 98.38 33 TYR B N 1
ATOM 3209 C CA . TYR B 1 33 ? 1.057 -43.938 1.801 1 98.38 33 TYR B CA 1
ATOM 3210 C C . TYR B 1 33 ? 1.415 -44.438 0.4 1 98.38 33 TYR B C 1
ATOM 3212 O O . TYR B 1 33 ? 1.295 -45.625 0.094 1 98.38 33 TYR B O 1
ATOM 3220 N N . ILE B 1 34 ? 1.836 -43.531 -0.448 1 98.56 34 ILE B N 1
ATOM 3221 C CA . ILE B 1 34 ? 2.17 -43.844 -1.834 1 98.56 34 ILE B CA 1
ATOM 3222 C C . ILE B 1 34 ? 3.391 -44.75 -1.881 1 98.56 34 ILE B C 1
ATOM 3224 O O . ILE B 1 34 ? 3.426 -45.719 -2.656 1 98.56 34 ILE B O 1
ATOM 3228 N N . PHE B 1 35 ? 4.355 -44.469 -1.067 1 98.44 35 PHE B N 1
ATOM 3229 C CA . PHE B 1 35 ? 5.547 -45.312 -0.985 1 98.44 35 PHE B CA 1
ATOM 3230 C C . PHE B 1 35 ? 5.176 -46.75 -0.654 1 98.44 35 PHE B C 1
ATOM 3232 O O . PHE B 1 35 ? 5.66 -47.688 -1.295 1 98.44 35 PHE B O 1
ATOM 3239 N N . ASN B 1 36 ? 4.348 -46.906 0.339 1 98.19 36 ASN B N 1
ATOM 3240 C CA . ASN B 1 36 ? 3.932 -48.219 0.761 1 98.19 36 ASN B CA 1
ATOM 3241 C C . ASN B 1 36 ? 3.164 -48.938 -0.343 1 98.19 36 ASN B C 1
ATOM 3243 O O . ASN B 1 36 ? 3.367 -50.156 -0.567 1 98.19 36 ASN B O 1
ATOM 3247 N N . ARG B 1 37 ? 2.312 -48.25 -0.993 1 97.25 37 ARG B N 1
ATOM 3248 C CA . ARG B 1 37 ? 1.539 -48.844 -2.082 1 97.25 37 ARG B CA 1
ATOM 3249 C C . ARG B 1 37 ? 2.451 -49.312 -3.211 1 97.25 37 ARG B C 1
ATOM 3251 O O . ARG B 1 37 ? 2.297 -50.406 -3.719 1 97.25 37 ARG B O 1
ATOM 3258 N N . LEU B 1 38 ? 3.381 -48.5 -3.621 1 98.06 38 LEU B N 1
ATOM 3259 C CA . LEU B 1 38 ? 4.277 -48.812 -4.727 1 98.06 38 LEU B CA 1
ATOM 3260 C C . LEU B 1 38 ? 5.25 -49.938 -4.332 1 98.06 38 LEU B C 1
ATOM 3262 O O . LEU B 1 38 ? 5.645 -50.719 -5.176 1 98.06 38 LEU B O 1
ATOM 3266 N N . SER B 1 39 ? 5.605 -49.969 -3.041 1 97.44 39 SER B N 1
ATOM 3267 C CA . SER B 1 39 ? 6.559 -50.938 -2.551 1 97.44 39 SER B CA 1
ATOM 3268 C C . SER B 1 39 ? 5.949 -52.344 -2.551 1 97.44 39 SER B C 1
ATOM 3270 O O . SER B 1 39 ? 6.668 -53.344 -2.461 1 97.44 39 SER B O 1
ATOM 3272 N N . SER B 1 40 ? 4.707 -52.438 -2.641 1 96.06 40 SER B N 1
ATOM 3273 C CA . SER B 1 40 ? 4.043 -53.75 -2.729 1 96.06 40 SER B CA 1
ATOM 3274 C C . SER B 1 40 ? 4.172 -54.344 -4.129 1 96.06 40 SER B C 1
ATOM 3276 O O . SER B 1 40 ? 3.916 -55.531 -4.332 1 96.06 40 SER B O 1
ATOM 3278 N N . LEU B 1 41 ? 4.551 -53.594 -5.078 1 95.38 41 LEU B N 1
ATOM 3279 C CA . LEU B 1 41 ? 4.816 -54.031 -6.438 1 95.38 41 LEU B CA 1
ATOM 3280 C C . LEU B 1 41 ? 6.262 -54.5 -6.578 1 95.38 41 LEU B C 1
ATOM 3282 O O . LEU B 1 41 ? 7.129 -54.094 -5.805 1 95.38 41 LEU B O 1
ATOM 3286 N N . PRO B 1 42 ? 6.496 -55.406 -7.527 1 94.31 42 PRO B N 1
ATOM 3287 C CA . PRO B 1 42 ? 7.867 -55.875 -7.73 1 94.31 42 PRO B CA 1
ATOM 3288 C C . PRO B 1 42 ? 8.711 -54.906 -8.555 1 94.31 42 PRO B C 1
ATOM 3290 O O . PRO B 1 42 ? 9.266 -55.281 -9.586 1 94.31 42 PRO B O 1
ATOM 3293 N N . VAL B 1 43 ? 8.867 -53.688 -8.203 1 95.94 43 VAL B N 1
ATOM 3294 C CA . VAL B 1 43 ? 9.656 -52.656 -8.867 1 95.94 43 VAL B CA 1
ATOM 3295 C C . VAL B 1 43 ? 10.438 -51.844 -7.832 1 95.94 43 VAL B C 1
ATOM 3297 O O . VAL B 1 43 ? 10.031 -51.75 -6.676 1 95.94 43 VAL B O 1
ATOM 3300 N N . PRO B 1 44 ? 11.555 -51.312 -8.195 1 96.88 44 PRO B N 1
ATOM 3301 C CA . PRO B 1 44 ? 12.273 -50.438 -7.277 1 96.88 44 PRO B CA 1
ATOM 3302 C C . PRO B 1 44 ? 11.5 -49.156 -6.977 1 96.88 44 PRO B C 1
ATOM 3304 O O . PRO B 1 44 ? 10.867 -48.594 -7.875 1 96.88 44 PRO B O 1
ATOM 3307 N N . VAL B 1 45 ? 11.523 -48.75 -5.723 1 98.12 45 VAL B N 1
ATOM 3308 C CA . VAL B 1 45 ? 10.898 -47.531 -5.273 1 98.12 45 VAL B CA 1
ATOM 3309 C C . VAL B 1 45 ? 11.898 -46.688 -4.48 1 98.12 45 VAL B C 1
ATOM 3311 O O . VAL B 1 45 ? 12.609 -47.219 -3.617 1 98.12 45 VAL B O 1
ATOM 3314 N N . ILE B 1 46 ? 12.039 -45.438 -4.809 1 98.19 46 ILE B N 1
ATOM 3315 C CA . ILE B 1 46 ? 12.953 -44.5 -4.141 1 98.19 46 ILE B CA 1
ATOM 3316 C C . ILE B 1 46 ? 12.148 -43.438 -3.402 1 98.19 46 ILE B C 1
ATOM 3318 O O . ILE B 1 46 ? 11.188 -42.875 -3.947 1 98.19 46 ILE B O 1
ATOM 3322 N N . LYS B 1 47 ? 12.398 -43.25 -2.164 1 97.75 47 LYS B N 1
ATOM 3323 C CA . LYS B 1 47 ? 11.906 -42.156 -1.35 1 97.75 47 LYS B CA 1
ATOM 3324 C C . LYS B 1 47 ? 13.023 -41.156 -1.029 1 97.75 47 LYS B C 1
ATOM 3326 O O . LYS B 1 47 ? 13.953 -41.469 -0.293 1 97.75 47 LYS B O 1
ATOM 3331 N N . LYS B 1 48 ? 12.906 -40 -1.605 1 98 48 LYS B N 1
ATOM 3332 C CA . LYS B 1 48 ? 13.992 -39 -1.482 1 98 48 LYS B CA 1
ATOM 3333 C C . LYS B 1 48 ? 13.531 -37.75 -0.739 1 98 48 LYS B C 1
ATOM 3335 O O . LYS B 1 48 ? 12.562 -37.125 -1.15 1 98 48 LYS B O 1
ATOM 3340 N N . GLU B 1 49 ? 14.242 -37.375 0.321 1 98.06 49 GLU B N 1
ATOM 3341 C CA . GLU B 1 49 ? 13.906 -36.156 1.069 1 98.06 49 GLU B CA 1
ATOM 3342 C C . GLU B 1 49 ? 14.328 -34.906 0.306 1 98.06 49 GLU B C 1
ATOM 3344 O O . GLU B 1 49 ? 15.492 -34.75 -0.073 1 98.06 49 GLU B O 1
ATOM 3349 N N . VAL B 1 50 ? 13.461 -34.094 0.024 1 97.81 50 VAL B N 1
ATOM 3350 C CA . VAL B 1 50 ? 13.688 -32.844 -0.708 1 97.81 50 VAL B CA 1
ATOM 3351 C C . VAL B 1 50 ? 13.734 -31.672 0.267 1 97.81 50 VAL B C 1
ATOM 3353 O O . VAL B 1 50 ? 14.586 -30.781 0.146 1 97.81 50 VAL B O 1
ATOM 3356 N N . LEU B 1 51 ? 12.781 -31.578 1.158 1 96.75 51 LEU B N 1
ATOM 3357 C CA . LEU B 1 51 ? 12.672 -30.672 2.289 1 96.75 51 LEU B CA 1
ATOM 3358 C C . LEU B 1 51 ? 12.5 -31.438 3.596 1 96.75 51 LEU B C 1
ATOM 3360 O O . LEU B 1 51 ? 12.172 -32.625 3.582 1 96.75 51 LEU B O 1
ATOM 3364 N N . PRO B 1 52 ? 12.758 -30.797 4.742 1 96.81 52 PRO B N 1
ATOM 3365 C CA . PRO B 1 52 ? 12.633 -31.531 6 1 96.81 52 PRO B CA 1
ATOM 3366 C C . PRO B 1 52 ? 11.281 -32.219 6.152 1 96.81 52 PRO B C 1
ATOM 3368 O O . PRO B 1 52 ? 10.258 -31.547 6.289 1 96.81 52 PRO B O 1
ATOM 3371 N N . GLY B 1 53 ? 11.289 -33.531 6.129 1 96.88 53 GLY B N 1
ATOM 3372 C CA . GLY B 1 53 ? 10.086 -34.344 6.332 1 96.88 53 GLY B CA 1
ATOM 3373 C C . GLY B 1 53 ? 9.219 -34.406 5.094 1 96.88 53 GLY B C 1
ATOM 3374 O O . GLY B 1 53 ? 8.094 -34.938 5.152 1 96.88 53 GLY B O 1
ATOM 3375 N N . ARG B 1 54 ? 9.664 -33.906 3.932 1 98.06 54 ARG B N 1
ATOM 3376 C CA . ARG B 1 54 ? 8.914 -33.906 2.678 1 98.06 54 ARG B CA 1
ATOM 3377 C C . ARG B 1 54 ? 9.68 -34.656 1.586 1 98.06 54 ARG B C 1
ATOM 3379 O O . ARG B 1 54 ? 10.797 -34.281 1.238 1 98.06 54 ARG B O 1
ATOM 3386 N N . TYR B 1 55 ? 9.062 -35.719 1.025 1 98.38 55 TYR B N 1
ATOM 3387 C CA . TYR B 1 55 ? 9.805 -36.656 0.198 1 98.38 55 TYR B CA 1
ATOM 3388 C C . TYR B 1 55 ? 9.188 -36.75 -1.191 1 98.38 55 TYR B C 1
ATOM 3390 O O . TYR B 1 55 ? 7.969 -36.875 -1.33 1 98.38 55 TYR B O 1
ATOM 3398 N N . ASN B 1 56 ? 10.055 -36.688 -2.164 1 98.75 56 ASN B N 1
ATOM 3399 C CA . ASN B 1 56 ? 9.648 -37.188 -3.471 1 98.75 56 ASN B CA 1
ATOM 3400 C C . ASN B 1 56 ? 9.656 -38.719 -3.506 1 98.75 56 ASN B C 1
ATOM 3402 O O . ASN B 1 56 ? 10.461 -39.344 -2.824 1 98.75 56 ASN B O 1
ATOM 3406 N N . ILE B 1 57 ? 8.773 -39.312 -4.281 1 98.81 57 ILE B N 1
ATOM 3407 C CA . ILE B 1 57 ? 8.711 -40.75 -4.477 1 98.81 57 ILE B CA 1
ATOM 3408 C C . ILE B 1 57 ? 8.906 -41.062 -5.957 1 98.81 57 ILE B C 1
ATOM 3410 O O . ILE B 1 57 ? 8.32 -40.406 -6.824 1 98.81 57 ILE B O 1
ATOM 3414 N N . MET B 1 58 ? 9.727 -42.062 -6.273 1 98.75 58 MET B N 1
ATOM 3415 C CA . MET B 1 58 ? 9.914 -42.5 -7.652 1 98.75 58 MET B CA 1
ATOM 3416 C C . MET B 1 58 ? 9.867 -44 -7.746 1 98.75 58 MET B C 1
ATOM 3418 O O . MET B 1 58 ? 10.445 -44.719 -6.91 1 98.75 58 MET B O 1
ATOM 3422 N N . ALA B 1 59 ? 9.125 -44.531 -8.633 1 98.75 59 ALA B N 1
ATOM 3423 C CA . ALA B 1 59 ? 9.086 -45.969 -8.977 1 98.75 59 ALA B CA 1
ATOM 3424 C C . ALA B 1 59 ? 9.344 -46.188 -10.461 1 98.75 59 ALA B C 1
ATOM 3426 O O . ALA B 1 59 ? 8.898 -45.406 -11.297 1 98.75 59 ALA B O 1
ATOM 3427 N N . LYS B 1 60 ? 10.016 -47.25 -10.773 1 98.31 60 LYS B N 1
ATOM 3428 C CA . LYS B 1 60 ? 10.43 -47.406 -12.164 1 98.31 60 LYS B CA 1
ATOM 3429 C C . LYS B 1 60 ? 10.234 -48.875 -12.609 1 98.31 60 LYS B C 1
ATOM 3431 O O . LYS B 1 60 ? 10.633 -49.781 -11.906 1 98.31 60 LYS B O 1
ATOM 3436 N N . ILE B 1 61 ? 9.523 -49.031 -13.695 1 97.94 61 ILE B N 1
ATOM 3437 C CA . ILE B 1 61 ? 9.508 -50.281 -14.453 1 97.94 61 ILE B CA 1
ATOM 3438 C C . ILE B 1 61 ? 10.547 -50.219 -15.578 1 97.94 61 ILE B C 1
ATOM 3440 O O . ILE B 1 61 ? 10.414 -49.438 -16.5 1 97.94 61 ILE B O 1
ATOM 3444 N N . LYS B 1 62 ? 11.523 -51.062 -15.492 1 96.69 62 LYS B N 1
ATOM 3445 C CA . LYS B 1 62 ? 12.617 -51 -16.453 1 96.69 62 LYS B CA 1
ATOM 3446 C C . LYS B 1 62 ? 12.172 -51.562 -17.812 1 96.69 62 LYS B C 1
ATOM 3448 O O . LYS B 1 62 ? 11.547 -52.625 -17.875 1 96.69 62 LYS B O 1
ATOM 3453 N N . GLY B 1 63 ? 12.453 -50.812 -18.828 1 97.19 63 GLY B N 1
ATOM 3454 C CA . GLY B 1 63 ? 12.219 -51.25 -20.188 1 97.19 63 GLY B CA 1
ATOM 3455 C C . GLY B 1 63 ? 13.5 -51.531 -20.953 1 97.19 63 GLY B C 1
ATOM 3456 O O . GLY B 1 63 ? 14.594 -51.406 -20.406 1 97.19 63 GLY B O 1
ATOM 3457 N N . GLU B 1 64 ? 13.289 -51.969 -22.203 1 97.56 64 GLU B N 1
ATOM 3458 C CA . GLU B 1 64 ? 14.438 -52.156 -23.078 1 97.56 64 GLU B CA 1
ATOM 3459 C C . GLU B 1 64 ? 15.188 -50.844 -23.312 1 97.56 64 GLU B C 1
ATOM 3461 O O . GLU B 1 64 ? 16.422 -50.844 -23.344 1 97.56 64 GLU B O 1
ATOM 3466 N N . ILE B 1 65 ? 14.445 -49.875 -23.562 1 97.25 65 ILE B N 1
ATOM 3467 C CA . ILE B 1 65 ? 14.969 -48.531 -23.672 1 97.25 65 ILE B CA 1
ATOM 3468 C C . ILE B 1 65 ? 14.742 -47.75 -22.375 1 97.25 65 ILE B C 1
ATOM 3470 O O . ILE B 1 65 ? 13.602 -47.531 -21.969 1 97.25 65 ILE B O 1
ATOM 3474 N N . ASP B 1 66 ? 15.758 -47.375 -21.781 1 96.25 66 ASP B N 1
ATOM 3475 C CA . ASP B 1 66 ? 15.648 -46.719 -20.469 1 96.25 66 ASP B CA 1
ATOM 3476 C C . ASP B 1 66 ? 15.18 -45.281 -20.609 1 96.25 66 ASP B C 1
ATOM 3478 O O . ASP B 1 66 ? 14.438 -44.781 -19.766 1 96.25 66 ASP B O 1
ATOM 3482 N N . ASP B 1 67 ? 15.664 -44.562 -21.688 1 95.25 67 ASP B N 1
ATOM 3483 C CA . ASP B 1 67 ? 15.273 -43.219 -22.047 1 95.25 67 ASP B CA 1
ATOM 3484 C C . ASP B 1 67 ? 15.234 -43.031 -23.562 1 95.25 67 ASP B C 1
ATOM 3486 O O . ASP B 1 67 ? 16.156 -43.469 -24.266 1 95.25 67 ASP B O 1
ATOM 3490 N N . PRO B 1 68 ? 14.211 -42.5 -24.016 1 97.31 68 PRO B N 1
ATOM 3491 C CA . PRO B 1 68 ? 13.102 -41.812 -23.328 1 97.31 68 PRO B CA 1
ATOM 3492 C C . PRO B 1 68 ? 12.203 -42.781 -22.562 1 97.31 68 PRO B C 1
ATOM 3494 O O . PRO B 1 68 ? 11.734 -43.781 -23.125 1 97.31 68 PRO B O 1
ATOM 3497 N N . ALA B 1 69 ? 11.977 -42.469 -21.344 1 98.44 69 ALA B N 1
ATOM 3498 C CA . ALA B 1 69 ? 11 -43.156 -20.5 1 98.44 69 ALA B CA 1
ATOM 3499 C C . ALA B 1 69 ? 9.656 -42.438 -20.516 1 98.44 69 ALA B C 1
ATOM 3501 O O . ALA B 1 69 ? 9.594 -41.219 -20.734 1 98.44 69 ALA B O 1
ATOM 3502 N N . LEU B 1 70 ? 8.609 -43.188 -20.422 1 98.75 70 LEU B N 1
ATOM 3503 C CA . LEU B 1 70 ? 7.336 -42.562 -20.062 1 98.75 70 LEU B CA 1
ATOM 3504 C C . LEU B 1 70 ? 7.281 -42.25 -18.578 1 98.75 70 LEU B C 1
ATOM 3506 O O . LEU B 1 70 ? 7.559 -43.094 -17.734 1 98.75 70 LEU B O 1
ATOM 3510 N N . VAL B 1 71 ? 7.016 -41 -18.297 1 98.88 71 VAL B N 1
ATOM 3511 C CA . VAL B 1 71 ? 7.004 -40.562 -16.922 1 98.88 71 VAL B CA 1
ATOM 3512 C C . VAL B 1 71 ? 5.637 -39.969 -16.578 1 98.88 71 VAL B C 1
ATOM 3514 O O . VAL B 1 71 ? 5.168 -39.031 -17.25 1 98.88 71 VAL B O 1
ATOM 3517 N N . TYR B 1 72 ? 4.926 -40.531 -15.617 1 98.88 72 TYR B N 1
ATOM 3518 C CA . TYR B 1 72 ? 3.799 -39.844 -14.977 1 98.88 72 TYR B CA 1
ATOM 3519 C C . TYR B 1 72 ? 4.242 -39.125 -13.711 1 98.88 72 TYR B C 1
ATOM 3521 O O . TYR B 1 72 ? 4.727 -39.781 -12.766 1 98.88 72 TYR B O 1
ATOM 3529 N N . ILE B 1 73 ? 4.133 -37.812 -13.703 1 98.81 73 ILE B N 1
ATOM 3530 C CA . ILE B 1 73 ? 4.562 -37 -12.555 1 98.81 73 ILE B CA 1
ATOM 3531 C C . ILE B 1 73 ? 3.354 -36.312 -11.93 1 98.81 73 ILE B C 1
ATOM 3533 O O . ILE B 1 73 ? 2.531 -35.719 -12.633 1 98.81 73 ILE B O 1
ATOM 3537 N N . CYS B 1 74 ? 3.182 -36.469 -10.602 1 98.69 74 CYS B N 1
ATOM 3538 C CA . CYS B 1 74 ? 2.031 -35.938 -9.875 1 98.69 74 CYS B CA 1
ATOM 3539 C C . CYS B 1 74 ? 2.469 -35.281 -8.57 1 98.69 74 CYS B C 1
ATOM 3541 O O . CYS B 1 74 ? 3.246 -35.844 -7.809 1 98.69 74 CYS B O 1
ATOM 3543 N N . HIS B 1 75 ? 2 -34.031 -8.367 1 98.31 75 HIS B N 1
ATOM 3544 C CA . HIS B 1 75 ? 2.305 -33.469 -7.059 1 98.31 75 HIS B CA 1
ATOM 3545 C C . HIS B 1 75 ? 1.357 -34 -5.988 1 98.31 75 HIS B C 1
ATOM 3547 O O . HIS B 1 75 ? 0.208 -34.344 -6.285 1 98.31 75 HIS B O 1
ATOM 3553 N N . MET B 1 76 ? 1.876 -34.031 -4.762 1 98.62 76 MET B N 1
ATOM 3554 C CA . MET B 1 76 ? 1.161 -34.719 -3.686 1 98.62 76 MET B CA 1
ATOM 3555 C C . MET B 1 76 ? 0.514 -33.719 -2.738 1 98.62 76 MET B C 1
ATOM 3557 O O . MET B 1 76 ? -0.359 -34.062 -1.947 1 98.62 76 MET B O 1
ATOM 3561 N N . ASP B 1 77 ? 0.953 -32.469 -2.836 1 97.44 77 ASP B N 1
ATOM 3562 C CA . ASP B 1 77 ? 0.429 -31.438 -1.936 1 97.44 77 ASP B CA 1
ATOM 3563 C C . ASP B 1 77 ? -0.834 -30.797 -2.506 1 97.44 77 ASP B C 1
ATOM 3565 O O . ASP B 1 77 ? -1.148 -30.984 -3.686 1 97.44 77 ASP B O 1
ATOM 3569 N N . THR B 1 78 ? -1.642 -30.203 -1.604 1 95.31 78 THR B N 1
ATOM 3570 C CA . THR B 1 78 ? -2.787 -29.375 -1.958 1 95.31 78 THR B CA 1
ATOM 3571 C C . THR B 1 78 ? -2.666 -28 -1.333 1 95.31 78 THR B C 1
ATOM 3573 O O . THR B 1 78 ? -1.834 -27.781 -0.449 1 95.31 78 THR B O 1
ATOM 3576 N N . VAL B 1 79 ? -3.467 -27.031 -1.857 1 90.44 79 VAL B N 1
ATOM 3577 C CA . VAL B 1 79 ? -3.545 -25.734 -1.205 1 90.44 79 VAL B CA 1
ATOM 3578 C C . VAL B 1 79 ? -4.273 -25.875 0.129 1 90.44 79 VAL B C 1
ATOM 3580 O O . VAL B 1 79 ? -4.832 -26.922 0.438 1 90.44 79 VAL B O 1
ATOM 3583 N N . THR B 1 80 ? -4.352 -24.859 0.889 1 90.06 80 THR B N 1
ATOM 3584 C CA . THR B 1 80 ? -4.988 -24.875 2.199 1 90.06 80 THR B CA 1
ATOM 3585 C C . THR B 1 80 ? -6.488 -25.125 2.07 1 90.06 80 THR B C 1
ATOM 3587 O O . THR B 1 80 ? -7.062 -24.953 0.994 1 90.06 80 THR B O 1
ATOM 3590 N N . ILE B 1 81 ? -7.082 -25.594 3.121 1 90.75 81 ILE B N 1
ATOM 3591 C CA . ILE B 1 81 ? -8.5 -25.938 3.104 1 90.75 81 ILE B CA 1
ATOM 3592 C C . ILE B 1 81 ? -9.344 -24.672 3 1 90.75 81 ILE B C 1
ATOM 3594 O O . ILE B 1 81 ? -10.266 -24.594 2.186 1 90.75 81 ILE B O 1
ATOM 3598 N N . GLY B 1 82 ? -8.945 -23.703 3.793 1 83.56 82 GLY B N 1
ATOM 3599 C CA . GLY B 1 82 ? -9.703 -22.469 3.787 1 83.56 82 GLY B C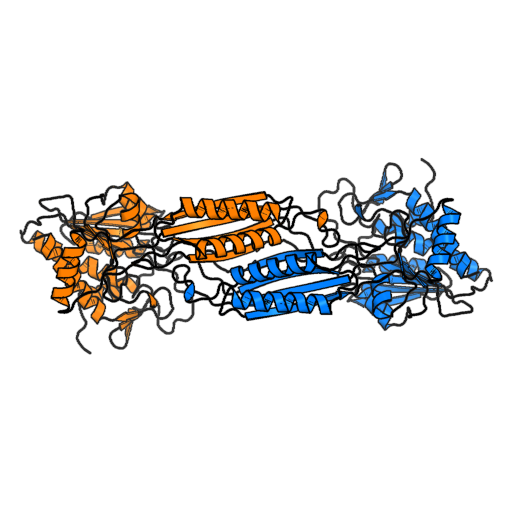A 1
ATOM 3600 C C . GLY B 1 82 ? -11.078 -22.594 4.418 1 83.56 82 GLY B C 1
ATOM 3601 O O . GLY B 1 82 ? -11.383 -23.625 5.031 1 83.56 82 GLY B O 1
ATOM 3602 N N . ASP B 1 83 ? -11.969 -21.531 4.336 1 85.19 83 ASP B N 1
ATOM 3603 C CA . ASP B 1 83 ? -13.297 -21.5 4.941 1 85.19 83 ASP B CA 1
ATOM 3604 C C . ASP B 1 83 ? -14.391 -21.656 3.887 1 85.19 83 ASP B C 1
ATOM 3606 O O . ASP B 1 83 ? -14.109 -21.594 2.688 1 85.19 83 ASP B O 1
ATOM 3610 N N . GLY B 1 84 ? -15.594 -22 4.277 1 90.19 84 GLY B N 1
ATOM 3611 C CA . GLY B 1 84 ? -16.734 -21.938 3.373 1 90.19 84 GLY B CA 1
ATOM 3612 C C . GLY B 1 84 ? -17.156 -23.297 2.852 1 90.19 84 GLY B C 1
ATOM 3613 O O . GLY B 1 84 ? -17.922 -23.391 1.895 1 90.19 84 GLY B O 1
ATOM 3614 N N . TRP B 1 85 ? -16.641 -24.328 3.398 1 92.75 85 TRP B N 1
ATOM 3615 C CA . TRP B 1 85 ? -16.969 -25.672 2.961 1 92.75 85 TRP B CA 1
ATOM 3616 C C . TRP B 1 85 ? -18.359 -26.078 3.459 1 92.75 85 TRP B C 1
ATOM 3618 O O . TRP B 1 85 ? -18.734 -25.766 4.59 1 92.75 85 TRP B O 1
ATOM 3628 N N . THR B 1 86 ? -19.078 -26.672 2.617 1 95.94 86 THR B N 1
ATOM 3629 C CA . THR B 1 86 ? -20.359 -27.266 3.006 1 95.94 86 THR B CA 1
ATOM 3630 C C . THR B 1 86 ? -20.234 -28.766 3.166 1 95.94 86 THR B C 1
ATOM 3632 O O . THR B 1 86 ? -21.125 -29.422 3.734 1 95.94 86 THR B O 1
ATOM 3635 N N . THR B 1 87 ? -19.172 -29.359 2.641 1 95.69 87 THR B N 1
ATOM 3636 C CA . THR B 1 87 ? -18.812 -30.766 2.828 1 95.69 87 THR B CA 1
ATOM 3637 C C . THR B 1 87 ? -17.5 -30.875 3.596 1 95.69 87 THR B C 1
ATOM 3639 O O . THR B 1 87 ? -16.766 -29.906 3.729 1 95.69 87 THR B O 1
ATOM 3642 N N . ASP B 1 88 ? -17.297 -32.062 4.195 1 96.5 88 ASP B N 1
ATOM 3643 C CA . ASP B 1 88 ? -16.016 -32.281 4.871 1 96.5 88 ASP B CA 1
ATOM 3644 C C . ASP B 1 88 ? -14.859 -32.25 3.871 1 96.5 88 ASP B C 1
ATOM 3646 O O . ASP B 1 88 ? -14.781 -33.125 2.994 1 96.5 88 ASP B O 1
ATOM 3650 N N . PRO B 1 89 ? -13.977 -31.328 4.012 1 97.44 89 PRO B N 1
ATOM 3651 C CA . PRO B 1 89 ? -12.898 -31.203 3.035 1 97.44 89 PRO B CA 1
ATOM 3652 C C . PRO B 1 89 ? -11.992 -32.438 2.988 1 97.44 89 PRO B C 1
ATOM 3654 O O . PRO B 1 89 ? -11.281 -32.625 2.004 1 97.44 89 PRO B O 1
ATOM 3657 N N . LEU B 1 90 ? -11.977 -33.281 3.984 1 98.06 90 LEU B N 1
ATOM 3658 C CA . LEU B 1 90 ? -11.141 -34.5 4.02 1 98.06 90 LEU B CA 1
ATOM 3659 C C . LEU B 1 90 ? -12 -35.75 4.102 1 98.06 90 LEU B C 1
ATOM 3661 O O . LEU B 1 90 ? -11.5 -36.812 4.441 1 98.06 90 LEU B O 1
ATOM 3665 N N . GLY B 1 91 ? -13.203 -35.594 3.691 1 97.38 91 GLY B N 1
ATOM 3666 C CA . GLY B 1 91 ? -14.148 -36.719 3.828 1 97.38 91 GLY B CA 1
ATOM 3667 C C . GLY B 1 91 ? -14.203 -37.594 2.6 1 97.38 91 GLY B C 1
ATOM 3668 O O . GLY B 1 91 ? -14.531 -38.781 2.699 1 97.38 91 GLY B O 1
ATOM 3669 N N . ALA B 1 92 ? -13.992 -37 1.454 1 97.5 92 ALA B N 1
ATOM 3670 C CA . ALA B 1 92 ? -14.062 -37.688 0.172 1 97.5 92 ALA B CA 1
ATOM 3671 C C . ALA B 1 92 ? -15.453 -38.25 -0.075 1 97.5 92 ALA B C 1
ATOM 3673 O O . ALA B 1 92 ? -15.594 -39.406 -0.522 1 97.5 92 ALA B O 1
ATOM 3674 N N . GLU B 1 93 ? -16.406 -37.5 0.219 1 96.75 93 GLU B N 1
ATOM 3675 C CA . GLU B 1 93 ? -17.781 -37.938 0.044 1 96.75 93 GLU B CA 1
ATOM 3676 C C . GLU B 1 93 ? -18.156 -38 -1.434 1 96.75 93 GLU B C 1
ATOM 3678 O O . GLU B 1 93 ? -17.75 -37.156 -2.219 1 96.75 93 GLU B O 1
ATOM 3683 N N . VAL B 1 94 ? -19 -39.031 -1.767 1 96.25 94 VAL B N 1
ATOM 3684 C CA . VAL B 1 94 ? -19.531 -39.125 -3.123 1 96.25 94 VAL B CA 1
ATOM 3685 C C . VAL B 1 94 ? -20.953 -38.594 -3.158 1 96.25 94 VAL B C 1
ATOM 3687 O O . VAL B 1 94 ? -21.859 -39.125 -2.508 1 96.25 94 VAL B O 1
ATOM 3690 N N . ILE B 1 95 ? -21.109 -37.5 -3.865 1 96.12 95 ILE B N 1
ATOM 3691 C CA . ILE B 1 95 ? -22.422 -36.844 -3.994 1 96.12 95 ILE B CA 1
ATOM 3692 C C . ILE B 1 95 ? -22.766 -36.719 -5.473 1 96.12 95 ILE B C 1
ATOM 3694 O O . ILE B 1 95 ? -22.062 -36.031 -6.223 1 96.12 95 ILE B O 1
ATOM 3698 N N . ASN B 1 96 ? -23.844 -37.344 -5.945 1 95.38 96 ASN B N 1
ATOM 3699 C CA . ASN B 1 96 ? -24.359 -37.25 -7.309 1 95.38 96 ASN B CA 1
ATOM 3700 C C . ASN B 1 96 ? -23.266 -37.562 -8.336 1 95.38 96 ASN B C 1
ATOM 3702 O O . ASN B 1 96 ? -23.062 -36.781 -9.273 1 95.38 96 ASN B O 1
ATOM 3706 N N . GLY B 1 97 ? -22.438 -38.562 -8.047 1 95.88 97 GLY B N 1
ATOM 3707 C CA . GLY B 1 97 ? -21.469 -39.062 -9.008 1 95.88 97 GLY B CA 1
ATOM 3708 C C . GLY B 1 97 ? -20.141 -38.312 -8.961 1 95.88 97 GLY B C 1
ATOM 3709 O O . GLY B 1 97 ? -19.297 -38.5 -9.836 1 95.88 97 GLY B O 1
ATOM 3710 N N . SER B 1 98 ? -20.016 -37.469 -7.926 1 97.19 98 SER B N 1
ATOM 3711 C CA . SER B 1 98 ? -18.781 -36.688 -7.777 1 97.19 98 SER B CA 1
ATOM 3712 C C . SER B 1 98 ? -18.172 -36.906 -6.398 1 97.19 98 SER B C 1
ATOM 3714 O O . SER B 1 98 ? -18.891 -37 -5.402 1 97.19 98 SER B O 1
ATOM 3716 N N . ILE B 1 99 ? -16.875 -36.938 -6.371 1 97.69 99 ILE B N 1
ATOM 3717 C CA . ILE B 1 99 ? -16.156 -37.031 -5.102 1 97.69 99 ILE B CA 1
ATOM 3718 C C . ILE B 1 99 ? -15.766 -35.656 -4.629 1 97.69 99 ILE B C 1
ATOM 3720 O O . ILE B 1 99 ? -15.102 -34.906 -5.355 1 97.69 99 ILE B O 1
ATOM 3724 N N . TYR B 1 100 ? -16.156 -35.375 -3.424 1 97.62 100 TYR B N 1
ATOM 3725 C CA . TYR B 1 100 ? -15.875 -34.062 -2.857 1 97.62 100 TYR B CA 1
ATOM 3726 C C . TYR B 1 100 ? -14.711 -34.125 -1.876 1 97.62 100 TYR B C 1
ATOM 3728 O O . TYR B 1 100 ? -14.586 -35.094 -1.12 1 97.62 100 TYR B O 1
ATOM 3736 N N . GLY B 1 101 ? -13.898 -33.062 -1.883 1 97.62 101 GLY B N 1
ATOM 3737 C CA . GLY B 1 101 ? -12.805 -32.938 -0.937 1 97.62 101 GLY B CA 1
ATOM 3738 C C . GLY B 1 101 ? -11.664 -32.062 -1.453 1 97.62 101 GLY B C 1
ATOM 3739 O O . GLY B 1 101 ? -11.539 -31.859 -2.662 1 97.62 101 GLY B O 1
ATOM 3740 N N . ARG B 1 102 ? -10.852 -31.578 -0.522 1 96.94 102 ARG B N 1
ATOM 3741 C CA . ARG B 1 102 ? -9.672 -30.812 -0.917 1 96.94 102 ARG B CA 1
ATOM 3742 C C . ARG B 1 102 ? -8.688 -31.688 -1.695 1 96.94 102 ARG B C 1
ATOM 3744 O O . ARG B 1 102 ? -8.281 -32.75 -1.219 1 96.94 102 ARG B O 1
ATOM 3751 N N . GLY B 1 103 ? -8.367 -31.281 -2.908 1 96.44 103 GLY B N 1
ATOM 3752 C CA . GLY B 1 103 ? -7.465 -32.031 -3.771 1 96.44 103 GLY B CA 1
ATOM 3753 C C . GLY B 1 103 ? -8.188 -33 -4.699 1 96.44 103 GLY B C 1
ATOM 3754 O O . GLY B 1 103 ? -7.566 -33.625 -5.559 1 96.44 103 GLY B O 1
ATOM 3755 N N . ALA B 1 104 ? -9.531 -33.031 -4.57 1 97.38 104 ALA B N 1
ATOM 3756 C CA . ALA B 1 104 ? -10.281 -33.938 -5.438 1 97.38 104 ALA B CA 1
ATOM 3757 C C . ALA B 1 104 ? -9.984 -33.656 -6.906 1 97.38 104 ALA B C 1
ATOM 3759 O O . ALA B 1 104 ? -9.727 -34.594 -7.68 1 97.38 104 ALA B O 1
ATOM 3760 N N . CYS B 1 105 ? -9.977 -32.438 -7.168 1 94.62 105 CYS B N 1
ATOM 3761 C CA . CYS B 1 105 ? -9.719 -32 -8.531 1 94.62 105 CYS B CA 1
ATOM 3762 C C . CYS B 1 105 ? -8.242 -31.688 -8.734 1 94.62 105 CYS B C 1
ATOM 3764 O O . CYS B 1 105 ? -7.652 -32.062 -9.742 1 94.62 105 CYS B O 1
ATOM 3766 N N . ASP B 1 106 ? -7.457 -31.156 -7.898 1 93.31 106 ASP B N 1
ATOM 3767 C CA . ASP B 1 106 ? -6.082 -30.672 -8.008 1 93.31 106 ASP B CA 1
ATOM 3768 C C . ASP B 1 106 ? -5.227 -31.188 -6.848 1 93.31 106 ASP B C 1
ATOM 3770 O O . ASP B 1 106 ? -5.117 -30.531 -5.812 1 93.31 106 ASP B O 1
ATOM 3774 N N . MET B 1 107 ? -4.656 -32.312 -6.879 1 95.19 107 MET B N 1
ATOM 3775 C CA . MET B 1 107 ? -4.918 -33.188 -8.031 1 95.19 107 MET B CA 1
ATOM 3776 C C . MET B 1 107 ? -4.852 -34.656 -7.645 1 95.19 107 MET B C 1
ATOM 3778 O O . MET B 1 107 ? -4.254 -35.469 -8.359 1 95.19 107 MET B O 1
ATOM 3782 N N . LYS B 1 108 ? -5.414 -34.938 -6.523 1 98.31 108 LYS B N 1
ATOM 3783 C CA . LYS B 1 108 ? -5.316 -36.281 -5.973 1 98.31 108 LYS B CA 1
ATOM 3784 C C . LYS B 1 108 ? -6.078 -37.281 -6.836 1 98.31 108 LYS B C 1
ATOM 3786 O O . LYS B 1 108 ? -5.758 -38.469 -6.844 1 98.31 108 LYS B O 1
ATOM 3791 N N . SER B 1 109 ? -7.109 -36.875 -7.531 1 98.44 109 SER B N 1
ATOM 3792 C CA . SER B 1 109 ? -7.758 -37.781 -8.484 1 98.44 109 SER B CA 1
ATOM 3793 C C . SER B 1 109 ? -6.82 -38.125 -9.633 1 98.44 109 SER B C 1
ATOM 3795 O O . SER B 1 109 ? -6.762 -39.281 -10.062 1 98.44 109 SER B O 1
ATOM 3797 N N . GLY B 1 110 ? -6.105 -37.125 -10.18 1 98.62 110 GLY B N 1
ATOM 3798 C CA . GLY B 1 110 ? -5.102 -37.406 -11.195 1 98.62 110 GLY B CA 1
ATOM 3799 C C . GLY B 1 110 ? -3.98 -38.312 -10.703 1 98.62 110 GLY B C 1
ATOM 3800 O O . GLY B 1 110 ? -3.539 -39.188 -11.422 1 98.62 110 GLY B O 1
ATOM 3801 N N . LEU B 1 111 ? -3.555 -38.062 -9.523 1 98.75 111 LEU B N 1
ATOM 3802 C CA . LEU B 1 111 ? -2.555 -38.906 -8.867 1 98.75 111 LEU B CA 1
ATOM 3803 C C . LEU B 1 111 ? -3.031 -40.344 -8.781 1 98.75 111 LEU B C 1
ATOM 3805 O O . LEU B 1 111 ? -2.271 -41.281 -9.062 1 98.75 111 LEU B O 1
ATOM 3809 N N . ALA B 1 112 ? -4.234 -40.531 -8.43 1 98.69 112 ALA B N 1
ATOM 3810 C CA . ALA B 1 112 ? -4.828 -41.844 -8.328 1 98.69 112 ALA B CA 1
ATOM 3811 C C . ALA B 1 112 ? -4.82 -42.562 -9.688 1 98.69 112 ALA B C 1
ATOM 3813 O O . ALA B 1 112 ? -4.504 -43.75 -9.773 1 98.69 112 ALA B O 1
ATOM 3814 N N . CYS B 1 113 ? -5.188 -41.844 -10.703 1 98.62 113 CYS B N 1
ATOM 3815 C CA . CYS B 1 113 ? -5.203 -42.406 -12.047 1 98.62 113 CYS B CA 1
ATOM 3816 C C . CYS B 1 113 ? -3.809 -42.844 -12.469 1 98.62 113 CYS B C 1
ATOM 3818 O O . CYS B 1 113 ? -3.641 -43.938 -13.055 1 98.62 113 CYS B O 1
ATOM 3820 N N . ALA B 1 114 ? -2.828 -42.031 -12.227 1 98.75 114 ALA B N 1
ATOM 3821 C CA . ALA B 1 114 ? -1.445 -42.344 -12.578 1 98.75 114 ALA B CA 1
ATOM 3822 C C . ALA B 1 114 ? -0.962 -43.594 -11.828 1 98.75 114 ALA B C 1
ATOM 3824 O O . ALA B 1 114 ? -0.324 -44.469 -12.422 1 98.75 114 ALA B O 1
ATOM 3825 N N . LEU B 1 115 ? -1.274 -43.656 -10.531 1 98.62 115 LEU B N 1
ATOM 3826 C CA . LEU B 1 115 ? -0.879 -44.781 -9.719 1 98.62 115 LEU B CA 1
ATOM 3827 C C . LEU B 1 115 ? -1.549 -46.062 -10.211 1 98.62 115 LEU B C 1
ATOM 3829 O O . LEU B 1 115 ? -0.92 -47.125 -10.25 1 98.62 115 LEU B O 1
ATOM 3833 N N . SER B 1 116 ? -2.793 -45.938 -10.523 1 98 116 SER B N 1
ATOM 3834 C CA . SER B 1 116 ? -3.529 -47.094 -11.039 1 98 116 SER B CA 1
ATOM 3835 C C . SER B 1 116 ? -2.914 -47.594 -12.336 1 98 116 SER B C 1
ATOM 3837 O O . SER B 1 116 ? -2.693 -48.812 -12.492 1 98 116 SER B O 1
ATOM 3839 N N . ALA B 1 117 ? -2.652 -46.719 -13.25 1 98.06 117 ALA B N 1
ATOM 3840 C CA . ALA B 1 117 ? -2.035 -47.094 -14.523 1 98.06 117 ALA B CA 1
ATOM 3841 C C . ALA B 1 117 ? -0.665 -47.719 -14.297 1 98.06 117 ALA B C 1
ATOM 3843 O O . ALA B 1 117 ? -0.327 -48.719 -14.938 1 98.06 117 ALA B O 1
ATOM 3844 N N . PHE B 1 118 ? 0.117 -47.156 -13.461 1 98.25 118 PHE B N 1
ATOM 3845 C CA . PHE B 1 118 ? 1.446 -47.688 -13.164 1 98.25 118 PHE B CA 1
ATOM 3846 C C . PHE B 1 118 ? 1.362 -49.094 -12.617 1 98.25 118 PHE B C 1
ATOM 3848 O O . PHE B 1 118 ? 2.119 -49.969 -13.039 1 98.25 118 PHE B O 1
ATOM 3855 N N . SER B 1 119 ? 0.468 -49.281 -11.656 1 97.31 119 SER B N 1
ATOM 3856 C CA . SER B 1 119 ? 0.288 -50.594 -11.055 1 97.31 119 SER B CA 1
ATOM 3857 C C . SER B 1 119 ? -0.109 -51.625 -12.094 1 97.31 119 SER B C 1
ATOM 3859 O O . SER B 1 119 ? 0.374 -52.781 -12.062 1 97.31 119 SER B O 1
ATOM 3861 N N . ALA B 1 120 ? -0.98 -51.25 -12.953 1 96.31 120 ALA B N 1
ATOM 3862 C CA . ALA B 1 120 ? -1.41 -52.156 -14.008 1 96.31 120 ALA B CA 1
ATOM 3863 C C . ALA B 1 120 ? -0.233 -52.562 -14.891 1 96.31 120 ALA B C 1
ATOM 3865 O O . ALA B 1 120 ? -0.09 -53.75 -15.234 1 96.31 120 ALA B O 1
ATOM 3866 N N . MET B 1 121 ? 0.607 -51.656 -15.234 1 97.44 121 MET B N 1
ATOM 3867 C CA . MET B 1 121 ? 1.76 -51.938 -16.078 1 97.44 121 MET B CA 1
ATOM 3868 C C . MET B 1 121 ? 2.793 -52.781 -15.336 1 97.44 121 MET B C 1
ATOM 3870 O O . MET B 1 121 ? 3.461 -53.625 -15.922 1 97.44 121 MET B O 1
ATOM 3874 N N . ALA B 1 122 ? 2.926 -52.5 -14.07 1 96.81 122 ALA B N 1
ATOM 3875 C CA . ALA B 1 122 ? 3.857 -53.25 -13.258 1 96.81 122 ALA B CA 1
ATOM 3876 C C . ALA B 1 122 ? 3.451 -54.719 -13.203 1 96.81 122 ALA B C 1
ATOM 3878 O O . ALA B 1 122 ? 4.301 -55.625 -13.281 1 96.81 122 ALA B O 1
ATOM 3879 N N . LYS B 1 123 ? 2.188 -54.906 -13.062 1 94.56 123 LYS B N 1
ATOM 3880 C CA . LYS B 1 123 ? 1.68 -56.281 -13.039 1 94.56 123 LYS B CA 1
ATOM 3881 C C . LYS B 1 123 ? 1.898 -56.969 -14.383 1 94.56 123 LYS B C 1
ATOM 3883 O O . LYS B 1 123 ? 2.264 -58.156 -14.43 1 94.56 123 LYS B O 1
ATOM 3888 N N . GLU B 1 124 ? 1.672 -56.25 -15.406 1 94.88 124 GLU B N 1
ATOM 3889 C CA . GLU B 1 124 ? 1.898 -56.812 -16.734 1 94.88 124 GLU B CA 1
ATOM 3890 C C . GLU B 1 124 ? 3.375 -57.125 -16.953 1 94.88 124 GLU B C 1
ATOM 3892 O O . GLU B 1 124 ? 3.717 -58.156 -17.516 1 94.88 124 GLU B O 1
ATOM 3897 N N . ALA B 1 125 ? 4.191 -56.281 -16.547 1 95.06 125 ALA B N 1
ATOM 3898 C CA . ALA B 1 125 ? 5.629 -56.5 -16.656 1 95.06 125 ALA B CA 1
ATOM 3899 C C . ALA B 1 125 ? 6.055 -57.719 -15.82 1 95.06 125 ALA B C 1
ATOM 3901 O O . ALA B 1 125 ? 6.906 -58.5 -16.25 1 95.06 125 ALA B O 1
ATOM 3902 N N . ALA B 1 126 ? 5.484 -57.875 -14.711 1 93.06 126 ALA B N 1
ATOM 3903 C CA . ALA B 1 126 ? 5.809 -58.969 -13.812 1 93.06 126 ALA B CA 1
ATOM 3904 C C . ALA B 1 126 ? 5.359 -60.312 -14.391 1 93.06 126 ALA B C 1
ATOM 3906 O O . ALA B 1 126 ? 5.883 -61.344 -14.016 1 93.06 126 ALA B O 1
ATOM 3907 N N . SER B 1 127 ? 4.457 -60.219 -15.312 1 93.19 127 SER B N 1
ATOM 3908 C CA . SER B 1 127 ? 3.943 -61.438 -15.93 1 93.19 127 SER B CA 1
ATOM 3909 C C . SER B 1 127 ? 4.824 -61.906 -17.094 1 93.19 127 SER B C 1
ATOM 3911 O O . SER B 1 127 ? 4.527 -62.875 -17.75 1 93.19 127 SER B O 1
ATOM 3913 N N . GLY B 1 128 ? 5.879 -61.156 -17.375 1 91.94 128 GLY B N 1
ATOM 3914 C CA . GLY B 1 128 ? 6.863 -61.594 -18.344 1 91.94 128 GLY B CA 1
ATOM 3915 C C . GLY B 1 128 ? 6.93 -60.75 -19.594 1 91.94 128 GLY B C 1
ATOM 3916 O O . GLY B 1 128 ? 7.781 -60.938 -20.453 1 91.94 128 GLY B O 1
ATOM 3917 N N . LYS B 1 129 ? 6.098 -59.812 -19.719 1 93 129 LYS B N 1
ATOM 3918 C CA . LYS B 1 129 ? 6.145 -58.906 -20.859 1 93 129 LYS B CA 1
ATOM 3919 C C . LYS B 1 129 ? 7.195 -57.812 -20.641 1 93 129 LYS B C 1
ATOM 3921 O O . LYS B 1 129 ? 7.141 -57.094 -19.672 1 93 129 LYS B O 1
ATOM 3926 N N . ILE B 1 130 ? 8.07 -57.688 -21.547 1 92.94 130 ILE B N 1
ATOM 3927 C CA . ILE B 1 130 ? 9.148 -56.719 -21.391 1 92.94 130 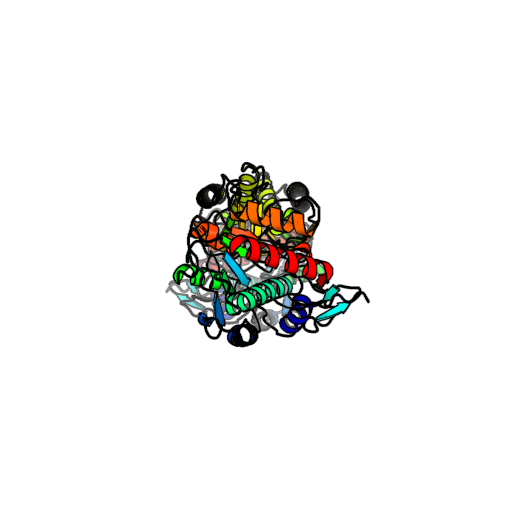ILE B CA 1
ATOM 3928 C C . ILE B 1 130 ? 8.742 -55.375 -22.031 1 92.94 130 ILE B C 1
ATOM 3930 O O . ILE B 1 130 ? 8.508 -55.312 -23.234 1 92.94 130 ILE B O 1
ATOM 3934 N N . PRO B 1 131 ? 8.703 -54.344 -21.234 1 97.19 131 PRO B N 1
ATOM 3935 C CA . PRO B 1 131 ? 8.352 -53.062 -21.812 1 97.19 131 PRO B CA 1
ATOM 3936 C C . PRO B 1 131 ? 9.414 -52.531 -22.797 1 97.19 131 PRO B C 1
ATOM 3938 O O . PRO B 1 131 ? 10.609 -52.75 -22.562 1 97.19 131 PRO B O 1
ATOM 3941 N N . ARG B 1 132 ? 8.969 -51.844 -23.812 1 97.62 132 ARG B N 1
ATOM 3942 C CA . ARG B 1 132 ? 9.891 -51.219 -24.75 1 97.62 132 ARG B CA 1
ATOM 3943 C C . ARG B 1 132 ? 10.625 -50.062 -24.109 1 97.62 132 ARG B C 1
ATOM 3945 O O . ARG B 1 132 ? 11.852 -49.969 -24.188 1 97.62 132 ARG B O 1
ATOM 3952 N N . HIS B 1 133 ? 9.891 -49.188 -23.484 1 97.94 133 HIS B N 1
ATOM 3953 C CA . HIS B 1 133 ? 10.43 -48.062 -22.75 1 97.94 133 HIS B CA 1
ATOM 3954 C C . HIS B 1 133 ? 10.25 -48.25 -21.25 1 97.94 133 HIS B C 1
ATOM 3956 O O . HIS B 1 133 ? 9.305 -48.875 -20.797 1 97.94 133 HIS B O 1
ATOM 3962 N N . SER B 1 134 ? 11.18 -47.688 -20.5 1 98.25 134 SER B N 1
ATOM 3963 C CA . SER B 1 134 ? 10.945 -47.625 -19.062 1 98.25 134 SER B CA 1
ATOM 3964 C C . SER B 1 134 ? 9.727 -46.781 -18.719 1 98.25 134 SER B C 1
ATOM 3966 O O . SER B 1 134 ? 9.383 -45.875 -19.469 1 98.25 134 SER B O 1
ATOM 3968 N N . PHE B 1 135 ? 9.086 -47.156 -17.734 1 98.5 135 PHE B N 1
ATOM 3969 C CA . PHE B 1 135 ? 7.938 -46.438 -17.219 1 98.5 135 PHE B CA 1
ATOM 3970 C C . PHE B 1 135 ? 8.195 -45.969 -15.781 1 98.5 135 PHE B C 1
ATOM 3972 O O . PHE B 1 135 ? 8.492 -46.781 -14.906 1 98.5 135 PHE B O 1
ATOM 3979 N N . VAL B 1 136 ? 8.102 -44.656 -15.547 1 98.81 136 VAL B N 1
ATOM 3980 C CA . VAL B 1 136 ? 8.469 -44.062 -14.258 1 98.81 136 VAL B CA 1
ATOM 3981 C C . VAL B 1 136 ? 7.277 -43.312 -13.664 1 98.81 136 VAL B C 1
ATOM 3983 O O . VAL B 1 136 ? 6.59 -42.562 -14.367 1 98.81 136 VAL B O 1
ATOM 3986 N N . PHE B 1 137 ? 6.949 -43.562 -12.406 1 98.75 137 PHE B N 1
ATOM 3987 C CA . PHE B 1 137 ? 6.047 -42.75 -11.617 1 98.75 137 PHE B CA 1
ATOM 3988 C C . PHE B 1 137 ? 6.832 -41.844 -10.68 1 98.75 137 PHE B C 1
ATOM 3990 O O . PHE B 1 137 ? 7.762 -42.281 -10 1 98.75 137 PHE B O 1
ATOM 3997 N N . ILE B 1 138 ? 6.465 -40.594 -10.656 1 98.88 138 ILE B N 1
ATOM 3998 C CA . ILE B 1 138 ? 7.102 -39.625 -9.742 1 98.88 138 ILE B CA 1
ATOM 3999 C C . ILE B 1 138 ? 6.031 -38.875 -8.953 1 98.88 138 ILE B C 1
ATOM 4001 O O . ILE B 1 138 ? 5.137 -38.281 -9.531 1 98.88 138 ILE B O 1
ATOM 4005 N N . GLY B 1 139 ? 6.039 -38.969 -7.629 1 98.81 139 GLY B N 1
ATOM 4006 C CA . GLY B 1 139 ? 5.301 -38.094 -6.734 1 98.81 139 GLY B CA 1
ATOM 4007 C C . GLY B 1 139 ? 6.141 -36.969 -6.18 1 98.81 139 GLY B C 1
ATOM 4008 O O . GLY B 1 139 ? 7.188 -37.188 -5.566 1 98.81 139 GLY B O 1
ATOM 4009 N N . THR B 1 140 ? 5.711 -35.688 -6.367 1 98.81 140 THR B N 1
ATOM 4010 C CA . THR B 1 140 ? 6.547 -34.562 -5.992 1 98.81 140 THR B CA 1
ATOM 4011 C C . THR B 1 140 ? 5.934 -33.781 -4.816 1 98.81 140 THR B C 1
ATOM 4013 O O . THR B 1 140 ? 4.727 -33.875 -4.578 1 98.81 140 THR B O 1
ATOM 4016 N N . VAL B 1 141 ? 6.789 -33.062 -4.09 1 98.12 141 VAL B N 1
ATOM 4017 C CA . VAL B 1 141 ? 6.379 -32.188 -3.004 1 98.12 141 VAL B CA 1
ATOM 4018 C C . VAL B 1 141 ? 6.41 -30.734 -3.477 1 98.12 141 VAL B C 1
ATOM 4020 O O . VAL B 1 141 ? 7.055 -30.422 -4.477 1 98.12 141 VAL B O 1
ATOM 4023 N N . ASP B 1 142 ? 5.656 -29.844 -2.896 1 95.81 142 ASP B N 1
ATOM 4024 C CA . ASP B 1 142 ? 5.809 -28.391 -2.875 1 95.81 142 ASP B CA 1
ATOM 4025 C C . ASP B 1 142 ? 5.395 -27.781 -4.211 1 95.81 142 ASP B C 1
ATOM 4027 O O . ASP B 1 142 ? 5.891 -26.719 -4.59 1 95.81 142 ASP B O 1
ATOM 4031 N N . GLU B 1 143 ? 4.578 -28.438 -4.977 1 92.81 143 GLU B N 1
ATOM 4032 C CA . GLU B 1 143 ? 4.109 -27.859 -6.234 1 92.81 143 GLU B CA 1
ATOM 4033 C C . GLU B 1 143 ? 3.27 -26.609 -6 1 92.81 143 GLU B C 1
ATOM 4035 O O . GLU B 1 143 ? 3.373 -25.641 -6.75 1 92.81 143 GLU B O 1
ATOM 4040 N N . GLU B 1 144 ? 2.512 -26.547 -5.043 1 87.81 144 GLU B N 1
ATOM 4041 C CA . GLU B 1 144 ? 1.562 -25.469 -4.789 1 87.81 144 GLU B CA 1
ATOM 4042 C C . GLU B 1 144 ? 2.26 -24.25 -4.203 1 87.81 144 GLU B C 1
ATOM 4044 O O . GLU B 1 144 ? 1.615 -23.234 -3.918 1 87.81 144 GLU B O 1
ATOM 4049 N N . ASP B 1 145 ? 3.512 -24.297 -3.994 1 86.5 145 ASP B N 1
ATOM 4050 C CA . ASP B 1 145 ? 4.262 -23.172 -3.449 1 86.5 145 ASP B CA 1
ATOM 4051 C C . ASP B 1 145 ? 5.445 -22.812 -4.348 1 86.5 145 ASP B C 1
ATOM 4053 O O . ASP B 1 145 ? 5.273 -22.172 -5.383 1 86.5 145 ASP B O 1
ATOM 4057 N N . PHE B 1 146 ? 6.695 -23.438 -4.129 1 85.69 146 PHE B N 1
ATOM 4058 C CA . PHE B 1 146 ? 7.883 -23 -4.848 1 85.69 146 PHE B CA 1
ATOM 4059 C C . PHE B 1 146 ? 8.305 -24.047 -5.875 1 85.69 146 PHE B C 1
ATOM 4061 O O . PHE B 1 146 ? 9.297 -23.859 -6.59 1 85.69 146 PHE B O 1
ATOM 4068 N N . MET B 1 147 ? 7.562 -25.141 -5.973 1 92.56 147 MET B N 1
ATOM 4069 C CA . MET B 1 147 ? 7.812 -26.203 -6.938 1 92.56 147 MET B CA 1
ATOM 4070 C C . MET B 1 147 ? 9.227 -26.75 -6.789 1 92.56 147 MET B C 1
ATOM 4072 O O . MET B 1 147 ? 9.867 -27.109 -7.777 1 92.56 147 MET B O 1
ATOM 4076 N N . ARG B 1 148 ? 9.719 -26.875 -5.484 1 94.44 148 ARG B N 1
ATOM 4077 C CA . ARG B 1 148 ? 11.07 -27.328 -5.191 1 94.44 148 ARG B CA 1
ATOM 4078 C C . ARG B 1 148 ? 11.211 -28.828 -5.418 1 94.44 148 ARG B C 1
ATOM 4080 O O . ARG B 1 148 ? 12.312 -29.328 -5.617 1 94.44 148 ARG B O 1
ATOM 4087 N N . GLY B 1 149 ? 10.055 -29.625 -5.406 1 98.19 149 GLY B N 1
ATOM 4088 C CA . GLY B 1 149 ? 10.062 -31.047 -5.684 1 98.19 149 GLY B CA 1
ATOM 4089 C C . GLY B 1 149 ? 10.516 -31.375 -7.094 1 98.19 149 GLY B C 1
ATOM 4090 O O . GLY B 1 149 ? 11.406 -32.219 -7.285 1 98.19 149 GLY B O 1
ATOM 4091 N N . VAL B 1 150 ? 9.883 -30.703 -8.031 1 98 150 VAL B N 1
ATOM 4092 C CA . VAL B 1 150 ? 10.211 -31 -9.422 1 98 150 VAL B CA 1
ATOM 4093 C C . VAL B 1 150 ? 11.633 -30.516 -9.727 1 98 150 VAL B C 1
ATOM 4095 O O . VAL B 1 150 ? 12.352 -31.141 -10.516 1 98 150 VAL B O 1
ATOM 4098 N N . GLU B 1 151 ? 12.07 -29.469 -9.094 1 97.12 151 GLU B N 1
ATOM 4099 C CA . GLU B 1 151 ? 13.453 -29.031 -9.25 1 97.12 151 GLU B CA 1
ATOM 4100 C C . GLU B 1 151 ? 14.43 -30.125 -8.812 1 97.12 151 GLU B C 1
ATOM 4102 O O . GLU B 1 151 ? 15.453 -30.344 -9.453 1 97.12 151 GLU B O 1
ATOM 4107 N N . ASP B 1 152 ? 14.117 -30.719 -7.711 1 98.25 152 ASP B N 1
ATOM 4108 C CA . ASP B 1 152 ? 14.938 -31.812 -7.215 1 98.25 152 ASP B CA 1
ATOM 4109 C C . ASP B 1 152 ? 14.914 -33 -8.18 1 98.25 152 ASP B C 1
ATOM 4111 O O . ASP B 1 152 ? 15.938 -33.656 -8.383 1 98.25 152 ASP B O 1
ATOM 4115 N N . VAL B 1 153 ? 13.75 -33.312 -8.766 1 98.56 153 VAL B N 1
ATOM 4116 C CA . VAL B 1 153 ? 13.594 -34.375 -9.75 1 98.56 153 VAL B CA 1
ATOM 4117 C C . VAL B 1 153 ? 14.562 -34.156 -10.906 1 98.56 153 VAL B C 1
ATOM 4119 O O . VAL B 1 153 ? 15.211 -35.094 -11.367 1 98.56 153 VAL B O 1
ATOM 4122 N N . ILE B 1 154 ? 14.625 -32.938 -11.367 1 98.19 154 ILE B N 1
ATOM 4123 C CA . ILE B 1 154 ? 15.516 -32.562 -12.469 1 98.19 154 ILE B CA 1
ATOM 4124 C C . ILE B 1 154 ? 16.969 -32.75 -12.031 1 98.19 154 ILE B C 1
ATOM 4126 O O . ILE B 1 154 ? 17.781 -33.344 -12.75 1 98.19 154 ILE B O 1
ATOM 4130 N N . ARG B 1 155 ? 17.312 -32.281 -10.812 1 97.88 155 ARG B N 1
ATOM 4131 C CA . ARG B 1 155 ? 18.672 -32.344 -10.281 1 97.88 155 ARG B CA 1
ATOM 4132 C C . ARG B 1 155 ? 19.141 -33.781 -10.148 1 97.88 155 ARG B C 1
ATOM 4134 O O . ARG B 1 155 ? 20.312 -34.094 -10.383 1 97.88 155 ARG B O 1
ATOM 4141 N N . GLU B 1 156 ? 18.219 -34.656 -9.797 1 97.38 156 GLU B N 1
ATOM 4142 C CA . GLU B 1 156 ? 18.547 -36.062 -9.555 1 97.38 156 GLU B CA 1
ATOM 4143 C C . GLU B 1 156 ? 18.625 -36.844 -10.867 1 97.38 156 GLU B C 1
ATOM 4145 O O . GLU B 1 156 ? 19.062 -38 -10.883 1 97.38 156 GLU B O 1
ATOM 4150 N N . GLY B 1 157 ? 18.141 -36.25 -11.898 1 97.81 157 GLY B N 1
ATOM 4151 C CA . GLY B 1 157 ? 18.203 -36.906 -13.195 1 97.81 157 GLY B CA 1
ATOM 4152 C C . GLY B 1 157 ? 17.109 -37.938 -13.383 1 97.81 157 GLY B C 1
ATOM 4153 O O . GLY B 1 157 ? 17.281 -38.875 -14.156 1 97.81 157 GLY B O 1
ATOM 4154 N N . TRP B 1 158 ? 16 -37.812 -12.68 1 98.12 158 TRP B N 1
ATOM 4155 C CA . TRP B 1 158 ? 14.898 -38.75 -12.828 1 98.12 158 TRP B CA 1
ATOM 4156 C C . TRP B 1 158 ? 14.18 -38.562 -14.148 1 98.12 158 TRP B C 1
ATOM 4158 O O . TRP B 1 158 ? 13.43 -39.406 -14.602 1 98.12 158 TRP B O 1
ATOM 4168 N N . VAL B 1 159 ? 14.359 -37.375 -14.727 1 98.31 159 VAL B N 1
ATOM 4169 C CA . VAL B 1 159 ? 13.836 -37.031 -16.047 1 98.31 159 VAL B CA 1
ATOM 4170 C C . VAL B 1 159 ? 14.93 -36.375 -16.891 1 98.31 159 VAL B C 1
ATOM 4172 O O . VAL B 1 159 ? 15.891 -35.812 -16.344 1 98.31 159 VAL B O 1
ATOM 4175 N N . THR B 1 160 ? 14.75 -36.438 -18.172 1 98.12 160 THR B N 1
ATOM 4176 C CA . THR B 1 160 ? 15.727 -35.844 -19.078 1 98.12 160 THR B CA 1
ATOM 4177 C C . THR B 1 160 ? 15.023 -35.031 -20.156 1 98.12 160 THR B C 1
ATOM 4179 O O . THR B 1 160 ? 13.797 -34.969 -20.188 1 98.12 160 THR B O 1
ATOM 4182 N N . GLU B 1 161 ? 15.812 -34.438 -21.062 1 97.19 161 GLU B N 1
ATOM 4183 C CA . GLU B 1 161 ? 15.305 -33.656 -22.172 1 97.19 161 GLU B CA 1
ATOM 4184 C C . GLU B 1 161 ? 14.57 -34.531 -23.188 1 97.19 161 GLU B C 1
ATOM 4186 O O . GLU B 1 161 ? 13.82 -34.031 -24.031 1 97.19 161 GLU B O 1
ATOM 4191 N N . LYS B 1 162 ? 14.672 -35.875 -23 1 97.06 162 LYS B N 1
ATOM 4192 C CA . LYS B 1 162 ? 14.086 -36.812 -23.969 1 97.06 162 LYS B CA 1
ATOM 4193 C C . LYS B 1 162 ? 12.859 -37.5 -23.391 1 97.06 162 LYS B C 1
ATOM 4195 O O . LYS B 1 162 ? 12.07 -38.094 -24.141 1 97.06 162 LYS B O 1
ATOM 4200 N N . SER B 1 163 ? 12.711 -37.469 -22.109 1 98.25 163 SER B N 1
ATOM 4201 C CA . SER B 1 163 ? 11.648 -38.219 -21.438 1 98.25 163 SER B CA 1
ATOM 4202 C C . SER B 1 163 ? 10.273 -37.781 -21.922 1 98.25 163 SER B C 1
ATOM 4204 O O . SER B 1 163 ? 10.086 -36.625 -22.328 1 98.25 163 SER B O 1
ATOM 4206 N N . PHE B 1 164 ? 9.305 -38.719 -21.984 1 98.44 164 PHE B N 1
ATOM 4207 C CA . PHE B 1 164 ? 7.898 -38.406 -22.219 1 98.44 164 PHE B CA 1
ATOM 4208 C C . PHE B 1 164 ? 7.184 -38.156 -20.891 1 98.44 164 PHE B C 1
ATOM 4210 O O . PHE B 1 164 ? 6.832 -39.094 -20.172 1 98.44 164 PHE B O 1
ATOM 4217 N N . ILE B 1 165 ? 6.887 -36.875 -20.609 1 98.56 165 ILE B N 1
ATOM 4218 C CA . ILE B 1 165 ? 6.473 -36.531 -19.25 1 98.56 165 ILE B CA 1
ATOM 4219 C C . ILE B 1 165 ? 5.031 -36.031 -19.25 1 98.56 165 ILE B C 1
ATOM 4221 O O . ILE B 1 165 ? 4.711 -35.062 -19.938 1 98.56 165 ILE B O 1
ATOM 4225 N N . LEU B 1 166 ? 4.191 -36.688 -18.516 1 98.62 166 LEU B N 1
ATOM 4226 C CA . LEU B 1 166 ? 2.781 -36.312 -18.391 1 98.62 166 LEU B CA 1
ATOM 4227 C C . LEU B 1 166 ? 2.412 -36.094 -16.922 1 98.62 166 LEU B C 1
ATOM 4229 O O . LEU B 1 166 ? 2.637 -36.969 -16.078 1 98.62 166 LEU B O 1
ATOM 4233 N N . ASP B 1 167 ? 1.956 -34.875 -16.656 1 98.38 167 ASP B N 1
ATOM 4234 C CA . ASP B 1 167 ? 1.312 -34.719 -15.359 1 98.38 167 ASP B CA 1
ATOM 4235 C C . ASP B 1 167 ? -0.204 -34.844 -15.477 1 98.38 167 ASP B C 1
ATOM 4237 O O . ASP B 1 167 ? -0.738 -34.969 -16.578 1 98.38 167 ASP B O 1
ATOM 4241 N N . THR B 1 168 ? -0.861 -34.969 -14.305 1 98.31 168 THR B N 1
ATOM 4242 C CA . THR B 1 168 ? -2.285 -35.281 -14.328 1 98.31 168 THR B CA 1
ATOM 4243 C C . THR B 1 168 ? -3.102 -34.125 -13.719 1 98.31 168 THR B C 1
ATOM 4245 O O . THR B 1 168 ? -4.062 -34.375 -12.992 1 98.31 168 THR B O 1
ATOM 4248 N N . GLU B 1 169 ? -2.691 -32.938 -14.031 1 96.94 169 GLU B N 1
ATOM 4249 C CA . GLU B 1 169 ? -3.463 -31.766 -13.641 1 96.94 169 GLU B CA 1
ATOM 4250 C C . GLU B 1 169 ? -4.867 -31.797 -14.234 1 96.94 169 GLU B C 1
ATOM 4252 O O . GLU B 1 169 ? -5.09 -32.438 -15.266 1 96.94 169 GLU B O 1
ATOM 4257 N N . PRO B 1 170 ? -5.797 -31.156 -13.516 1 96.19 170 PRO B N 1
ATOM 4258 C CA . PRO B 1 170 ? -7.141 -31.125 -14.094 1 96.19 170 PRO B CA 1
ATOM 4259 C C . PRO B 1 170 ? -7.203 -30.312 -15.391 1 96.19 170 PRO B C 1
ATOM 4261 O O . PRO B 1 170 ? -6.871 -29.125 -15.398 1 96.19 170 PRO B O 1
ATOM 4264 N N . THR B 1 171 ? -7.664 -30.953 -16.484 1 95.5 171 THR B N 1
ATOM 4265 C CA . THR B 1 171 ? -7.621 -30.297 -17.781 1 95.5 171 THR B CA 1
ATOM 4266 C C . THR B 1 171 ? -8.992 -30.328 -18.453 1 95.5 171 THR B C 1
ATOM 4268 O O . THR B 1 171 ? -9.117 -29.984 -19.625 1 95.5 171 THR B O 1
ATOM 4271 N N . ASN B 1 172 ? -9.953 -30.875 -17.766 1 93.94 172 ASN B N 1
ATOM 4272 C CA . ASN B 1 172 ? -11.328 -30.922 -18.25 1 93.94 172 ASN B CA 1
ATOM 4273 C C . ASN B 1 172 ? -11.422 -31.578 -19.625 1 93.94 172 ASN B C 1
ATOM 4275 O O . ASN B 1 172 ? -12.086 -31.062 -20.531 1 93.94 172 ASN B O 1
ATOM 4279 N N . GLY B 1 173 ? -10.625 -32.594 -19.797 1 94.12 173 GLY B N 1
ATOM 4280 C CA . GLY B 1 173 ? -10.719 -33.406 -21 1 94.12 173 GLY B CA 1
ATOM 4281 C C . GLY B 1 173 ? -9.859 -32.906 -22.141 1 94.12 173 GLY B C 1
ATOM 4282 O O . GLY B 1 173 ? -9.844 -33.469 -23.219 1 94.12 173 GLY B O 1
ATOM 4283 N N . GLN B 1 174 ? -9.125 -31.875 -21.859 1 96.06 174 GLN B N 1
ATOM 4284 C CA . GLN B 1 174 ? -8.242 -31.328 -22.891 1 96.06 174 GLN B CA 1
ATOM 4285 C C . GLN B 1 174 ? -6.797 -31.766 -22.641 1 96.06 174 GLN B C 1
ATOM 4287 O O . GLN B 1 174 ? -6.41 -32.062 -21.516 1 96.06 174 GLN B O 1
ATOM 4292 N N . ILE B 1 175 ? -6.062 -31.906 -23.766 1 97.06 175 ILE B N 1
ATOM 4293 C CA . ILE B 1 175 ? -4.613 -32.031 -23.625 1 97.06 175 ILE B CA 1
ATOM 4294 C C . ILE B 1 175 ? -4 -30.625 -23.547 1 97.06 175 ILE B C 1
ATOM 4296 O O . ILE B 1 175 ? -4.184 -29.797 -24.438 1 97.06 175 ILE B O 1
ATOM 4300 N N . GLN B 1 176 ? -3.332 -30.359 -22.5 1 94.62 176 GLN B N 1
ATOM 4301 C CA . GLN B 1 176 ? -2.756 -29.031 -22.328 1 94.62 176 GLN B CA 1
ATOM 4302 C C . GLN B 1 176 ? -1.23 -29.078 -22.344 1 94.62 176 GLN B C 1
ATOM 4304 O O . GLN B 1 176 ? -0.619 -29.734 -21.484 1 94.62 176 GLN B O 1
ATOM 4309 N N . VAL B 1 177 ? -0.589 -28.391 -23.328 1 93.06 177 VAL B N 1
ATOM 4310 C CA . VAL B 1 177 ? 0.823 -28.609 -23.609 1 93.06 177 VAL B CA 1
ATOM 4311 C C . VAL B 1 177 ? 1.593 -27.297 -23.5 1 93.06 177 VAL B C 1
ATOM 4313 O O . VAL B 1 177 ? 2.824 -27.281 -23.578 1 93.06 177 VAL B O 1
ATOM 4316 N N . ALA B 1 178 ? 0.927 -26.188 -23.453 1 89.94 178 ALA B N 1
ATOM 4317 C CA . ALA B 1 178 ? 1.571 -24.875 -23.422 1 89.94 178 ALA B CA 1
ATOM 4318 C C . ALA B 1 178 ? 1.282 -24.156 -22.109 1 89.94 178 ALA B C 1
ATOM 4320 O O . ALA B 1 178 ? 0.285 -24.438 -21.438 1 89.94 178 ALA B O 1
ATOM 4321 N N . HIS B 1 179 ? 2.27 -23.328 -21.734 1 93.38 179 HIS B N 1
ATOM 4322 C CA . HIS B 1 179 ? 2.168 -22.562 -20.5 1 93.38 179 HIS B CA 1
ATOM 4323 C C . HIS B 1 179 ? 2.656 -21.125 -20.703 1 93.38 179 HIS B C 1
ATOM 4325 O O . HIS B 1 179 ? 3.658 -20.906 -21.391 1 93.38 179 HIS B O 1
ATOM 4331 N N . LYS B 1 180 ? 1.88 -20.234 -20.109 1 92.81 180 LYS B N 1
ATOM 4332 C CA . LYS B 1 180 ? 2.43 -18.891 -20.016 1 92.81 180 LYS B CA 1
ATOM 4333 C C . LYS B 1 180 ? 3.625 -18.844 -19.062 1 92.81 180 LYS B C 1
ATOM 4335 O O . LYS B 1 180 ? 3.721 -19.656 -18.141 1 92.81 180 LYS B O 1
ATOM 4340 N N . GLY B 1 181 ? 4.527 -17.938 -19.375 1 93.19 181 GLY B N 1
ATOM 4341 C CA . GLY B 1 181 ? 5.59 -17.688 -18.406 1 93.19 181 GLY B CA 1
ATOM 4342 C C . GLY B 1 181 ? 5.098 -17 -17.156 1 93.19 181 GLY B C 1
ATOM 4343 O O . GLY B 1 181 ? 4.004 -16.438 -17.125 1 93.19 181 GLY B O 1
ATOM 4344 N N . ARG B 1 182 ? 5.906 -17.109 -16.094 1 93.06 182 ARG B N 1
ATOM 4345 C CA . ARG B 1 182 ? 5.609 -16.469 -14.828 1 93.06 182 ARG B CA 1
ATOM 4346 C C . ARG B 1 182 ? 6.84 -15.758 -14.266 1 93.06 182 ARG B C 1
ATOM 4348 O O . ARG B 1 182 ? 7.855 -16.391 -13.992 1 93.06 182 ARG B O 1
ATOM 4355 N N . THR B 1 183 ? 6.75 -14.5 -14.133 1 95.44 183 THR B N 1
ATOM 4356 C CA . THR B 1 183 ? 7.809 -13.719 -13.508 1 95.44 183 THR B CA 1
ATOM 4357 C C . THR B 1 183 ? 7.254 -12.898 -12.344 1 95.44 183 THR B C 1
ATOM 4359 O O . THR B 1 183 ? 6.289 -12.148 -12.516 1 95.44 183 THR B O 1
ATOM 4362 N N . TRP B 1 184 ? 7.906 -13.055 -11.188 1 95.69 184 TRP B N 1
ATOM 4363 C CA . TRP B 1 184 ? 7.512 -12.312 -9.992 1 95.69 184 TRP B CA 1
ATOM 4364 C C . TRP B 1 184 ? 8.547 -11.242 -9.656 1 95.69 184 TRP B C 1
ATOM 4366 O O . TRP B 1 184 ? 9.75 -11.516 -9.633 1 95.69 184 TRP B O 1
ATOM 4376 N N . PHE B 1 185 ? 8.008 -10.039 -9.461 1 97.81 185 PHE B N 1
ATOM 4377 C CA . PHE B 1 185 ? 8.867 -8.938 -9.039 1 97.81 185 PHE B CA 1
ATOM 4378 C C . PHE B 1 185 ? 8.469 -8.445 -7.652 1 97.81 185 PHE B C 1
ATOM 4380 O O . PHE B 1 185 ? 7.285 -8.445 -7.301 1 97.81 185 PHE B O 1
ATOM 4387 N N . GLU B 1 186 ? 9.438 -8.086 -6.922 1 98.25 186 GLU B N 1
ATOM 4388 C CA . GLU B 1 186 ? 9.289 -7.152 -5.805 1 98.25 186 GLU B CA 1
ATOM 4389 C C . GLU B 1 186 ? 9.969 -5.816 -6.109 1 98.25 186 GLU B C 1
ATOM 4391 O O . GLU B 1 186 ? 11.18 -5.77 -6.344 1 98.25 186 GLU B O 1
ATOM 4396 N N . VAL B 1 187 ? 9.219 -4.785 -6.145 1 98.75 187 VAL B N 1
ATOM 4397 C CA . VAL B 1 187 ? 9.773 -3.469 -6.434 1 98.75 187 VAL B CA 1
ATOM 4398 C C . VAL B 1 187 ? 9.695 -2.59 -5.188 1 98.75 187 VAL B C 1
ATOM 4400 O O . VAL B 1 187 ? 8.656 -2.533 -4.523 1 98.75 187 VAL B O 1
ATOM 4403 N N . THR B 1 188 ? 10.789 -1.96 -4.84 1 98.81 188 THR B N 1
ATOM 4404 C CA . THR B 1 188 ? 10.867 -1.065 -3.691 1 98.81 188 THR B CA 1
ATOM 4405 C C . THR B 1 188 ? 11.305 0.331 -4.121 1 98.81 188 THR B C 1
ATOM 4407 O O . THR B 1 188 ? 12.312 0.484 -4.82 1 98.81 188 THR B O 1
ATOM 4410 N N . VAL B 1 189 ? 10.562 1.274 -3.715 1 98.81 189 VAL B N 1
ATOM 4411 C CA . VAL B 1 189 ? 10.922 2.67 -3.936 1 98.81 189 VAL B CA 1
ATOM 4412 C C . VAL B 1 189 ? 11.375 3.303 -2.619 1 98.81 189 VAL B C 1
ATOM 4414 O O . VAL B 1 189 ? 10.727 3.119 -1.585 1 98.81 189 VAL B O 1
ATOM 4417 N N . THR B 1 190 ? 12.492 3.963 -2.637 1 98.06 190 THR B N 1
ATOM 4418 C CA . THR B 1 190 ? 13 4.75 -1.519 1 98.06 190 THR B CA 1
ATOM 4419 C C . THR B 1 190 ? 12.922 6.242 -1.831 1 98.06 190 THR B C 1
ATOM 4421 O O . THR B 1 190 ? 13.477 6.699 -2.834 1 98.06 190 THR B O 1
ATOM 4424 N N . GLY B 1 191 ? 12.25 6.949 -1.007 1 97.38 191 GLY B N 1
ATOM 4425 C CA . GLY B 1 191 ? 12.141 8.391 -1.112 1 97.38 191 GLY B CA 1
ATOM 4426 C C . GLY B 1 191 ? 12.789 9.125 0.046 1 97.38 191 GLY B C 1
ATOM 4427 O O . GLY B 1 191 ? 13.82 8.688 0.564 1 97.38 191 GLY B O 1
ATOM 4428 N N . VAL B 1 192 ? 12.297 10.344 0.291 1 92.75 192 VAL B N 1
ATOM 4429 C CA . VAL B 1 192 ? 12.797 11.195 1.365 1 92.75 192 VAL B CA 1
ATOM 4430 C C . VAL B 1 192 ? 11.625 11.766 2.16 1 92.75 192 VAL B C 1
ATOM 4432 O O . VAL B 1 192 ? 10.695 12.336 1.586 1 92.75 192 VAL B O 1
ATOM 4435 N N . THR B 1 193 ? 11.664 11.562 3.496 1 88.12 193 THR B N 1
ATOM 4436 C CA . THR B 1 193 ? 10.594 12.039 4.363 1 88.12 193 THR B CA 1
ATOM 4437 C C . THR B 1 193 ? 10.602 13.562 4.434 1 88.12 193 THR B C 1
ATOM 4439 O O . THR B 1 193 ? 11.656 14.195 4.332 1 88.12 193 THR B O 1
ATOM 4442 N N . ALA B 1 194 ? 9.445 14.141 4.508 1 83.88 194 ALA B N 1
ATOM 4443 C CA . ALA B 1 194 ? 9.227 15.555 4.766 1 83.88 194 ALA B CA 1
ATOM 4444 C C . ALA B 1 194 ? 7.832 15.805 5.336 1 83.88 194 ALA B C 1
ATOM 4446 O O . ALA B 1 194 ? 6.973 14.914 5.301 1 83.88 194 ALA B O 1
ATOM 4447 N N . HIS B 1 195 ? 7.691 16.938 6.023 1 80.81 195 HIS B N 1
ATOM 4448 C CA . HIS B 1 195 ? 6.352 17.344 6.445 1 80.81 195 HIS B CA 1
ATOM 4449 C C . HIS B 1 195 ? 5.434 17.547 5.246 1 80.81 195 HIS B C 1
ATOM 4451 O O . HIS B 1 195 ? 5.855 18.094 4.227 1 80.81 195 HIS B O 1
ATOM 4457 N N . ALA B 1 196 ? 4.141 17.156 5.363 1 85.69 196 ALA B N 1
ATOM 4458 C CA . ALA B 1 196 ? 3.205 17.25 4.246 1 85.69 196 ALA B CA 1
ATOM 4459 C C . ALA B 1 196 ? 2.998 18.703 3.814 1 85.69 196 ALA B C 1
ATOM 4461 O O . ALA B 1 196 ? 2.578 18.953 2.684 1 85.69 196 ALA B O 1
ATOM 4462 N N . SER B 1 197 ? 3.326 19.656 4.664 1 83.62 197 SER B N 1
ATOM 4463 C CA . SER B 1 197 ? 3.176 21.062 4.328 1 83.62 197 SER B CA 1
ATOM 4464 C C . SER B 1 197 ? 4.359 21.578 3.508 1 83.62 197 SER B C 1
ATOM 4466 O O . SER B 1 197 ? 4.305 22.656 2.93 1 83.62 197 SER B O 1
ATOM 4468 N N . THR B 1 198 ? 5.438 20.812 3.502 1 84.19 198 THR B N 1
ATOM 4469 C CA . THR B 1 198 ? 6.613 21.156 2.705 1 84.19 198 THR B CA 1
ATOM 4470 C C . THR B 1 198 ? 7.086 19.938 1.895 1 84.19 198 THR B C 1
ATOM 4472 O O . THR B 1 198 ? 8.25 19.547 1.984 1 84.19 198 THR B O 1
ATOM 4475 N N . PRO B 1 199 ? 6.246 19.422 1.064 1 88.44 199 PRO B N 1
ATOM 4476 C CA . PRO B 1 199 ? 6.562 18.156 0.388 1 88.44 199 PRO B CA 1
ATOM 4477 C C . PRO B 1 199 ? 7.75 18.281 -0.563 1 88.44 199 PRO B C 1
ATOM 4479 O O . PRO B 1 199 ? 8.391 17.281 -0.89 1 88.44 199 PRO B O 1
ATOM 4482 N N . TRP B 1 200 ? 8.133 19.484 -1.003 1 88.44 200 TRP B N 1
ATOM 4483 C CA . TRP B 1 200 ? 9.258 19.703 -1.915 1 88.44 200 TRP B CA 1
ATOM 4484 C C . TRP B 1 200 ? 10.586 19.406 -1.223 1 88.44 200 TRP B C 1
ATOM 4486 O O . TRP B 1 200 ? 11.617 19.266 -1.882 1 88.44 200 TRP B O 1
ATOM 4496 N N . LYS B 1 201 ? 10.492 19.344 0.031 1 88.06 201 LYS B N 1
ATOM 4497 C CA . LYS B 1 201 ? 11.703 19 0.776 1 88.06 201 LYS B CA 1
ATOM 4498 C C . LYS B 1 201 ? 11.906 17.484 0.826 1 88.06 201 LYS B C 1
ATOM 4500 O O . LYS B 1 201 ? 12.945 17.016 1.3 1 88.06 201 LYS B O 1
ATOM 4505 N N . GLY B 1 202 ? 10.977 16.734 0.349 1 92.81 202 GLY B N 1
ATOM 4506 C CA . GLY B 1 202 ? 11.055 15.281 0.348 1 92.81 202 GLY B CA 1
ATOM 4507 C C . GLY B 1 202 ? 10.898 14.68 -1.035 1 92.81 202 GLY B C 1
ATOM 4508 O O . GLY B 1 202 ? 11.117 15.359 -2.041 1 92.81 202 GLY B O 1
ATOM 4509 N N . ALA B 1 203 ? 10.734 13.414 -1.11 1 97 203 ALA B N 1
ATOM 4510 C CA . ALA B 1 203 ? 10.43 12.633 -2.309 1 97 203 ALA B CA 1
ATOM 4511 C C . ALA B 1 203 ? 9.414 11.539 -2.01 1 97 203 ALA B C 1
ATOM 4513 O O . ALA B 1 203 ? 9.711 10.586 -1.288 1 97 203 ALA B O 1
ATOM 4514 N N . ASP B 1 204 ? 8.219 11.625 -2.596 1 97.56 204 ASP B N 1
ATOM 4515 C CA . ASP B 1 204 ? 7.062 10.797 -2.27 1 97.56 204 ASP B CA 1
ATOM 4516 C C . ASP B 1 204 ? 7.172 9.422 -2.914 1 97.56 204 ASP B C 1
ATOM 4518 O O . ASP B 1 204 ? 6.887 9.258 -4.105 1 97.56 204 ASP B O 1
ATOM 4522 N N . ALA B 1 205 ? 7.492 8.453 -2.082 1 98.62 205 ALA B N 1
ATOM 4523 C CA . ALA B 1 205 ? 7.727 7.102 -2.572 1 98.62 205 ALA B CA 1
ATOM 4524 C C . ALA B 1 205 ? 6.445 6.484 -3.121 1 98.62 205 ALA B C 1
ATOM 4526 O O . ALA B 1 205 ? 6.48 5.695 -4.066 1 98.62 205 ALA B O 1
ATOM 4527 N N . ILE B 1 206 ? 5.266 6.785 -2.562 1 98.75 206 ILE B N 1
ATOM 4528 C CA . ILE B 1 206 ? 3.988 6.234 -2.996 1 98.75 206 ILE B CA 1
ATOM 4529 C C . ILE B 1 206 ? 3.605 6.824 -4.352 1 98.75 206 ILE B C 1
ATOM 4531 O O . ILE B 1 206 ? 3.154 6.102 -5.246 1 98.75 206 ILE B O 1
ATOM 4535 N N . ALA B 1 207 ? 3.826 8.125 -4.512 1 98.75 207 ALA B N 1
ATOM 4536 C CA . ALA B 1 207 ? 3.58 8.75 -5.809 1 98.75 207 ALA B CA 1
ATOM 4537 C C . ALA B 1 207 ? 4.434 8.109 -6.898 1 98.75 207 ALA B C 1
ATOM 4539 O O . ALA B 1 207 ? 3.941 7.828 -7.996 1 98.75 207 ALA B O 1
ATOM 4540 N N . ALA B 1 208 ? 5.672 7.914 -6.598 1 98.81 208 ALA B N 1
ATOM 4541 C CA . ALA B 1 208 ? 6.574 7.293 -7.562 1 98.81 208 ALA B CA 1
ATOM 4542 C C . ALA B 1 208 ? 6.125 5.875 -7.898 1 98.81 208 ALA B C 1
ATOM 4544 O O . ALA B 1 208 ? 6.156 5.469 -9.062 1 98.81 208 ALA B O 1
ATOM 4545 N N . MET B 1 209 ? 5.727 5.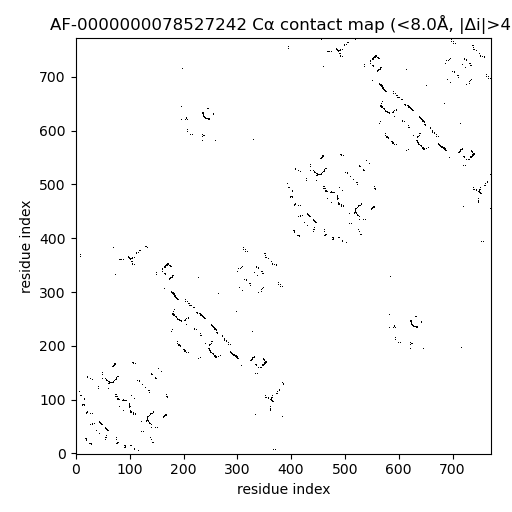117 -6.898 1 98.88 209 MET B N 1
ATOM 4546 C CA . MET B 1 209 ? 5.273 3.748 -7.121 1 98.88 209 MET B CA 1
ATOM 4547 C C . MET B 1 209 ? 4.043 3.719 -8.023 1 98.88 209 MET B C 1
ATOM 4549 O O . MET B 1 209 ? 3.906 2.834 -8.867 1 98.88 209 MET B O 1
ATOM 4553 N N . ALA B 1 210 ? 3.121 4.672 -7.797 1 98.88 210 ALA B N 1
ATOM 4554 C CA . ALA B 1 210 ? 1.941 4.754 -8.656 1 98.88 210 ALA B CA 1
ATOM 4555 C C . ALA B 1 210 ? 2.34 4.934 -10.117 1 98.88 210 ALA B C 1
ATOM 4557 O O . ALA B 1 210 ? 1.746 4.324 -11.008 1 98.88 210 ALA B O 1
ATOM 4558 N N . GLU B 1 211 ? 3.342 5.793 -10.352 1 98.75 211 GLU B N 1
ATOM 4559 C CA . GLU B 1 211 ? 3.846 5.98 -11.711 1 98.75 211 GLU B CA 1
ATOM 4560 C C . GLU B 1 211 ? 4.418 4.684 -12.273 1 98.75 211 GLU B C 1
ATOM 4562 O O . GLU B 1 211 ? 4.207 4.359 -13.445 1 98.75 211 GLU B O 1
ATOM 4567 N N . ILE B 1 212 ? 5.137 3.967 -11.453 1 98.88 212 ILE B N 1
ATOM 4568 C CA . ILE B 1 212 ? 5.742 2.707 -11.867 1 98.88 212 ILE B CA 1
ATOM 4569 C C . ILE B 1 212 ? 4.648 1.708 -12.25 1 98.88 212 ILE B C 1
ATOM 4571 O O . ILE B 1 212 ? 4.691 1.105 -13.32 1 98.88 212 ILE B O 1
ATOM 4575 N N . ILE B 1 213 ? 3.654 1.534 -11.398 1 98.88 213 ILE B N 1
ATOM 4576 C CA . ILE B 1 213 ? 2.572 0.576 -11.602 1 98.88 213 ILE B CA 1
ATOM 4577 C C . ILE B 1 213 ? 1.824 0.91 -12.891 1 98.88 213 ILE B C 1
ATOM 4579 O O . ILE B 1 213 ? 1.59 0.032 -13.719 1 98.88 213 ILE B O 1
ATOM 4583 N N . SER B 1 214 ? 1.475 2.176 -13.047 1 98.5 214 SER B N 1
ATOM 4584 C CA . SER B 1 214 ? 0.741 2.598 -14.234 1 98.5 214 SER B CA 1
ATOM 4585 C C . SER B 1 214 ? 1.543 2.334 -15.5 1 98.5 214 SER B C 1
ATOM 4587 O O . SER B 1 214 ? 0.994 1.879 -16.5 1 98.5 214 SER B O 1
ATOM 4589 N N . SER B 1 215 ? 2.838 2.648 -15.477 1 98.62 215 SER B N 1
ATOM 4590 C CA . SER B 1 215 ? 3.709 2.43 -16.625 1 98.62 215 SER B CA 1
ATOM 4591 C C . SER B 1 215 ? 3.818 0.947 -16.969 1 98.62 215 SER B C 1
ATOM 4593 O O . SER B 1 215 ? 3.693 0.56 -18.125 1 98.62 215 SER B O 1
ATOM 4595 N N . ILE B 1 216 ? 4.035 0.098 -15.961 1 98.81 216 ILE B N 1
ATOM 4596 C CA . ILE B 1 216 ? 4.156 -1.341 -16.172 1 98.81 216 ILE B CA 1
ATOM 4597 C C . ILE B 1 216 ? 2.865 -1.887 -16.781 1 98.81 216 ILE B C 1
ATOM 4599 O O . ILE B 1 216 ? 2.9 -2.648 -17.75 1 98.81 216 ILE B O 1
ATOM 4603 N N . ARG B 1 217 ? 1.77 -1.524 -16.172 1 98.25 217 ARG B N 1
ATOM 4604 C CA . ARG B 1 217 ? 0.476 -2.004 -16.641 1 98.25 217 ARG B CA 1
ATOM 4605 C C . ARG B 1 217 ? 0.273 -1.664 -18.125 1 98.25 217 ARG B C 1
ATOM 4607 O O . ARG B 1 217 ? -0.128 -2.52 -18.906 1 98.25 217 ARG B O 1
ATOM 4614 N N . ARG B 1 218 ? 0.518 -0.405 -18.469 1 97.56 218 ARG B N 1
ATOM 4615 C CA . ARG B 1 218 ? 0.352 0.051 -19.844 1 97.56 218 ARG B CA 1
ATOM 4616 C C . ARG B 1 218 ? 1.262 -0.725 -20.797 1 97.56 218 ARG B C 1
ATOM 4618 O O . ARG B 1 218 ? 0.816 -1.199 -21.844 1 97.56 218 ARG B O 1
ATOM 4625 N N . ARG B 1 219 ? 2.486 -0.916 -20.484 1 98.44 219 ARG B N 1
ATOM 4626 C CA . ARG B 1 219 ? 3.475 -1.532 -21.359 1 98.44 219 ARG B CA 1
ATOM 4627 C C . ARG B 1 219 ? 3.201 -3.021 -21.531 1 98.44 219 ARG B C 1
ATOM 4629 O O . ARG B 1 219 ? 3.377 -3.568 -22.625 1 98.44 219 ARG B O 1
ATOM 4636 N N . ILE B 1 220 ? 2.824 -3.699 -20.453 1 98.25 220 ILE B N 1
ATOM 4637 C CA . ILE B 1 220 ? 2.465 -5.109 -20.562 1 98.25 220 ILE B CA 1
ATOM 4638 C C . ILE B 1 220 ? 1.242 -5.258 -21.469 1 98.25 220 ILE B C 1
ATOM 4640 O O . ILE B 1 220 ? 1.181 -6.172 -22.297 1 98.25 220 ILE B O 1
ATOM 4644 N N . GLY B 1 221 ? 0.291 -4.293 -21.328 1 96.31 221 GLY B N 1
ATOM 4645 C CA . GLY B 1 221 ? -0.899 -4.301 -22.156 1 96.31 221 GLY B CA 1
ATOM 4646 C C . GLY B 1 221 ? -0.592 -4.102 -23.641 1 96.31 221 GLY B C 1
ATOM 4647 O O . GLY B 1 221 ? -1.375 -4.512 -24.5 1 96.31 221 GLY B O 1
ATOM 4648 N N . GLU B 1 222 ? 0.522 -3.523 -23.922 1 97.31 222 GLU B N 1
ATOM 4649 C CA . GLU B 1 222 ? 0.906 -3.215 -25.297 1 97.31 222 GLU B CA 1
ATOM 4650 C C . GLU B 1 222 ? 1.731 -4.344 -25.906 1 97.31 222 GLU B C 1
ATOM 4652 O O . GLU B 1 222 ? 2.027 -4.328 -27.094 1 97.31 222 GLU B O 1
ATOM 4657 N N . CYS B 1 223 ? 2.098 -5.34 -25.141 1 97.56 223 CYS B N 1
ATOM 4658 C CA . CYS B 1 223 ? 2.879 -6.465 -25.656 1 97.56 223 CYS B CA 1
ATOM 4659 C C . CYS B 1 223 ? 2.076 -7.273 -26.672 1 97.56 223 CYS B C 1
ATOM 4661 O O . CYS B 1 223 ? 0.848 -7.336 -26.578 1 97.56 223 CYS B O 1
ATOM 4663 N N . PRO B 1 224 ? 2.76 -7.883 -27.578 1 97 224 PRO B N 1
ATOM 4664 C CA . PRO B 1 224 ? 2.061 -8.68 -28.594 1 97 224 PRO B CA 1
ATOM 4665 C C . PRO B 1 224 ? 1.345 -9.891 -28 1 97 224 PRO B C 1
ATOM 4667 O O . PRO B 1 224 ? 1.785 -10.438 -26.984 1 97 224 PRO B O 1
ATOM 4670 N N . SER B 1 225 ? 0.262 -10.305 -28.672 1 95.31 225 SER B N 1
ATOM 4671 C CA . SER B 1 225 ? -0.448 -11.523 -28.297 1 95.31 225 SER B CA 1
ATOM 4672 C C . SER B 1 225 ? 0.166 -12.75 -28.969 1 95.31 225 SER B C 1
ATOM 4674 O O . SER B 1 225 ? 0.953 -12.617 -29.906 1 95.31 225 SER B O 1
ATOM 4676 N N . HIS B 1 226 ? -0.115 -13.906 -28.422 1 93.88 226 HIS B N 1
ATOM 4677 C CA . HIS B 1 226 ? 0.281 -15.195 -28.984 1 93.88 226 HIS B CA 1
ATOM 4678 C C . HIS B 1 226 ? -0.936 -16.016 -29.406 1 93.88 226 HIS B C 1
ATOM 4680 O O . HIS B 1 226 ? -1.955 -16.016 -28.719 1 93.88 226 HIS B O 1
ATOM 4686 N N . GLU B 1 227 ? -0.902 -16.641 -30.484 1 89.31 227 GLU B N 1
ATOM 4687 C CA . GLU B 1 227 ? -2.027 -17.344 -31.094 1 89.31 227 GLU B CA 1
ATOM 4688 C C . GLU B 1 227 ? -2.604 -18.391 -30.141 1 89.31 227 GLU B C 1
ATOM 4690 O O . GLU B 1 227 ? -3.822 -18.531 -30.031 1 89.31 227 GLU B O 1
ATOM 4695 N N . ASP B 1 228 ? -1.731 -19.125 -29.406 1 87.38 228 ASP B N 1
ATOM 4696 C CA . ASP B 1 228 ? -2.17 -20.219 -28.547 1 87.38 228 ASP B CA 1
ATOM 4697 C C . ASP B 1 228 ? -2.316 -19.766 -27.109 1 87.38 228 ASP B C 1
ATOM 4699 O O . ASP B 1 228 ? -3.18 -20.266 -26.375 1 87.38 228 ASP B O 1
ATOM 4703 N N . LEU B 1 229 ? -1.48 -18.766 -26.734 1 92 229 LEU B N 1
ATOM 4704 C CA . LEU B 1 229 ? -1.365 -18.469 -25.312 1 92 229 LEU B CA 1
ATOM 4705 C C . LEU B 1 229 ? -2.084 -17.172 -24.969 1 92 229 LEU B C 1
ATOM 4707 O O . LEU B 1 229 ? -2.229 -16.828 -23.797 1 92 229 LEU B O 1
ATOM 4711 N N . GLY B 1 230 ? -2.5 -16.406 -25.953 1 92.25 230 GLY B N 1
ATOM 4712 C CA . GLY B 1 230 ? -3.225 -15.172 -25.719 1 92.25 230 GLY B CA 1
ATOM 4713 C C . GLY B 1 230 ? -2.314 -13.992 -25.422 1 92.25 230 GLY B C 1
ATOM 4714 O O . GLY B 1 230 ? -1.374 -13.727 -26.188 1 92.25 230 GLY B O 1
ATOM 4715 N N . ILE B 1 231 ? -2.654 -13.281 -24.328 1 94.5 231 ILE B N 1
ATOM 4716 C CA . ILE B 1 231 ? -1.933 -12.039 -24.078 1 94.5 231 ILE B CA 1
ATOM 4717 C C . ILE B 1 231 ? -1.152 -12.148 -22.766 1 94.5 231 ILE B C 1
ATOM 4719 O O . ILE B 1 231 ? -1.502 -12.945 -21.891 1 94.5 231 ILE B O 1
ATOM 4723 N N . SER B 1 232 ? -0.073 -11.398 -22.641 1 96.38 232 SER B N 1
ATOM 4724 C CA . SER B 1 232 ? 0.604 -11.219 -21.359 1 96.38 232 SER B CA 1
ATOM 4725 C C . SER B 1 232 ? -0.246 -10.406 -20.391 1 96.38 232 SER B C 1
ATOM 4727 O O . SER B 1 232 ? -0.995 -9.516 -20.812 1 96.38 232 SER B O 1
ATOM 4729 N N . THR B 1 233 ? -0.15 -10.695 -19.141 1 95.69 233 THR B N 1
ATOM 4730 C CA . THR B 1 233 ? -0.934 -10 -18.125 1 95.69 233 THR B CA 1
ATOM 4731 C C . THR B 1 233 ? -0.072 -9.656 -16.906 1 95.69 233 THR B C 1
ATOM 4733 O O . THR B 1 233 ? 1.023 -10.203 -16.75 1 95.69 233 THR B O 1
ATOM 4736 N N . VAL B 1 234 ? -0.526 -8.742 -16.156 1 97.44 234 VAL B N 1
ATOM 4737 C CA . VAL B 1 234 ? 0.182 -8.328 -14.945 1 97.44 234 VAL B CA 1
ATOM 4738 C C . VAL B 1 234 ? -0.817 -8.094 -13.812 1 97.44 234 VAL B C 1
ATOM 4740 O O . VAL B 1 234 ? -1.915 -7.582 -14.047 1 97.44 234 VAL B O 1
ATOM 4743 N N . THR B 1 235 ? -0.508 -8.562 -12.656 1 96.69 235 THR B N 1
ATOM 4744 C CA . THR B 1 235 ? -1.252 -8.367 -11.414 1 96.69 235 THR B CA 1
ATOM 4745 C C . THR B 1 235 ? -0.364 -7.738 -10.344 1 96.69 235 THR B C 1
ATOM 4747 O O . THR B 1 235 ? 0.772 -8.172 -10.141 1 96.69 235 THR B O 1
ATOM 4750 N N . PHE B 1 236 ? -0.875 -6.703 -9.75 1 98.25 236 PHE B N 1
ATOM 4751 C CA . PHE B 1 236 ? -0.208 -6.109 -8.602 1 98.25 236 PHE B CA 1
ATOM 4752 C C . PHE B 1 236 ? -0.833 -6.602 -7.301 1 98.25 236 PHE B C 1
ATOM 4754 O O . PHE B 1 236 ? -1.814 -6.027 -6.82 1 98.25 236 PHE B O 1
ATOM 4761 N N . GLY B 1 237 ? -0.276 -7.559 -6.727 1 96.75 237 GLY B N 1
ATOM 4762 C CA . GLY B 1 237 ? -0.945 -8.391 -5.734 1 96.75 237 GLY B CA 1
ATOM 4763 C C . GLY B 1 237 ? -0.996 -7.75 -4.359 1 96.75 237 GLY B C 1
ATOM 4764 O O . GLY B 1 237 ? -1.967 -7.934 -3.621 1 96.75 237 GLY B O 1
ATOM 4765 N N . GLN B 1 238 ? 0.061 -7.051 -3.992 1 97.06 238 GLN B N 1
ATOM 4766 C CA . GLN B 1 238 ? 0.155 -6.438 -2.672 1 97.06 238 GLN B CA 1
ATOM 4767 C C . GLN B 1 238 ? 0.999 -5.168 -2.713 1 97.06 238 GLN B C 1
ATOM 4769 O O . GLN B 1 238 ? 1.968 -5.086 -3.471 1 97.06 238 GLN B O 1
ATOM 4774 N N . ILE B 1 239 ? 0.608 -4.195 -1.862 1 98.44 239 ILE B N 1
ATOM 4775 C CA . ILE B 1 239 ? 1.344 -2.939 -1.788 1 98.44 239 ILE B CA 1
ATOM 4776 C C . ILE B 1 239 ? 1.335 -2.42 -0.352 1 98.44 239 ILE B C 1
ATOM 4778 O O . ILE B 1 239 ? 0.351 -2.594 0.371 1 98.44 239 ILE B O 1
ATOM 4782 N N . GLU B 1 240 ? 2.385 -1.884 0.044 1 97.88 240 GLU B N 1
ATOM 4783 C CA . GLU B 1 240 ? 2.518 -1.225 1.34 1 97.88 240 GLU B CA 1
ATOM 4784 C C . GLU B 1 240 ? 3.463 -0.03 1.259 1 97.88 240 GLU B C 1
ATOM 4786 O O . GLU B 1 240 ? 4.5 -0.096 0.595 1 97.88 240 GLU B O 1
ATOM 4791 N N . GLY B 1 241 ? 3.045 1.024 1.836 1 97.25 241 GLY B N 1
ATOM 4792 C CA . GLY B 1 241 ? 3.898 2.201 1.824 1 97.25 241 GLY B CA 1
ATOM 4793 C C . GLY B 1 241 ? 3.477 3.254 2.832 1 97.25 241 GLY B C 1
ATOM 4794 O O . GLY B 1 241 ? 2.283 3.441 3.078 1 97.25 241 GLY B O 1
ATOM 4795 N N . GLY B 1 242 ? 4.473 3.949 3.383 1 93.81 242 GLY B N 1
ATOM 4796 C CA . GLY B 1 242 ? 4.227 5.012 4.344 1 93.81 242 GLY B CA 1
ATOM 4797 C C . GLY B 1 242 ? 3.959 4.504 5.746 1 93.81 242 GLY B C 1
ATOM 4798 O O . GLY B 1 242 ? 3.459 3.389 5.922 1 93.81 242 GLY B O 1
ATOM 4799 N N . TYR B 1 243 ? 4.312 5.254 6.746 1 83.81 243 TYR B N 1
ATOM 4800 C CA . TYR B 1 243 ? 4.113 4.859 8.133 1 83.81 243 TYR B CA 1
ATOM 4801 C C . TYR B 1 243 ? 3.094 5.762 8.82 1 83.81 243 TYR B C 1
ATOM 4803 O O . TYR B 1 243 ? 2.514 5.395 9.844 1 83.81 243 TYR B O 1
ATOM 4811 N N . ARG B 1 244 ? 2.855 6.992 8.273 1 82.94 244 ARG B N 1
ATOM 4812 C CA . ARG B 1 244 ? 1.867 7.934 8.789 1 82.94 244 ARG B CA 1
ATOM 4813 C C . ARG B 1 244 ? 1.132 8.633 7.648 1 82.94 244 ARG B C 1
ATOM 4815 O O . ARG B 1 244 ? 1.731 8.961 6.625 1 82.94 244 ARG B O 1
ATOM 4822 N N . PRO B 1 245 ? -0.126 8.922 7.801 1 85.56 245 PRO B N 1
ATOM 4823 C CA . PRO B 1 245 ? -0.961 9.445 6.715 1 85.56 245 PRO B CA 1
ATOM 4824 C C . PRO B 1 245 ? -0.519 10.828 6.242 1 85.56 245 PRO B C 1
ATOM 4826 O O . PRO B 1 245 ? -0.717 11.18 5.074 1 85.56 245 PRO B O 1
ATOM 4829 N N . TYR B 1 246 ? 0.187 11.57 7.039 1 82.31 246 TYR B N 1
ATOM 4830 C CA . TYR B 1 246 ? 0.365 12.961 6.633 1 82.31 246 TYR B CA 1
ATOM 4831 C C . TYR B 1 246 ? 1.834 13.359 6.691 1 82.31 246 TYR B C 1
ATOM 4833 O O . TYR B 1 246 ? 2.162 14.484 7.09 1 82.31 246 TYR B O 1
ATOM 4841 N N . VAL B 1 247 ? 2.627 12.492 6.289 1 85.06 247 VAL B N 1
ATOM 4842 C CA . VAL B 1 247 ? 4.066 12.641 6.098 1 85.06 247 VAL B CA 1
ATOM 4843 C C . VAL B 1 247 ? 4.461 12.117 4.719 1 85.06 247 VAL B C 1
ATOM 4845 O O . VAL B 1 247 ? 3.928 11.109 4.25 1 85.06 247 VAL B O 1
ATOM 4848 N N . VAL B 1 248 ? 5.367 12.844 4.078 1 92.81 248 VAL B N 1
ATOM 4849 C CA . VAL B 1 248 ? 5.879 12.344 2.807 1 92.81 248 VAL B CA 1
ATOM 4850 C C . VAL B 1 248 ? 6.543 10.984 3.014 1 92.81 248 VAL B C 1
ATOM 4852 O O . VAL B 1 248 ? 7.512 10.867 3.768 1 92.81 248 VAL B O 1
ATOM 4855 N N . PRO B 1 249 ? 5.984 10 2.395 1 95.19 249 PRO B N 1
ATOM 4856 C CA . PRO B 1 249 ? 6.508 8.656 2.654 1 95.19 249 PRO B CA 1
ATOM 4857 C C . PRO B 1 249 ? 7.871 8.422 2.012 1 95.19 249 PRO B C 1
ATOM 4859 O O . PRO B 1 249 ? 8.102 8.836 0.875 1 95.19 249 PRO B O 1
ATOM 4862 N N . ASP B 1 250 ? 8.75 7.73 2.729 1 95.69 250 ASP B N 1
ATOM 4863 C CA . ASP B 1 250 ? 10.102 7.52 2.207 1 95.69 250 ASP B CA 1
ATOM 4864 C C . ASP B 1 250 ? 10.281 6.078 1.732 1 95.69 250 ASP B C 1
ATOM 4866 O O . ASP B 1 250 ? 11.359 5.703 1.272 1 95.69 250 ASP B O 1
ATOM 4870 N N . GLN B 1 251 ? 9.188 5.285 1.814 1 97.56 251 GLN B N 1
ATOM 4871 C CA . GLN B 1 251 ? 9.305 3.91 1.347 1 97.56 251 GLN B CA 1
ATOM 4872 C C . GLN B 1 251 ? 7.961 3.393 0.829 1 97.56 251 GLN B C 1
ATOM 4874 O O . GLN B 1 251 ? 6.914 3.693 1.401 1 97.56 251 GLN B O 1
ATOM 4879 N N . CYS B 1 252 ? 7.977 2.607 -0.191 1 98.5 252 CYS B N 1
ATOM 4880 C CA . CYS B 1 252 ? 6.828 1.901 -0.75 1 98.5 252 CYS B CA 1
ATOM 4881 C C . CYS B 1 252 ? 7.266 0.629 -1.465 1 98.5 252 CYS B C 1
ATOM 4883 O O . CYS B 1 252 ? 8.289 0.621 -2.158 1 98.5 252 CYS B O 1
ATOM 4885 N N . LYS B 1 253 ? 6.539 -0.429 -1.242 1 98.62 253 LYS B N 1
ATOM 4886 C CA . LYS B 1 253 ? 6.875 -1.722 -1.834 1 98.62 253 LYS B CA 1
ATOM 4887 C C . LYS B 1 253 ? 5.656 -2.348 -2.508 1 98.62 253 LYS B C 1
ATOM 4889 O O . LYS B 1 253 ? 4.535 -2.229 -2.01 1 98.62 253 LYS B O 1
ATOM 4894 N N . VAL B 1 254 ? 5.875 -3.014 -3.656 1 98.62 254 VAL B N 1
ATOM 4895 C CA . VAL B 1 254 ? 4.793 -3.689 -4.363 1 98.62 254 VAL B CA 1
ATOM 4896 C C . VAL B 1 254 ? 5.266 -5.062 -4.836 1 98.62 254 VAL B C 1
ATOM 4898 O O . VAL B 1 254 ? 6.43 -5.234 -5.195 1 98.62 254 VAL B O 1
ATOM 4901 N N . TRP B 1 255 ? 4.422 -6.074 -4.738 1 97.94 255 TRP B N 1
ATOM 4902 C CA . TRP B 1 255 ? 4.625 -7.414 -5.277 1 97.94 255 TRP B CA 1
ATOM 4903 C C . TRP B 1 255 ? 3.854 -7.598 -6.582 1 97.94 255 TRP B C 1
ATOM 4905 O O . TRP B 1 255 ? 2.65 -7.336 -6.641 1 97.94 255 TRP B O 1
ATOM 4915 N N . ILE B 1 256 ? 4.527 -8.07 -7.59 1 98.12 256 ILE B N 1
ATOM 4916 C CA . ILE B 1 256 ? 3.973 -8.086 -8.938 1 98.12 256 ILE B CA 1
ATOM 4917 C C . ILE B 1 256 ? 4.043 -9.5 -9.508 1 98.12 256 ILE B C 1
ATOM 4919 O O . ILE B 1 256 ? 5.074 -10.164 -9.406 1 98.12 256 ILE B O 1
ATOM 4923 N N . ASP B 1 257 ? 2.955 -9.953 -10.086 1 95.94 257 ASP B N 1
ATOM 4924 C CA . ASP B 1 257 ? 2.885 -11.195 -10.852 1 95.94 257 ASP B CA 1
ATOM 4925 C C . ASP B 1 257 ? 2.674 -10.914 -12.336 1 95.94 257 ASP B C 1
ATOM 4927 O O . ASP B 1 257 ? 1.688 -10.281 -12.719 1 95.94 257 ASP B O 1
ATOM 4931 N N . MET B 1 258 ? 3.592 -11.367 -13.18 1 96.75 258 MET B N 1
ATOM 4932 C CA . MET B 1 258 ? 3.447 -11.25 -14.625 1 96.75 258 MET B CA 1
ATOM 4933 C C . MET B 1 258 ? 3.312 -12.625 -15.273 1 96.75 258 MET B C 1
ATOM 4935 O O . MET B 1 258 ? 4.082 -13.539 -14.969 1 96.75 258 MET B O 1
ATOM 4939 N N . ARG B 1 259 ? 2.311 -12.789 -16.062 1 95.31 259 ARG B N 1
ATOM 4940 C CA . ARG B 1 259 ? 2.154 -13.953 -16.938 1 95.31 259 ARG B CA 1
ATOM 4941 C C . ARG B 1 259 ? 2.471 -13.594 -18.375 1 95.31 259 ARG B C 1
ATOM 4943 O O . ARG B 1 259 ? 1.696 -12.891 -19.031 1 95.31 259 ARG B O 1
ATOM 4950 N N . LEU B 1 260 ? 3.559 -14.172 -18.891 1 96.56 260 LEU B N 1
ATOM 4951 C CA . LEU B 1 260 ? 4.148 -13.68 -20.141 1 96.56 260 LEU B CA 1
ATOM 4952 C C . LEU B 1 260 ? 3.967 -14.688 -21.266 1 96.56 260 LEU B C 1
ATOM 4954 O O . LEU B 1 260 ? 4.07 -15.898 -21.047 1 96.56 260 LEU B O 1
ATOM 4958 N N . VAL B 1 261 ? 3.73 -14.148 -22.438 1 95.81 261 VAL B N 1
ATOM 4959 C CA . VAL B 1 261 ? 3.617 -15 -23.625 1 95.81 261 VAL B CA 1
ATOM 4960 C C . VAL B 1 261 ? 4.652 -14.578 -24.656 1 95.81 261 VAL B C 1
ATOM 4962 O O . VAL B 1 261 ? 5.039 -13.406 -24.719 1 95.81 261 VAL B O 1
ATOM 4965 N N . PRO B 1 262 ? 5.043 -15.555 -25.453 1 94.38 262 PRO B N 1
ATOM 4966 C CA . PRO B 1 262 ? 6.008 -15.18 -26.484 1 94.38 262 PRO B CA 1
ATOM 4967 C C . PRO B 1 262 ? 5.496 -14.07 -27.406 1 94.38 262 PRO B C 1
ATOM 4969 O O . PRO B 1 262 ? 4.301 -14.016 -27.703 1 94.38 262 PRO B O 1
ATOM 4972 N N . PRO B 1 263 ? 6.445 -13.172 -27.781 1 96.12 263 PRO B N 1
ATOM 4973 C CA . PRO B 1 263 ? 7.895 -13.227 -27.547 1 96.12 263 PRO B CA 1
ATOM 4974 C C . PRO B 1 263 ? 8.312 -12.562 -26.234 1 96.12 263 PRO B C 1
ATOM 4976 O O . PRO B 1 263 ? 9.508 -12.445 -25.953 1 96.12 263 PRO B O 1
ATOM 4979 N N . THR B 1 264 ? 7.371 -12.062 -25.484 1 97.25 264 THR B N 1
ATOM 4980 C CA . THR B 1 264 ? 7.684 -11.383 -24.234 1 97.25 264 THR B CA 1
ATOM 4981 C C . THR B 1 264 ? 8.195 -12.375 -23.188 1 97.25 264 THR B C 1
ATOM 4983 O O . THR B 1 264 ? 7.453 -13.242 -22.734 1 97.25 264 THR B O 1
ATOM 4986 N N . ASP B 1 265 ? 9.469 -12.234 -22.828 1 96.25 265 ASP B N 1
ATOM 4987 C CA . ASP B 1 265 ? 10.062 -13.094 -21.812 1 96.25 265 ASP B CA 1
ATOM 4988 C C . ASP B 1 265 ? 10.492 -12.289 -20.594 1 96.25 265 ASP B C 1
ATOM 4990 O O . ASP B 1 265 ? 10.125 -11.117 -20.453 1 96.25 265 ASP B O 1
ATOM 4994 N N . THR B 1 266 ? 11.234 -12.914 -19.703 1 96.44 266 THR B N 1
ATOM 4995 C CA . THR B 1 266 ? 11.633 -12.258 -18.453 1 96.44 266 THR B CA 1
ATOM 4996 C C . THR B 1 266 ? 12.562 -11.078 -18.75 1 96.44 266 THR B C 1
ATOM 4998 O O . THR B 1 266 ? 12.492 -10.055 -18.062 1 96.44 266 THR B O 1
ATOM 5001 N N . ALA B 1 267 ? 13.383 -11.227 -19.719 1 97.56 267 ALA B N 1
ATOM 5002 C CA . ALA B 1 267 ? 14.273 -10.133 -20.094 1 97.56 267 ALA B CA 1
ATOM 5003 C C . ALA B 1 267 ? 13.477 -8.914 -20.547 1 97.56 267 ALA B C 1
ATOM 5005 O O . ALA B 1 267 ? 13.812 -7.777 -20.188 1 97.56 267 ALA B O 1
ATOM 5006 N N . ALA B 1 268 ? 12.484 -9.18 -21.344 1 98 268 ALA B N 1
ATOM 5007 C CA . ALA B 1 268 ? 11.602 -8.094 -21.766 1 98 268 ALA B CA 1
ATOM 5008 C C . ALA B 1 268 ? 10.875 -7.469 -20.578 1 98 268 ALA B C 1
ATOM 5010 O O . ALA B 1 268 ? 10.719 -6.246 -20.516 1 98 268 ALA B O 1
ATOM 5011 N N . ALA B 1 269 ? 10.422 -8.289 -19.688 1 98.44 269 ALA B N 1
ATOM 5012 C CA . ALA B 1 269 ? 9.734 -7.812 -18.484 1 98.44 269 ALA B CA 1
ATOM 5013 C C . ALA B 1 269 ? 10.656 -6.938 -17.641 1 98.44 269 ALA B C 1
ATOM 5015 O O . ALA B 1 269 ? 10.234 -5.91 -17.109 1 98.44 269 ALA B O 1
ATOM 5016 N N . ILE B 1 270 ? 11.914 -7.312 -17.516 1 98.5 270 ILE B N 1
ATOM 5017 C CA . ILE B 1 270 ? 12.922 -6.539 -16.797 1 98.5 270 ILE B CA 1
ATOM 5018 C C . ILE B 1 270 ? 13.07 -5.16 -17.438 1 98.5 270 ILE B C 1
ATOM 5020 O O . ILE B 1 270 ? 13.086 -4.145 -16.734 1 98.5 270 ILE B O 1
ATOM 5024 N N . SER B 1 271 ? 13.141 -5.137 -18.688 1 98.69 271 SER B N 1
ATOM 5025 C CA . SER B 1 271 ? 13.258 -3.877 -19.422 1 98.69 271 SER B CA 1
ATOM 5026 C C . SER B 1 271 ? 12.062 -2.969 -19.156 1 98.69 271 SER B C 1
ATOM 5028 O O . SER B 1 271 ? 12.219 -1.75 -19.031 1 98.69 271 SER B O 1
ATOM 5030 N N . ILE B 1 272 ? 10.922 -3.529 -19.125 1 98.69 272 ILE B N 1
ATOM 5031 C CA . ILE B 1 272 ? 9.695 -2.781 -18.875 1 98.69 272 ILE B CA 1
ATOM 5032 C C . ILE B 1 272 ? 9.742 -2.18 -17.469 1 98.69 272 ILE B C 1
ATOM 5034 O O . ILE B 1 272 ? 9.445 -0.997 -17.281 1 98.69 272 ILE B O 1
ATOM 5038 N N . VAL B 1 273 ? 10.164 -2.979 -16.469 1 98.81 273 VAL B N 1
ATOM 5039 C CA . VAL B 1 273 ? 10.234 -2.525 -15.078 1 98.81 273 VAL B CA 1
ATOM 5040 C C . VAL B 1 273 ? 11.273 -1.416 -14.953 1 98.81 273 VAL B C 1
ATOM 5042 O O . VAL B 1 273 ? 11.023 -0.391 -14.312 1 98.81 273 VAL B O 1
ATOM 5045 N N . GLU B 1 274 ? 12.406 -1.604 -15.57 1 98.75 274 GLU B N 1
ATOM 5046 C CA . GLU B 1 274 ? 13.484 -0.621 -15.492 1 98.75 274 GLU B CA 1
ATOM 5047 C C . GLU B 1 274 ? 13.078 0.693 -16.156 1 98.75 274 GLU B C 1
ATOM 5049 O O . GLU B 1 274 ? 13.414 1.771 -15.664 1 98.75 274 GLU B O 1
ATOM 5054 N N . GLN B 1 275 ? 12.43 0.6 -17.266 1 98.69 275 GLN B N 1
ATOM 5055 C CA . GLN B 1 275 ? 11.922 1.802 -17.922 1 98.69 275 GLN B CA 1
ATOM 5056 C C . GLN B 1 275 ? 10.906 2.523 -17.047 1 98.69 275 GLN B C 1
ATOM 5058 O O . GLN B 1 275 ? 10.906 3.754 -16.969 1 98.69 275 GLN B O 1
ATOM 5063 N N . ALA B 1 276 ? 10.008 1.768 -16.453 1 98.75 276 ALA B N 1
ATOM 5064 C CA . ALA B 1 276 ? 9.016 2.348 -15.547 1 98.75 276 ALA B CA 1
ATOM 5065 C C . ALA B 1 276 ? 9.695 3.086 -14.398 1 98.75 276 ALA B C 1
ATOM 5067 O O . ALA B 1 276 ? 9.258 4.172 -14.008 1 98.75 276 ALA B O 1
ATOM 5068 N N . ILE B 1 277 ? 10.758 2.506 -13.859 1 98.69 277 ILE B N 1
ATOM 5069 C CA . ILE B 1 277 ? 11.516 3.098 -12.758 1 98.69 277 ILE B CA 1
ATOM 5070 C C . ILE B 1 277 ? 12.148 4.41 -13.219 1 98.69 277 ILE B C 1
ATOM 5072 O O . ILE B 1 277 ? 12.109 5.41 -12.492 1 98.69 277 ILE B O 1
ATOM 5076 N N . ARG B 1 278 ? 12.695 4.414 -14.398 1 98.44 278 ARG B N 1
ATOM 5077 C CA . ARG B 1 278 ? 13.305 5.625 -14.945 1 98.44 278 ARG B CA 1
ATOM 5078 C C . ARG B 1 278 ? 12.266 6.734 -15.102 1 98.44 278 ARG B C 1
ATOM 5080 O O . ARG B 1 278 ? 12.531 7.887 -14.75 1 98.44 278 ARG B O 1
ATOM 5087 N N . GLU B 1 279 ? 11.133 6.379 -15.617 1 98.31 279 GLU B N 1
ATOM 5088 C CA . GLU B 1 279 ? 10.062 7.352 -15.805 1 98.31 279 GLU B CA 1
ATOM 5089 C C . GLU B 1 279 ? 9.578 7.902 -14.461 1 98.31 279 GLU B C 1
ATOM 5091 O O . GLU B 1 279 ? 9.289 9.094 -14.344 1 98.31 279 GLU B O 1
ATOM 5096 N N . ALA B 1 280 ? 9.484 7.039 -13.484 1 98.38 280 ALA B N 1
ATOM 5097 C CA . ALA B 1 280 ? 9.047 7.457 -12.156 1 98.38 280 ALA B CA 1
ATOM 5098 C C . ALA B 1 280 ? 10.039 8.438 -11.539 1 98.38 280 ALA B C 1
ATOM 5100 O O . ALA B 1 280 ? 9.641 9.391 -10.859 1 98.38 280 ALA B O 1
ATOM 5101 N N . ALA B 1 281 ? 11.336 8.227 -11.719 1 97.88 281 ALA B N 1
ATOM 5102 C CA . ALA B 1 281 ? 12.383 9.094 -11.172 1 97.88 281 ALA B CA 1
ATOM 5103 C C . ALA B 1 281 ? 12.312 10.484 -11.781 1 97.88 281 ALA B C 1
ATOM 5105 O O . ALA B 1 281 ? 12.664 11.477 -11.133 1 97.88 281 ALA B O 1
ATOM 5106 N N . VAL B 1 282 ? 11.906 10.562 -13.016 1 97.69 282 VAL B N 1
ATOM 5107 C CA . VAL B 1 282 ? 11.719 11.852 -13.672 1 97.69 282 VAL B CA 1
ATOM 5108 C C . VAL B 1 282 ? 10.477 12.547 -13.109 1 97.69 282 VAL B C 1
ATOM 5110 O O . VAL B 1 282 ? 10.5 13.75 -12.844 1 97.69 282 VAL B O 1
ATOM 5113 N N . ALA B 1 283 ? 9.438 11.797 -12.906 1 96.75 283 ALA B N 1
ATOM 5114 C CA . ALA B 1 283 ? 8.172 12.344 -12.43 1 96.75 283 ALA B CA 1
ATOM 5115 C C . ALA B 1 283 ? 8.289 12.789 -10.969 1 96.75 283 ALA B C 1
ATOM 5117 O O . ALA B 1 283 ? 7.668 13.773 -10.562 1 96.75 283 ALA B O 1
ATOM 5118 N N . VAL B 1 284 ? 9.023 12.031 -10.148 1 97.62 284 VAL B N 1
ATOM 5119 C CA . VAL B 1 284 ? 9.234 12.32 -8.727 1 97.62 284 VAL B CA 1
ATOM 5120 C C . VAL B 1 284 ? 10.727 12.359 -8.43 1 97.62 284 VAL B C 1
ATOM 5122 O O . VAL B 1 284 ? 11.297 11.375 -7.945 1 97.62 284 VAL B O 1
ATOM 5125 N N . PRO B 1 285 ? 11.32 13.492 -8.609 1 97.06 285 PRO B N 1
ATOM 5126 C CA . PRO B 1 285 ? 12.766 13.594 -8.398 1 97.06 285 PRO B CA 1
ATOM 5127 C C . PRO B 1 285 ? 13.164 13.281 -6.957 1 97.06 285 PRO B C 1
ATOM 5129 O O . PRO B 1 285 ? 12.445 13.633 -6.02 1 97.06 285 PRO B O 1
ATOM 5132 N N . GLY B 1 286 ? 14.297 12.609 -6.785 1 97.19 286 GLY B N 1
ATOM 5133 C CA . GLY B 1 286 ? 14.844 12.344 -5.461 1 97.19 286 GLY B CA 1
ATOM 5134 C C . GLY B 1 286 ? 14.625 10.914 -5 1 97.19 286 GLY B C 1
ATOM 5135 O O . GLY B 1 286 ? 15.219 10.484 -4.012 1 97.19 286 GLY B O 1
ATOM 5136 N N . ILE B 1 287 ? 13.805 10.195 -5.715 1 97.75 287 ILE B N 1
ATOM 5137 C CA . ILE B 1 287 ? 13.57 8.812 -5.312 1 97.75 287 ILE B CA 1
ATOM 5138 C C . ILE B 1 287 ? 14.656 7.914 -5.906 1 97.75 287 ILE B C 1
ATOM 5140 O O . ILE B 1 287 ? 15.328 8.297 -6.863 1 97.75 287 ILE B O 1
ATOM 5144 N N . THR B 1 288 ? 14.836 6.738 -5.305 1 98.25 288 THR B N 1
ATOM 5145 C CA . THR B 1 288 ? 15.516 5.59 -5.887 1 98.25 288 THR B CA 1
ATOM 5146 C C . THR B 1 288 ? 14.625 4.352 -5.844 1 98.25 288 THR B C 1
ATOM 5148 O O . THR B 1 288 ? 13.695 4.273 -5.031 1 98.25 288 THR B O 1
ATOM 5151 N N . ALA B 1 289 ? 14.852 3.502 -6.789 1 98.44 289 ALA B N 1
ATOM 5152 C CA . ALA B 1 289 ? 14.047 2.285 -6.82 1 98.44 289 ALA B CA 1
ATOM 5153 C C . ALA B 1 289 ? 14.898 1.071 -7.172 1 98.44 289 ALA B C 1
ATOM 5155 O O . ALA B 1 289 ? 15.898 1.193 -7.883 1 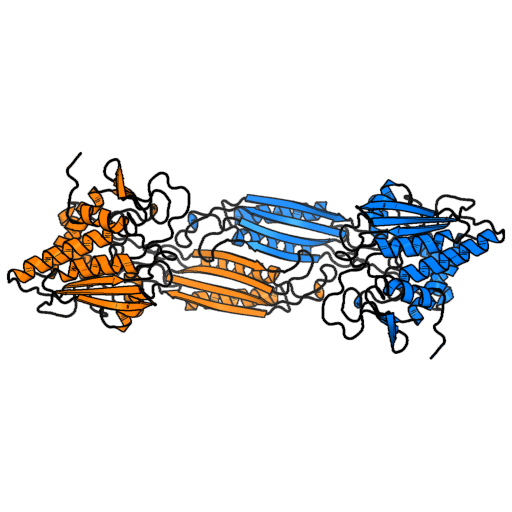98.44 289 ALA B O 1
ATOM 5156 N N . SER B 1 290 ? 14.516 -0.012 -6.566 1 98.44 290 SER B N 1
ATOM 5157 C CA . SER B 1 290 ? 15.141 -1.301 -6.852 1 98.44 290 SER B CA 1
ATOM 5158 C C . SER B 1 290 ? 14.094 -2.393 -7.035 1 98.44 290 SER B C 1
ATOM 5160 O O . SER B 1 290 ? 12.922 -2.195 -6.715 1 98.44 290 SER B O 1
ATOM 5162 N N . TYR B 1 291 ? 14.5 -3.482 -7.633 1 98.38 291 TYR B N 1
ATOM 5163 C CA . TYR B 1 291 ? 13.609 -4.629 -7.785 1 98.38 291 TYR B CA 1
ATOM 5164 C C . TYR B 1 291 ? 14.359 -5.934 -7.559 1 98.38 291 TYR B C 1
ATOM 5166 O O . TYR B 1 291 ? 15.586 -5.98 -7.656 1 98.38 291 TYR B O 1
ATOM 5174 N N . GLU B 1 292 ? 13.641 -6.922 -7.18 1 98.12 292 GLU B N 1
ATOM 5175 C CA . GLU B 1 292 ? 14.102 -8.305 -7.078 1 98.12 292 GLU B CA 1
ATOM 5176 C C . GLU B 1 292 ? 13.172 -9.25 -7.832 1 98.12 292 GLU B C 1
ATOM 5178 O O . GLU B 1 292 ? 11.945 -9.109 -7.777 1 98.12 292 GLU B O 1
ATOM 5183 N N . ILE B 1 293 ? 13.781 -10.133 -8.609 1 96.75 293 ILE B N 1
ATOM 5184 C CA . ILE B 1 293 ? 13.016 -11.211 -9.219 1 96.75 293 ILE B CA 1
ATOM 5185 C C . ILE B 1 293 ? 12.938 -12.398 -8.25 1 96.75 293 ILE B C 1
ATOM 5187 O O . ILE B 1 293 ? 13.961 -13 -7.922 1 96.75 293 ILE B O 1
ATOM 5191 N N . THR B 1 294 ? 11.75 -12.703 -7.848 1 93.12 294 THR B N 1
ATOM 5192 C CA . THR B 1 294 ? 11.594 -13.734 -6.82 1 93.12 294 THR B CA 1
ATOM 5193 C C . THR B 1 294 ? 11.023 -15.016 -7.422 1 93.12 294 THR B C 1
ATOM 5195 O O . THR B 1 294 ? 10.922 -16.031 -6.734 1 93.12 294 THR B O 1
ATOM 5198 N N . GLY B 1 295 ? 10.656 -15.055 -8.602 1 89.69 295 GLY B N 1
ATOM 5199 C CA . GLY B 1 295 ? 10.195 -16.188 -9.391 1 89.69 295 GLY B CA 1
ATOM 5200 C C . GLY B 1 295 ? 10.383 -15.984 -10.883 1 89.69 295 GLY B C 1
ATOM 5201 O O . GLY B 1 295 ? 10.125 -14.898 -11.406 1 89.69 295 GLY B O 1
ATOM 5202 N N . ASP B 1 296 ? 10.875 -16.953 -11.523 1 92.44 296 ASP B N 1
ATOM 5203 C CA . ASP B 1 296 ? 11.148 -16.875 -12.961 1 92.44 296 ASP B CA 1
ATOM 5204 C C . ASP B 1 296 ? 10.922 -18.219 -13.641 1 92.44 296 ASP B C 1
ATOM 5206 O O . ASP B 1 296 ? 11.734 -19.141 -13.5 1 92.44 296 ASP B O 1
ATOM 5210 N N . ARG B 1 297 ? 9.852 -18.312 -14.352 1 92.5 297 ARG B N 1
ATOM 5211 C CA . ARG B 1 297 ? 9.492 -19.484 -15.141 1 92.5 297 ARG B CA 1
ATOM 5212 C C . ARG B 1 297 ? 9.211 -19.094 -16.594 1 92.5 297 ARG B C 1
ATOM 5214 O O . ARG B 1 297 ? 8.281 -18.328 -16.859 1 92.5 297 ARG B O 1
ATOM 5221 N N . PRO B 1 298 ? 9.922 -19.609 -17.484 1 93.69 298 PRO B N 1
ATOM 5222 C CA . PRO B 1 298 ? 9.711 -19.25 -18.891 1 93.69 298 PRO B CA 1
ATOM 5223 C C . PRO B 1 298 ? 8.398 -19.797 -19.438 1 93.69 298 PRO B C 1
ATOM 5225 O O . PRO B 1 298 ? 7.844 -20.766 -18.906 1 93.69 298 PRO B O 1
ATOM 5228 N N . PHE B 1 299 ? 7.902 -19.172 -20.516 1 94.44 299 PHE B N 1
ATOM 5229 C CA . PHE B 1 299 ? 6.766 -19.75 -21.234 1 94.44 299 PHE B CA 1
ATOM 5230 C C . PHE B 1 299 ? 7.16 -21.047 -21.938 1 94.44 299 PHE B C 1
ATOM 5232 O O . PHE B 1 299 ? 8.336 -21.266 -22.219 1 94.44 299 PHE B O 1
ATOM 5239 N N . ILE B 1 300 ? 6.195 -21.922 -22.125 1 93.88 300 ILE B N 1
ATOM 5240 C CA . ILE B 1 300 ? 6.352 -23.172 -22.844 1 93.88 300 ILE B CA 1
ATOM 5241 C C . ILE B 1 300 ? 5.402 -23.203 -24.047 1 93.88 300 ILE B C 1
ATOM 5243 O O . ILE B 1 300 ? 4.188 -23.062 -23.875 1 93.88 300 ILE B O 1
ATOM 5247 N N . GLU B 1 301 ? 5.926 -23.391 -25.188 1 92.88 301 GLU B N 1
ATOM 5248 C CA . GLU B 1 301 ? 5.109 -23.469 -26.391 1 92.88 301 GLU B CA 1
ATOM 5249 C C . GLU B 1 301 ? 4.844 -24.922 -26.781 1 92.88 301 GLU B C 1
ATOM 5251 O O . GLU B 1 301 ? 5.637 -25.812 -26.453 1 92.88 301 GLU B O 1
ATOM 5256 N N . LYS B 1 302 ? 3.801 -25.047 -27.469 1 91.06 302 LYS B N 1
ATOM 5257 C CA . LYS B 1 302 ? 3.439 -26.359 -28.016 1 91.06 302 LYS B CA 1
ATOM 5258 C C . LYS B 1 302 ? 4.398 -26.781 -29.125 1 91.06 302 LYS B C 1
ATOM 5260 O O . LYS B 1 302 ? 4.84 -25.938 -29.922 1 91.06 302 LYS B O 1
ATOM 5265 N N . ASP B 1 303 ? 4.789 -28.047 -29.109 1 92.25 303 ASP B N 1
ATOM 5266 C CA . ASP B 1 303 ? 5.531 -28.656 -30.203 1 92.25 303 ASP B CA 1
ATOM 5267 C C . ASP B 1 303 ? 4.68 -29.703 -30.938 1 92.25 303 ASP B C 1
ATOM 5269 O O . ASP B 1 303 ? 4.453 -30.797 -30.422 1 92.25 303 ASP B O 1
ATOM 5273 N N . GLU B 1 304 ? 4.34 -29.406 -32.125 1 91.19 304 GLU B N 1
ATOM 5274 C CA . GLU B 1 304 ? 3.457 -30.266 -32.875 1 91.19 304 GLU B CA 1
ATOM 5275 C C . GLU B 1 304 ? 4.137 -31.594 -33.219 1 91.19 304 GLU B C 1
ATOM 5277 O O . GLU B 1 304 ? 3.465 -32.594 -33.5 1 91.19 304 GLU B O 1
ATOM 5282 N N . SER B 1 305 ? 5.395 -31.594 -33.156 1 93.75 305 SER B N 1
ATOM 5283 C CA . SER B 1 305 ? 6.129 -32.781 -33.531 1 93.75 305 SER B CA 1
ATOM 5284 C C . SER B 1 305 ? 6.328 -33.719 -32.312 1 93.75 305 SER B C 1
ATOM 5286 O O . SER B 1 305 ? 6.906 -34.781 -32.469 1 93.75 305 SER B O 1
ATOM 5288 N N . SER B 1 306 ? 5.797 -33.344 -31.219 1 96.12 306 SER B N 1
ATOM 5289 C CA . SER B 1 306 ? 5.961 -34.125 -30 1 96.12 306 SER B CA 1
ATOM 5290 C C . SER B 1 306 ? 5.371 -35.531 -30.156 1 96.12 306 SER B C 1
ATOM 5292 O O . SER B 1 306 ? 4.191 -35.688 -30.469 1 96.12 306 SER B O 1
ATOM 5294 N N . TYR B 1 307 ? 6.188 -36.5 -29.859 1 97.25 307 TYR B N 1
ATOM 5295 C CA . TYR B 1 307 ? 5.742 -37.875 -29.875 1 97.25 307 TYR B CA 1
ATOM 5296 C C . TYR B 1 307 ? 4.664 -38.125 -28.828 1 97.25 307 TYR B C 1
ATOM 5298 O O . TYR B 1 307 ? 3.664 -38.781 -29.094 1 97.25 307 TYR B O 1
ATOM 5306 N N . LEU B 1 308 ? 4.895 -37.625 -27.656 1 97.94 308 LEU B N 1
ATOM 5307 C CA . LEU B 1 308 ? 3.943 -37.812 -26.578 1 97.94 308 LEU B CA 1
ATOM 5308 C C . LEU B 1 308 ? 2.592 -37.188 -26.906 1 97.94 308 LEU B C 1
ATOM 5310 O O . LEU B 1 308 ? 1.547 -37.75 -26.562 1 97.94 308 LEU B O 1
ATOM 5314 N N . LEU B 1 309 ? 2.596 -36.031 -27.547 1 97.44 309 LEU B N 1
ATOM 5315 C CA . LEU B 1 309 ? 1.346 -35.375 -27.922 1 97.44 309 LEU B CA 1
ATOM 5316 C C . LEU B 1 309 ? 0.532 -36.281 -28.859 1 97.44 309 LEU B C 1
ATOM 5318 O O . LEU B 1 309 ? -0.673 -36.438 -28.656 1 97.44 309 LEU B O 1
ATOM 5322 N N . LYS B 1 310 ? 1.186 -36.812 -29.797 1 97.25 310 LYS B N 1
ATOM 5323 C CA . LYS B 1 310 ? 0.514 -37.688 -30.766 1 97.25 310 LYS B CA 1
ATOM 5324 C C . LYS B 1 310 ? -0.029 -38.938 -30.062 1 97.25 310 LYS B C 1
ATOM 5326 O O . LYS B 1 310 ? -1.17 -39.344 -30.312 1 97.25 310 LYS B O 1
ATOM 5331 N N . ALA B 1 311 ? 0.802 -39.531 -29.25 1 97.94 311 ALA B N 1
ATOM 5332 C CA . ALA B 1 311 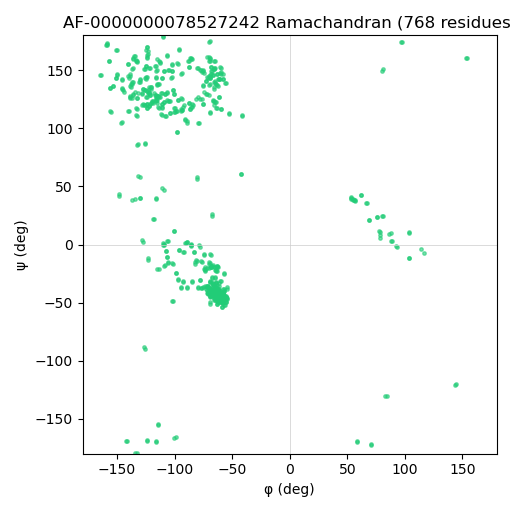? 0.417 -40.781 -28.547 1 97.94 311 ALA B CA 1
ATOM 5333 C C . ALA B 1 311 ? -0.747 -40.531 -27.594 1 97.94 311 ALA B C 1
ATOM 5335 O O . ALA B 1 311 ? -1.673 -41.312 -27.516 1 97.94 311 ALA B O 1
ATOM 5336 N N . LEU B 1 312 ? -0.684 -39.406 -26.891 1 98.25 312 LEU B N 1
ATOM 5337 C CA . LEU B 1 312 ? -1.73 -39.062 -25.938 1 98.25 312 LEU B CA 1
ATOM 5338 C C . LEU B 1 312 ? -3.041 -38.75 -26.656 1 98.25 312 LEU B C 1
ATOM 5340 O O . LEU B 1 312 ? -4.113 -39.156 -26.203 1 98.25 312 LEU B O 1
ATOM 5344 N N . LYS B 1 313 ? -2.949 -38.031 -27.703 1 97.69 313 LYS B N 1
ATOM 5345 C CA . LYS B 1 313 ? -4.133 -37.719 -28.5 1 97.69 313 LYS B CA 1
ATOM 5346 C C . LYS B 1 313 ? -4.812 -39 -28.984 1 97.69 313 LYS B C 1
ATOM 5348 O O . LYS B 1 313 ? -6.031 -39.125 -28.891 1 97.69 313 LYS B O 1
ATOM 5353 N N . ALA B 1 314 ? -4.047 -39.906 -29.453 1 97.81 314 ALA B N 1
ATOM 5354 C CA . ALA B 1 314 ? -4.574 -41.156 -29.938 1 97.81 314 ALA B CA 1
ATOM 5355 C C . ALA B 1 314 ? -5.254 -41.938 -28.812 1 97.81 314 ALA B C 1
ATOM 5357 O O . ALA B 1 314 ? -6.367 -42.438 -28.984 1 97.81 314 ALA B O 1
ATOM 5358 N N . ALA B 1 315 ? -4.562 -42.062 -27.703 1 98.06 315 ALA B N 1
ATOM 5359 C CA . ALA B 1 315 ? -5.105 -42.781 -26.562 1 98.06 315 ALA B CA 1
ATOM 5360 C C . ALA B 1 315 ? -6.414 -42.156 -26.078 1 98.06 315 ALA B C 1
ATOM 5362 O O . ALA B 1 315 ? -7.375 -42.875 -25.766 1 98.06 315 ALA B O 1
ATOM 5363 N N . ALA B 1 316 ? -6.465 -40.812 -26.031 1 98 316 ALA B N 1
ATOM 5364 C CA . ALA B 1 316 ? -7.645 -40.094 -25.547 1 98 316 ALA B CA 1
ATOM 5365 C C . ALA B 1 316 ? -8.805 -40.25 -26.531 1 98 316 ALA B C 1
ATOM 5367 O O . ALA B 1 316 ? -9.945 -40.469 -26.141 1 98 316 ALA B O 1
ATOM 5368 N N . GLU B 1 317 ? -8.508 -40.156 -27.766 1 97.81 317 GLU B N 1
ATOM 5369 C CA . GLU B 1 317 ? -9.555 -40.219 -28.781 1 97.81 317 GLU B CA 1
ATOM 5370 C C . GLU B 1 317 ? -10.102 -41.656 -28.891 1 97.81 317 GLU B C 1
ATOM 5372 O O . GLU B 1 317 ? -11.297 -41.844 -29.109 1 97.81 317 GLU B O 1
ATOM 5377 N N . GLU B 1 318 ? -9.258 -42.594 -28.75 1 96.94 318 GLU B N 1
ATOM 5378 C CA . GLU B 1 318 ? -9.703 -44 -28.766 1 96.94 318 GLU B CA 1
ATOM 5379 C C . GLU B 1 318 ? -10.602 -44.281 -27.562 1 96.94 318 GLU B C 1
ATOM 5381 O O . GLU B 1 318 ? -11.555 -45.062 -27.672 1 96.94 318 GLU B O 1
ATOM 5386 N N . THR B 1 319 ? -10.281 -43.719 -26.484 1 96.62 319 THR B N 1
ATOM 5387 C CA . THR B 1 319 ? -11.031 -43.938 -25.266 1 96.62 319 THR B CA 1
ATOM 5388 C C . THR B 1 319 ? -12.383 -43.25 -25.312 1 96.62 319 THR B C 1
ATOM 5390 O O . THR B 1 319 ? -13.398 -43.781 -24.875 1 96.62 319 THR B O 1
ATOM 5393 N N . THR B 1 320 ? -12.43 -42.062 -25.875 1 96.12 320 THR B N 1
ATOM 5394 C CA . THR B 1 320 ? -13.625 -41.219 -25.766 1 96.12 320 THR B CA 1
ATOM 5395 C C . THR B 1 320 ? -14.477 -41.344 -27.031 1 96.12 320 THR B C 1
ATOM 5397 O O . THR B 1 320 ? -15.656 -41 -27.016 1 96.12 320 THR B O 1
ATOM 5400 N N . GLY B 1 321 ? -13.836 -41.688 -28.047 1 96.12 321 GLY B N 1
ATOM 5401 C CA . GLY B 1 321 ? -14.508 -41.75 -29.344 1 96.12 321 GLY B CA 1
ATOM 5402 C C . GLY B 1 321 ? -14.703 -40.375 -29.969 1 96.12 321 GLY B C 1
ATOM 5403 O O . GLY B 1 321 ? -15.461 -40.25 -30.922 1 96.12 321 GLY B O 1
ATOM 5404 N N . LYS B 1 322 ? -14.094 -39.406 -29.453 1 95.62 322 LYS B N 1
ATOM 5405 C CA . LYS B 1 322 ? -14.227 -38.062 -29.953 1 95.62 322 LYS B CA 1
ATOM 5406 C C . LYS B 1 322 ? -12.867 -37.375 -30.094 1 95.62 322 LYS B C 1
ATOM 5408 O O . LYS B 1 322 ? -11.875 -37.844 -29.531 1 95.62 322 LYS B O 1
ATOM 5413 N N . THR B 1 323 ? -12.898 -36.375 -30.922 1 95.38 323 THR B N 1
ATOM 5414 C CA . THR B 1 323 ? -11.695 -35.562 -31.047 1 95.38 323 THR B CA 1
ATOM 5415 C C . THR B 1 323 ? -11.398 -34.812 -29.734 1 95.38 323 THR B C 1
ATOM 5417 O O . THR B 1 323 ? -12.297 -34.219 -29.125 1 95.38 323 THR B O 1
ATOM 5420 N N . VAL B 1 324 ? -10.141 -34.844 -29.312 1 95.56 324 VAL B N 1
ATOM 5421 C CA . VAL B 1 324 ? -9.742 -34.219 -28.062 1 95.56 324 VAL B CA 1
ATOM 5422 C C . VAL B 1 324 ? -9.008 -32.906 -28.328 1 95.56 324 VAL B C 1
ATOM 5424 O O . VAL B 1 324 ? -8.031 -32.875 -29.078 1 95.56 324 VAL B O 1
ATOM 5427 N N . PRO B 1 325 ? -9.469 -31.797 -27.781 1 95 325 PRO B N 1
ATOM 5428 C CA . PRO B 1 325 ? -8.812 -30.5 -28.031 1 95 325 PRO B CA 1
ATOM 5429 C C . PRO B 1 325 ? -7.445 -30.406 -27.344 1 95 325 PRO B C 1
ATOM 5431 O O . PRO B 1 325 ? -7.246 -30.969 -26.266 1 95 325 PRO B O 1
ATOM 5434 N N . VAL B 1 326 ? -6.496 -29.734 -27.984 1 94.25 326 VAL B N 1
ATOM 5435 C CA . VAL B 1 326 ? -5.184 -29.391 -27.438 1 94.25 326 VAL B CA 1
ATOM 5436 C C . VAL B 1 326 ? -5.137 -27.906 -27.109 1 94.25 326 VAL B C 1
ATOM 5438 O O . VAL B 1 326 ? -5.434 -27.062 -27.969 1 94.25 326 VAL B O 1
ATOM 5441 N N . SER B 1 327 ? -4.824 -27.562 -25.906 1 92.81 327 SER B N 1
ATOM 5442 C CA . SER B 1 327 ? -4.836 -26.172 -25.469 1 92.81 327 SER B CA 1
ATOM 5443 C C . SER B 1 327 ? -3.682 -25.875 -24.516 1 92.81 327 SER B C 1
ATOM 5445 O O . SER B 1 327 ? -2.691 -26.609 -24.484 1 92.81 327 SER B O 1
ATOM 5447 N N . TYR B 1 328 ? -3.715 -24.672 -23.844 1 90.44 328 TYR B N 1
ATOM 5448 C CA . TYR B 1 328 ? -2.682 -24.281 -22.891 1 90.44 328 TYR B CA 1
ATOM 5449 C C . TYR B 1 328 ? -3.184 -24.391 -21.453 1 90.44 328 TYR B C 1
ATOM 5451 O O . TYR B 1 328 ? -4.391 -24.344 -21.203 1 90.44 328 TYR B O 1
ATOM 5459 N N . PHE B 1 329 ? -2.281 -24.656 -20.578 1 89.5 329 PHE B N 1
ATOM 5460 C CA . PHE B 1 329 ? -2.561 -24.641 -19.141 1 89.5 329 PHE B CA 1
ATOM 5461 C C . PHE B 1 329 ? -2.367 -23.234 -18.562 1 89.5 329 PHE B C 1
ATOM 5463 O O . PHE B 1 329 ? -1.288 -22.656 -18.688 1 89.5 329 PHE B O 1
ATOM 5470 N N . PRO B 1 330 ? -3.348 -22.641 -17.969 1 78.5 330 PRO B N 1
ATOM 5471 C CA . PRO B 1 330 ? -3.254 -21.25 -17.5 1 78.5 330 PRO B CA 1
ATOM 5472 C C . PRO B 1 330 ? -2.217 -21.062 -16.391 1 78.5 330 PRO B C 1
ATOM 5474 O O . PRO B 1 330 ? -1.645 -19.984 -16.25 1 78.5 330 PRO B O 1
ATOM 5477 N N . GLY B 1 331 ? -1.982 -22.047 -15.656 1 82.94 331 GLY B N 1
ATOM 5478 C CA . GLY B 1 331 ? -0.983 -21.984 -14.602 1 82.94 331 GLY B CA 1
ATOM 5479 C C . GLY B 1 331 ? 0.337 -22.625 -14.992 1 82.94 331 GLY B C 1
ATOM 5480 O O . GLY B 1 331 ? 0.637 -22.75 -16.172 1 82.94 331 GLY B O 1
ATOM 5481 N N . TYR B 1 332 ? 1.195 -22.844 -13.969 1 89 332 TYR B N 1
ATOM 5482 C CA . TYR B 1 332 ? 2.467 -23.531 -14.172 1 89 332 TYR B CA 1
ATOM 5483 C C . TYR B 1 332 ? 2.488 -24.875 -13.453 1 89 332 TYR B C 1
ATOM 5485 O O . TYR B 1 332 ? 1.946 -25 -12.352 1 89 332 TYR B O 1
ATOM 5493 N N . THR B 1 333 ? 2.992 -25.812 -14.078 1 93.56 333 THR B N 1
ATOM 5494 C CA . THR B 1 333 ? 2.982 -27.172 -13.555 1 93.56 333 THR B CA 1
ATOM 5495 C C . THR B 1 333 ? 4.398 -27.734 -13.484 1 93.56 333 THR B C 1
ATOM 5497 O O . THR B 1 333 ? 5.344 -27.109 -13.977 1 93.56 333 THR B O 1
ATOM 5500 N N . ASP B 1 334 ? 4.473 -28.891 -12.82 1 96.56 334 ASP B N 1
ATOM 5501 C CA . ASP B 1 334 ? 5.758 -29.578 -12.766 1 96.56 334 ASP B CA 1
ATOM 5502 C C . ASP B 1 334 ? 6.281 -29.875 -14.164 1 96.56 334 ASP B C 1
ATOM 5504 O O . ASP B 1 334 ? 7.48 -29.766 -14.43 1 96.56 334 ASP B O 1
ATOM 5508 N N . THR B 1 335 ? 5.398 -30.234 -15.055 1 97.06 335 THR B N 1
ATOM 5509 C CA . THR B 1 335 ? 5.828 -30.531 -16.422 1 97.06 335 THR B CA 1
ATOM 5510 C C . THR B 1 335 ? 6.348 -29.281 -17.109 1 97.06 335 THR B C 1
ATOM 5512 O O . THR B 1 335 ? 7.289 -29.344 -17.891 1 97.06 335 THR B O 1
ATOM 5515 N N . ALA B 1 336 ? 5.758 -28.172 -16.797 1 95.56 336 ALA B N 1
ATOM 5516 C CA . ALA B 1 336 ? 6.223 -26.922 -17.375 1 95.56 336 ALA B CA 1
ATOM 5517 C C . ALA B 1 336 ? 7.629 -26.578 -16.891 1 95.56 336 ALA B C 1
ATOM 5519 O O . ALA B 1 336 ? 8.453 -26.062 -17.656 1 95.56 336 ALA B O 1
ATOM 5520 N N . VAL B 1 337 ? 7.883 -26.859 -15.648 1 96.06 337 VAL B N 1
ATOM 5521 C CA . VAL B 1 337 ? 9.219 -26.625 -15.102 1 96.06 337 VAL B CA 1
ATOM 5522 C C . VAL B 1 337 ? 10.234 -27.484 -15.844 1 96.06 337 VAL B C 1
ATOM 5524 O O . VAL B 1 337 ? 11.297 -27 -16.234 1 96.06 337 VAL B O 1
ATOM 5527 N N . ILE B 1 338 ? 9.906 -28.672 -16.062 1 97.56 338 ILE B N 1
ATOM 5528 C CA . ILE B 1 338 ? 10.797 -29.609 -16.734 1 97.56 338 ILE B CA 1
ATOM 5529 C C . ILE B 1 338 ? 11 -29.156 -18.188 1 97.56 338 ILE B C 1
ATOM 5531 O O . ILE B 1 338 ? 12.141 -29.125 -18.672 1 97.56 338 ILE B O 1
ATOM 5535 N N . ALA B 1 339 ? 9.945 -28.859 -18.828 1 96.5 339 ALA B N 1
ATOM 5536 C CA . ALA B 1 339 ? 10.039 -28.391 -20.203 1 96.5 339 ALA B CA 1
ATOM 5537 C C . ALA B 1 339 ? 10.969 -27.188 -20.312 1 96.5 339 ALA B C 1
ATOM 5539 O O . ALA B 1 339 ? 11.828 -27.125 -21.203 1 96.5 339 ALA B O 1
ATOM 5540 N N . GLY B 1 340 ? 10.812 -26.281 -19.484 1 93.81 340 GLY B N 1
ATOM 5541 C CA . GLY B 1 340 ? 11.586 -25.047 -19.516 1 93.81 340 GLY B CA 1
ATOM 5542 C C . GLY B 1 340 ? 13.047 -25.25 -19.188 1 93.81 340 GLY B C 1
ATOM 5543 O O . GLY B 1 340 ? 13.93 -24.719 -19.859 1 93.81 340 GLY B O 1
ATOM 5544 N N . LYS B 1 341 ? 13.289 -26.031 -18.156 1 94.31 341 LYS B N 1
ATOM 5545 C CA . LYS B 1 341 ? 14.656 -26.188 -17.656 1 94.31 341 LYS B CA 1
ATOM 5546 C C . LYS B 1 341 ? 15.461 -27.141 -18.547 1 94.31 341 LYS B C 1
ATOM 5548 O O . LYS B 1 341 ? 16.672 -26.953 -18.719 1 94.31 341 LYS B O 1
ATOM 5553 N N . LEU B 1 342 ? 14.75 -28.078 -19.125 1 96.44 342 LEU B N 1
ATOM 5554 C CA . LEU B 1 342 ? 15.477 -29.109 -19.875 1 96.44 342 LEU B CA 1
ATOM 5555 C C . LEU B 1 342 ? 15.234 -28.953 -21.375 1 96.44 342 LEU B C 1
ATOM 5557 O O . LEU B 1 342 ? 15.727 -29.75 -22.172 1 96.44 342 LEU B O 1
ATOM 5561 N N . HIS B 1 343 ? 14.453 -27.984 -21.703 1 95.06 343 HIS B N 1
ATOM 5562 C CA . HIS B 1 343 ? 14.07 -27.797 -23.094 1 95.06 343 HIS B CA 1
ATOM 5563 C C . HIS B 1 343 ? 13.445 -29.062 -23.672 1 95.06 343 HIS B C 1
ATOM 5565 O O . HIS B 1 343 ? 13.797 -29.5 -24.766 1 95.06 343 HIS B O 1
ATOM 5571 N N . ASN B 1 344 ? 12.609 -29.766 -22.859 1 96.44 344 ASN B N 1
ATOM 5572 C CA . ASN B 1 344 ? 11.914 -31 -23.234 1 96.44 344 ASN B CA 1
ATOM 5573 C C . ASN B 1 344 ? 10.594 -30.688 -23.938 1 96.44 344 ASN B C 1
ATOM 5575 O O . ASN B 1 344 ? 9.688 -30.094 -23.359 1 96.44 344 ASN B O 1
ATOM 5579 N N . PRO B 1 345 ? 10.414 -31.078 -25.141 1 94.62 345 PRO B N 1
ATOM 5580 C CA . PRO B 1 345 ? 9.18 -30.766 -25.875 1 94.62 345 PRO B CA 1
ATOM 5581 C C . PRO B 1 345 ? 8.062 -31.766 -25.625 1 94.62 345 PRO B C 1
ATOM 5583 O O . PRO B 1 345 ? 6.977 -31.641 -26.188 1 94.62 345 PRO B O 1
ATOM 5586 N N . ASN B 1 346 ? 8.352 -32.75 -24.828 1 97.25 346 ASN B N 1
ATOM 5587 C CA . ASN B 1 346 ? 7.391 -33.844 -24.547 1 97.25 346 ASN B CA 1
ATOM 5588 C C . ASN B 1 346 ? 6.855 -33.75 -23.125 1 97.25 346 ASN B C 1
ATOM 5590 O O . ASN B 1 346 ? 6.852 -34.75 -22.406 1 97.25 346 ASN B O 1
ATOM 5594 N N . CYS B 1 347 ? 6.457 -32.562 -22.766 1 97.12 347 CYS B N 1
ATOM 5595 C CA . CYS B 1 347 ? 5.816 -32.312 -21.469 1 97.12 347 CYS B CA 1
ATOM 5596 C C . CYS B 1 347 ? 4.391 -31.828 -21.656 1 97.12 347 CYS B C 1
ATOM 5598 O O . CYS B 1 347 ? 4.137 -30.938 -22.484 1 97.12 347 CYS B O 1
ATOM 5600 N N . MET B 1 348 ? 3.453 -32.469 -20.969 1 96.94 348 MET B N 1
ATOM 5601 C CA . MET B 1 348 ? 2.068 -32 -21.109 1 96.94 348 MET B CA 1
ATOM 5602 C C . MET B 1 348 ? 1.229 -32.438 -19.922 1 96.94 348 MET B C 1
ATOM 5604 O O . MET B 1 348 ? 1.722 -33.156 -19.031 1 96.94 348 MET B O 1
ATOM 5608 N N . SE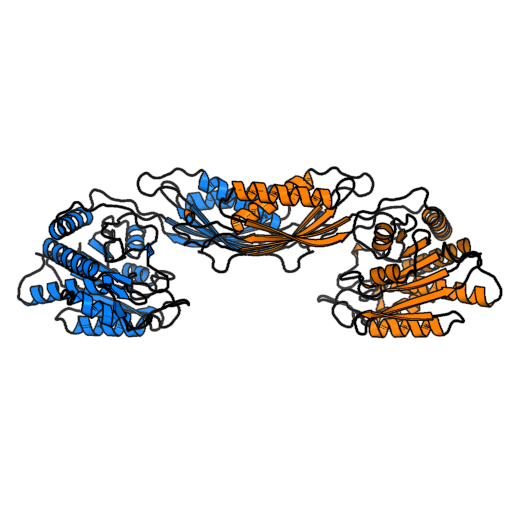R B 1 349 ? 0.007 -31.922 -19.875 1 97.69 349 SER B N 1
ATOM 5609 C CA . SER B 1 349 ? -0.923 -32.188 -18.781 1 97.69 349 SER B CA 1
ATOM 5610 C C . SER B 1 349 ? -2.207 -32.844 -19.297 1 97.69 349 SER B C 1
ATOM 5612 O O . SER B 1 349 ? -2.707 -32.469 -20.359 1 97.69 349 SER B O 1
ATOM 5614 N N . TYR B 1 350 ? -2.674 -33.875 -18.609 1 98.19 350 TYR B N 1
ATOM 5615 C CA . TYR B 1 350 ? -3.967 -34.469 -18.859 1 98.19 350 TYR B CA 1
ATOM 5616 C C . TYR B 1 350 ? -4.477 -35.188 -17.609 1 98.19 350 TYR B C 1
ATOM 5618 O O . TYR B 1 350 ? -3.889 -36.188 -17.172 1 98.19 350 TYR B O 1
ATOM 5626 N N . GLY B 1 351 ? -5.527 -34.719 -17.062 1 97.81 351 GLY B N 1
ATOM 5627 C CA . GLY B 1 351 ? -6.07 -35.344 -15.859 1 97.81 351 GLY B CA 1
ATOM 5628 C C . GLY B 1 351 ? -7.535 -35.031 -15.641 1 97.81 351 GLY B C 1
ATOM 5629 O O . GLY B 1 351 ? -8.133 -34.25 -16.406 1 97.81 351 GLY B O 1
ATOM 5630 N N . PRO B 1 352 ? -8.117 -35.656 -14.672 1 98 352 PRO B N 1
ATOM 5631 C CA . PRO B 1 352 ? -9.547 -35.469 -14.391 1 98 352 PRO B CA 1
ATOM 5632 C C . PRO B 1 352 ? -9.852 -34.125 -13.703 1 98 352 PRO B C 1
ATOM 5634 O O . PRO B 1 352 ? -9.039 -33.656 -12.922 1 98 352 PRO B O 1
ATOM 5637 N N . GLY B 1 353 ? -11.055 -33.688 -14.023 1 95.44 353 GLY B N 1
ATOM 5638 C CA . GLY B 1 353 ? -11.539 -32.5 -13.328 1 95.44 353 GLY B CA 1
ATOM 5639 C C . GLY B 1 353 ? -11.336 -31.219 -14.117 1 95.44 353 GLY B C 1
ATOM 5640 O O . GLY B 1 353 ? -10.75 -31.234 -15.203 1 95.44 353 GLY B O 1
ATOM 5641 N N . ASP B 1 354 ? -11.875 -30.172 -13.562 1 92.06 354 ASP B N 1
ATOM 5642 C CA . ASP B 1 354 ? -11.836 -28.828 -14.125 1 92.06 354 ASP B CA 1
ATOM 5643 C C . ASP B 1 354 ? -11.055 -27.875 -13.227 1 92.06 354 ASP B C 1
ATOM 5645 O O . ASP B 1 354 ? -11.406 -27.688 -12.062 1 92.06 354 ASP B O 1
ATOM 5649 N N . LEU B 1 355 ? -10.047 -27.266 -13.852 1 85.81 355 LEU B N 1
ATOM 5650 C CA . LEU B 1 355 ? -9.188 -26.375 -13.078 1 85.81 355 LEU B CA 1
ATOM 5651 C C . LEU B 1 355 ? -10 -25.266 -12.414 1 85.81 355 LEU B C 1
ATOM 5653 O O . LEU B 1 355 ? -9.617 -24.75 -11.359 1 85.81 355 LEU B O 1
ATOM 5657 N N . GLU B 1 356 ? -11.125 -24.906 -12.922 1 82.62 356 GLU B N 1
ATOM 5658 C CA . GLU B 1 356 ? -11.977 -23.844 -12.391 1 82.62 356 GLU B CA 1
ATOM 5659 C C . GLU B 1 356 ? -12.539 -24.219 -11.023 1 82.62 356 GLU B C 1
ATOM 5661 O O . GLU B 1 356 ? -12.977 -23.344 -10.266 1 82.62 356 GLU B O 1
ATOM 5666 N N . LEU B 1 357 ? -12.508 -25.453 -10.703 1 83.12 357 LEU B N 1
ATOM 5667 C CA . LEU B 1 357 ? -13.047 -25.938 -9.445 1 83.12 357 LEU B CA 1
ATOM 5668 C C . LEU B 1 357 ? -11.953 -26.078 -8.398 1 83.12 357 LEU B C 1
ATOM 5670 O O . LEU B 1 357 ? -12.234 -26.281 -7.215 1 83.12 357 LEU B O 1
ATOM 5674 N N . ALA B 1 358 ? -10.75 -25.844 -8.836 1 81.81 358 ALA B N 1
ATOM 5675 C CA . ALA B 1 358 ? -9.609 -26.016 -7.945 1 81.81 358 ALA B CA 1
ATOM 5676 C C . ALA B 1 358 ? -9.477 -24.844 -6.984 1 81.81 358 ALA B C 1
ATOM 5678 O O . ALA B 1 358 ? -9.977 -23.75 -7.262 1 81.81 358 ALA B O 1
ATOM 5679 N N . HIS B 1 359 ? -8.953 -25.078 -5.82 1 78.62 359 HIS B N 1
ATOM 5680 C CA . HIS B 1 359 ? -8.586 -24.062 -4.848 1 78.62 359 HIS B CA 1
ATOM 5681 C C . HIS B 1 359 ? -9.828 -23.375 -4.277 1 78.62 359 HIS B C 1
ATOM 5683 O O . HIS B 1 359 ? -9.758 -22.219 -3.859 1 78.62 359 HIS B O 1
ATOM 5689 N N . LYS B 1 360 ? -10.961 -23.938 -4.328 1 82.44 360 LYS B N 1
ATOM 5690 C CA . LYS B 1 360 ? -12.219 -23.406 -3.801 1 82.44 360 LYS B CA 1
ATOM 5691 C C . LYS B 1 360 ? -12.859 -24.406 -2.828 1 82.44 360 LYS B C 1
ATOM 5693 O O . LYS B 1 360 ? -12.602 -25.609 -2.893 1 82.44 360 LYS B O 1
ATOM 5698 N N . PRO B 1 361 ? -13.641 -23.766 -1.94 1 89 361 PRO B N 1
ATOM 5699 C CA . PRO B 1 361 ? -14.422 -24.703 -1.134 1 89 361 PRO B CA 1
ATOM 5700 C C . PRO B 1 361 ? -15.352 -25.578 -1.976 1 89 361 PRO B C 1
ATOM 5702 O O . PRO B 1 361 ? -15.773 -25.172 -3.062 1 89 361 PRO B O 1
ATOM 5705 N N . ASP B 1 362 ? -15.531 -26.734 -1.496 1 94.62 362 ASP B N 1
ATOM 5706 C CA . ASP B 1 362 ? -16.406 -27.703 -2.139 1 94.62 362 ASP B CA 1
ATOM 5707 C C . ASP B 1 362 ? -15.828 -28.141 -3.488 1 94.62 362 ASP B C 1
ATOM 5709 O O . ASP B 1 362 ? -16.562 -28.266 -4.469 1 94.62 362 ASP B O 1
ATOM 5713 N N . GLU B 1 363 ? -14.562 -28.203 -3.461 1 94.5 363 GLU B N 1
ATOM 5714 C CA . GLU B 1 363 ? -13.867 -28.812 -4.598 1 94.5 363 GLU B CA 1
ATOM 5715 C C . GLU B 1 363 ? -14.359 -30.234 -4.844 1 94.5 363 GLU B C 1
ATOM 5717 O O . GLU B 1 363 ? -14.602 -30.984 -3.898 1 94.5 363 GLU B O 1
ATOM 5722 N N . PHE B 1 364 ? -14.539 -30.594 -6.113 1 97 364 PHE B N 1
ATOM 5723 C CA . PHE B 1 364 ? -14.984 -31.953 -6.418 1 97 364 PHE B CA 1
ATOM 5724 C C . PHE B 1 364 ? -14.461 -32.406 -7.777 1 97 364 PHE B C 1
ATOM 5726 O O . PHE B 1 364 ? -13.906 -31.594 -8.531 1 97 364 PHE B O 1
ATOM 5733 N N . VAL B 1 365 ? -14.57 -33.688 -8.078 1 97.62 365 VAL B N 1
ATOM 5734 C CA . VAL B 1 365 ? -14.234 -34.281 -9.367 1 97.62 365 VAL B CA 1
ATOM 5735 C C . VAL B 1 365 ? -15.281 -35.312 -9.75 1 97.62 365 VAL B C 1
ATOM 5737 O O . VAL B 1 365 ? -15.633 -36.188 -8.938 1 97.62 365 VAL B O 1
ATOM 5740 N N . PRO B 1 366 ? -15.836 -35.219 -10.898 1 97.31 366 PRO B N 1
ATOM 5741 C CA . PRO B 1 366 ? -16.766 -36.281 -11.336 1 97.31 366 PRO B CA 1
ATOM 5742 C C . PRO B 1 366 ? -16.109 -37.656 -11.477 1 97.31 366 PRO B C 1
ATOM 5744 O O . PRO B 1 366 ? -15.023 -37.75 -12.047 1 97.31 366 PRO B O 1
ATOM 5747 N N . CYS B 1 367 ? -16.766 -38.688 -11.031 1 97.44 367 CYS B N 1
ATOM 5748 C CA . CYS B 1 367 ? -16.25 -40.031 -11.133 1 97.44 367 CYS B CA 1
ATOM 5749 C C . CYS B 1 367 ? -16.031 -40.438 -12.594 1 97.44 367 CYS B C 1
ATOM 5751 O O . CYS B 1 367 ? -15.086 -41.156 -12.906 1 97.44 367 CYS B O 1
ATOM 5753 N N . GLU B 1 368 ? -16.812 -39.938 -13.414 1 96.81 368 GLU B N 1
ATOM 5754 C CA . GLU B 1 368 ? -16.703 -40.25 -14.836 1 96.81 368 GLU B CA 1
ATOM 5755 C C . GLU B 1 368 ? -15.367 -39.719 -15.391 1 96.81 368 GLU B C 1
ATOM 5757 O O . GLU B 1 368 ? -14.797 -40.344 -16.297 1 96.81 368 GLU B O 1
ATOM 5762 N N . ASP B 1 369 ? -14.961 -38.625 -14.93 1 97.56 369 ASP B N 1
ATOM 5763 C CA . ASP B 1 369 ? -13.68 -38.094 -15.359 1 97.56 369 ASP B CA 1
ATOM 5764 C C . ASP B 1 369 ? -12.523 -38.969 -14.906 1 97.56 369 ASP B C 1
ATOM 5766 O O . ASP B 1 369 ? -11.547 -39.156 -15.633 1 97.56 369 ASP B O 1
ATOM 5770 N N . ILE B 1 370 ? -12.641 -39.5 -13.711 1 98 370 ILE B N 1
ATOM 5771 C CA . ILE B 1 370 ? -11.617 -40.406 -13.18 1 98 370 ILE B CA 1
ATOM 5772 C C . ILE B 1 370 ? -11.531 -41.656 -14.039 1 98 370 ILE B C 1
ATOM 5774 O O . ILE B 1 370 ? -10.445 -42.094 -14.438 1 98 370 ILE B O 1
ATOM 5778 N N . LEU B 1 371 ? -12.617 -42.188 -14.32 1 97.38 371 LEU B N 1
ATOM 5779 C CA . LEU B 1 371 ? -12.664 -43.406 -15.117 1 97.38 371 LEU B CA 1
ATOM 5780 C C . LEU B 1 371 ? -12.07 -43.156 -16.5 1 97.38 371 LEU B C 1
ATOM 5782 O O . LEU B 1 371 ? -11.289 -43.969 -17 1 97.38 371 LEU B O 1
ATOM 5786 N N . ARG B 1 372 ? -12.477 -42.094 -17.062 1 97.31 372 ARG B N 1
ATOM 5787 C CA . ARG B 1 372 ? -11.953 -41.75 -18.375 1 97.31 372 ARG B CA 1
ATOM 5788 C C . ARG B 1 372 ? -10.438 -41.594 -18.344 1 97.31 372 ARG B C 1
ATOM 5790 O O . ARG B 1 372 ? -9.734 -42.156 -19.172 1 97.31 372 ARG B O 1
ATOM 5797 N N . CYS B 1 373 ? -9.977 -40.875 -17.438 1 98.12 373 CYS B N 1
ATOM 5798 C CA . CYS B 1 373 ? -8.547 -40.562 -17.391 1 98.12 373 CYS B CA 1
ATOM 5799 C C . CYS B 1 373 ? -7.742 -41.812 -17.047 1 98.12 373 CYS B C 1
ATOM 5801 O O . CYS B 1 373 ? -6.645 -42 -17.562 1 98.12 373 CYS B O 1
ATOM 5803 N N . GLU B 1 374 ? -8.273 -42.625 -16.109 1 97.94 374 GLU B N 1
ATOM 5804 C CA . GLU B 1 374 ? -7.617 -43.906 -15.812 1 97.94 374 GLU B CA 1
ATOM 5805 C C . GLU B 1 374 ? -7.438 -44.719 -17.078 1 97.94 374 GLU B C 1
ATOM 5807 O O . GLU B 1 374 ? -6.363 -45.281 -17.328 1 97.94 374 GLU B O 1
ATOM 5812 N N . GLU B 1 375 ? -8.461 -44.781 -17.828 1 97.94 375 GLU B N 1
ATOM 5813 C CA . GLU B 1 375 ? -8.414 -45.562 -19.062 1 97.94 375 GLU B CA 1
ATOM 5814 C C . GLU B 1 375 ? -7.426 -44.938 -20.062 1 97.94 375 GLU B C 1
ATOM 5816 O O . GLU B 1 375 ? -6.637 -45.656 -20.672 1 97.94 375 GLU B O 1
ATOM 5821 N N . VAL B 1 376 ? -7.477 -43.688 -20.25 1 98.44 376 VAL B N 1
ATOM 5822 C CA . VAL B 1 376 ? -6.594 -43 -21.188 1 98.44 376 VAL B CA 1
ATOM 5823 C C . VAL B 1 376 ? -5.137 -43.219 -20.797 1 98.44 376 VAL B C 1
ATOM 5825 O O . VAL B 1 376 ? -4.301 -43.562 -21.625 1 98.44 376 VAL B O 1
ATOM 5828 N N . LEU B 1 377 ? -4.84 -43.031 -19.531 1 98.62 377 LEU B N 1
ATOM 5829 C CA . LEU B 1 377 ? -3.471 -43.156 -19.047 1 98.62 377 LEU B CA 1
ATOM 5830 C C . LEU B 1 377 ? -2.979 -44.594 -19.203 1 98.62 377 LEU B C 1
ATOM 5832 O O . LEU B 1 377 ? -1.814 -44.844 -19.531 1 98.62 377 LEU B O 1
ATOM 5836 N N . THR B 1 378 ? -3.852 -45.531 -18.922 1 98.25 378 THR B N 1
ATOM 5837 C CA . THR B 1 378 ? -3.49 -46.938 -19.062 1 98.25 378 THR B CA 1
ATOM 5838 C C . THR B 1 378 ? -3.234 -47.281 -20.531 1 98.25 378 THR B C 1
ATOM 5840 O O . THR B 1 378 ? -2.254 -47.969 -20.844 1 98.25 378 THR B O 1
ATOM 5843 N N . ARG B 1 379 ? -4.078 -46.812 -21.359 1 98.06 379 ARG B N 1
ATOM 5844 C CA . ARG B 1 379 ? -3.932 -47.062 -22.797 1 98.06 379 ARG B CA 1
ATOM 5845 C C . ARG B 1 379 ? -2.656 -46.438 -23.328 1 98.06 379 ARG B C 1
ATOM 5847 O O . ARG B 1 379 ? -1.958 -47.031 -24.156 1 98.06 379 ARG B O 1
ATOM 5854 N N . LEU B 1 380 ? -2.426 -45.219 -22.953 1 98.56 380 LEU B N 1
ATOM 5855 C CA . LEU B 1 380 ? -1.209 -44.531 -23.359 1 98.56 380 LEU B CA 1
ATOM 5856 C C . LEU B 1 380 ? 0.03 -45.312 -22.953 1 98.56 380 LEU B C 1
ATOM 5858 O O . LEU B 1 380 ? 0.916 -45.562 -23.781 1 98.56 380 LEU B O 1
ATOM 5862 N N . ALA B 1 381 ? 0.047 -45.656 -21.672 1 98.56 381 ALA B N 1
ATOM 5863 C CA . ALA B 1 381 ? 1.189 -46.438 -21.172 1 98.56 381 ALA B CA 1
ATOM 5864 C C . ALA B 1 381 ? 1.37 -47.719 -21.938 1 98.56 381 ALA B C 1
ATOM 5866 O O . ALA B 1 381 ? 2.482 -48.062 -22.359 1 98.56 381 ALA B O 1
ATOM 5867 N N . ARG B 1 382 ? 0.302 -48.375 -22.141 1 97.19 382 ARG B N 1
ATOM 5868 C CA . ARG B 1 382 ? 0.368 -49.656 -22.844 1 97.19 382 ARG B CA 1
ATOM 5869 C C . ARG B 1 382 ? 0.894 -49.469 -24.266 1 97.19 382 ARG B C 1
ATOM 5871 O O . ARG B 1 382 ? 1.694 -50.281 -24.75 1 97.19 382 ARG B O 1
ATOM 5878 N N . SER B 1 383 ? 0.448 -48.469 -24.875 1 97.31 383 SER B N 1
ATOM 5879 C CA . SER B 1 383 ? 0.842 -48.219 -26.266 1 97.31 383 SER B CA 1
ATOM 5880 C C . SER B 1 383 ? 2.328 -47.875 -26.359 1 97.31 383 SER B C 1
ATOM 5882 O O . SER B 1 383 ? 2.982 -48.25 -27.344 1 97.31 383 SER B O 1
ATOM 5884 N N . ILE B 1 384 ? 2.877 -47.219 -25.406 1 97.56 384 ILE B N 1
ATOM 5885 C CA . ILE B 1 384 ? 4.27 -46.781 -25.438 1 97.56 384 ILE B CA 1
ATOM 5886 C C . ILE B 1 384 ? 5.176 -47.906 -24.953 1 97.56 384 ILE B C 1
ATOM 5888 O O . ILE B 1 384 ? 6.289 -48.094 -25.453 1 97.56 384 ILE B O 1
ATOM 5892 N N . LEU B 1 385 ? 4.691 -48.688 -24.062 1 97.44 385 LEU B N 1
ATOM 5893 C CA . LEU B 1 385 ? 5.52 -49.688 -23.406 1 97.44 385 LEU B CA 1
ATOM 5894 C C . LEU B 1 385 ? 5.508 -51 -24.188 1 97.44 385 LEU B C 1
ATOM 5896 O O . LEU B 1 385 ? 6.477 -51.781 -24.141 1 97.44 385 LEU B O 1
ATOM 5900 N N . PHE B 1 386 ? 4.371 -51.375 -24.766 1 93.44 386 PHE B N 1
ATOM 5901 C CA . PHE B 1 386 ? 4.238 -52.688 -25.391 1 93.44 386 PHE B CA 1
ATOM 5902 C C . PHE B 1 386 ? 3.75 -52.562 -26.828 1 93.44 386 PHE B C 1
ATOM 5904 O O . PHE B 1 386 ? 4.031 -53.438 -27.656 1 93.44 386 PHE B O 1
#

Nearest PDB structures (foldseek):
  7uoi-assembly1_A  TM=9.103E-01  e=5.782E-36  Enterococcus faecium 1,231,410
  4ruh-assembly1_B  TM=7.209E-01  e=7.227E-24  Homo sapiens
  4ruh-assembly1_A  TM=7.306E-01  e=1.463E-23  Homo sapiens
  2zog-assembly1_B  TM=7.583E-01  e=5.591E-22  Mus musculus
  4g1p-assembly1_A-2  TM=7.405E-01  e=4.168E-22  Saccharomyces cerevisiae S288C

Sequence (772 aa):
MENHRSDATLLTQNLIRIDSTDPGAYEKNIAEYIFNRLSSLPVPVIKKEVLPGRYNIMAKIKGEIDDPALVYICHMDTVTIGDGWTTDPLGAEVINGSIYGRGACDMKSGLACALSAFSAMAKEAASGKIPRHSFVFIGTVDEEDFMRGVEDVIREGWVTEKSFILDTEPTNGQIQVAHKGRTWFEVTVTGVTAHASTPWKGADAIAAMAEIISSIRRRIGECPSHEDLGISTVTFGQIEGGYRPYVVPDQCKVWIDMRLVPPTDTAAAISIVEQAIREAAVAVPGITASYEITGDRPFIEKDESSYLLKALKAAAEETTGKTVPVSYFPGYTDTAVIAGKLHNPNCMSYGPGDLELAHKPDEFVPCEDILRCEEVLTRLARSILFMENHRSDATLLTQNLIRIDSTDPGAYEKNIAEYIFNRLSSLPVPVIKKEVLPGRYNIMAKIKGEIDDPALVYICHMDTVTIGDGWTTDPLGAEVINGSIYGRGACDMKSGLACALSAFSAMAKEAASGKIPRHSFVFIGTVDEEDFMRGVEDVIREGWVTEKSFILDTEPTNGQIQVAHKGRTWFEVTVTGVTAHASTPWKGADAIAAMAEIISSIRRRIGECPSHEDLGISTVTFGQIEGGYRPYVVPDQCKVWIDMRLVPPTDTAAAISIVEQAIREAAVAVPGITASYEITGDRPFIEKDESSYLLKALKAAAEETTGKTVPVSYFPGYTDTAVIAGKLHNPNCMSYGPGDLELAHKPDEFVPCEDILRCEEVLTRLARSILF

Solvent-accessible surface area (backbone atoms only — not comparable to full-atom values): 37274 Å² total; per-residue (Å²): 124,82,81,64,76,43,73,29,48,54,41,20,35,58,50,22,50,44,68,16,18,42,75,76,68,29,33,39,66,53,40,51,52,51,49,54,59,52,56,74,42,100,43,61,66,48,79,42,76,76,48,96,74,27,40,30,38,38,36,45,45,80,26,77,33,65,73,51,19,44,30,42,41,30,52,59,35,21,59,60,75,77,73,78,54,87,56,59,49,49,61,30,46,75,55,96,63,21,34,29,11,54,27,28,15,46,21,35,33,15,39,19,18,50,52,43,30,50,51,53,51,50,53,48,40,72,72,67,49,75,29,46,24,11,39,34,44,36,38,25,31,46,55,76,70,80,36,58,29,50,52,48,39,52,74,70,55,77,53,56,49,64,27,32,36,35,23,24,44,29,38,63,73,27,40,24,42,20,28,48,10,39,38,28,39,38,39,38,28,37,27,30,61,26,54,50,70,45,48,86,74,23,12,49,11,42,58,28,46,18,41,25,50,46,42,39,53,52,53,45,67,66,49,63,64,27,96,79,72,38,60,36,48,75,29,53,2,23,38,43,22,39,93,45,48,64,29,24,10,35,35,21,40,37,26,34,34,32,35,28,25,58,89,48,45,68,68,53,51,49,52,44,51,53,50,18,48,54,53,15,36,68,76,36,54,75,42,48,71,50,72,44,77,80,40,82,41,66,50,38,71,71,49,91,81,22,64,49,56,55,47,45,51,50,26,42,23,68,68,69,72,42,89,65,56,76,47,54,36,68,56,83,50,64,38,52,52,47,22,54,76,49,65,18,64,26,31,30,30,47,18,23,22,44,58,87,43,42,97,43,53,69,12,38,21,48,39,67,37,42,54,50,38,27,49,24,50,34,45,32,49,45,66,64,21,102,123,82,82,64,75,42,73,31,51,53,41,20,35,59,51,22,50,44,68,17,18,40,75,74,67,30,31,40,66,53,40,51,51,50,50,56,59,53,56,73,43,100,44,60,67,49,79,42,76,76,48,96,74,28,38,30,38,39,36,44,44,81,25,76,33,64,73,50,20,43,30,41,40,29,52,59,35,21,58,60,75,79,74,79,54,88,56,60,51,49,60,32,45,75,56,98,62,21,34,29,11,56,26,28,16,46,21,36,33,14,39,19,19,50,51,43,29,50,51,53,50,49,53,47,40,73,72,68,48,75,30,45,25,11,39,32,43,34,38,26,32,45,54,74,70,80,35,58,28,49,53,48,39,52,73,70,55,79,53,56,49,64,24,33,36,36,23,24,44,29,38,60,73,27,40,23,43,20,28,48,10,40,40,27,39,38,39,38,29,38,29,28,60,25,53,51,67,45,49,85,72,24,11,47,10,42,60,28,47,17,40,24,51,45,43,38,55,53,54,46,66,66,48,64,62,26,97,79,72,39,60,36,48,74,31,52,2,24,38,42,22,38,91,43,48,64,29,23,9,36,34,22,40,37,27,34,31,31,35,27,26,59,89,48,45,69,70,54,50,48,52,45,51,52,51,18,48,52,52,16,36,69,77,36,55,74,42,47,73,50,72,44,77,80,40,81,42,67,51,40,72,71,48,90,79,21,64,49,57,54,48,46,50,50,25,44,22,68,68,69,71,43,90,65,56,75,47,55,37,68,55,83,50,64,37,51,52,47,22,55,76,47,66,19,64,28,30,30,31,48,16,22,21,45,58,89,43,42,96,43,54,70,15,41,19,48,39,67,36,43,54,50,38,28,49,24,51,33,46,32,49,46,64,62,22,101

Foldseek 3Di:
DPCLDDQLLVQLLVLQLDAQAVVDPHCLVVLVVLQVVLVVFPWDKDWADLDVSHTKIKTKDAAPAAPQAAEEEEESHFHDQDDDAPDDQNRQDQDPQKTWHTCQQVHSSLVSLLSLLVRVVSVVVVVPDGWHYMYMYMYFTDFVHALSRLVVCVVVPVHALGYQYEYAHADPQAWAQWEFKKWKKKKKKFKAKDFLVCCVVIWARVQLVVLLVVQLQVVQVVDDADPFQGGKHKDFDDKDWDDDDGMRTGMMMIMMMIGHDPPDAVVNSVVSNVVSNVVSCVVTPGMHMDMDTPDTAHIGDADPPAPLVVLLQVLLCVLPVDGHHYGHDHHDGSQSRCCRVNVRNNGIYHHFDDPVLHPDHGRITRSVRSVSSSRSSNSSSVVNTD/DPCLDDQLLVQLLVLQLDADAVVDPHCLVVLVVLQVVLVVFPWDKDWADLDVSHTKIKTKDAAPAAPQAAEEEAESHFHDQDDDAPDDQNRQDADPQKTWHTCQQVHSSLVSLLSLLVRVVSVVVVVPDGWHYMYMYMYFTDFVHQLSRLVVCVVVPVHALGYQYEYAHADPQAWAQWEFKKWKKKKKKFKAKDFLVCCVVIWARVQLVVLLVVQLQVVQVVDDADPFQGGKHKDFDDKDWDDDDGMRTGMIMIMMMIGHDPPDAVVNSVVSNVVSNVVSCVVTPGMHMDMDTPDTAHIGDADPVAPLVVLLQVLLCVLPVDGHHYGHDHHDGSLSRCCRVNVRNNGIYHHFDDPVLHPDHGRITRSVRSVSSSSSSNSSSVVNTD